Protein AF-A0A397W2J5-F1 (afdb_monomer_lite)

Organism: NCBI:txid44941

Structure (mmCIF, N/CA/C/O backbone):
data_AF-A0A397W2J5-F1
#
_entry.id   AF-A0A397W2J5-F1
#
loop_
_atom_site.group_PDB
_atom_site.id
_atom_site.type_symbol
_atom_site.label_atom_id
_atom_site.label_alt_id
_atom_site.label_comp_id
_atom_site.label_asym_id
_atom_site.label_entity_id
_atom_site.label_seq_id
_atom_site.pdbx_PDB_ins_code
_atom_site.Cartn_x
_atom_site.Cartn_y
_atom_site.Cartn_z
_atom_site.occupancy
_atom_site.B_iso_or_equiv
_atom_site.auth_seq_id
_atom_site.auth_comp_id
_atom_site.auth_asym_id
_atom_site.auth_atom_id
_atom_site.pdbx_PDB_model_num
ATOM 1 N N . MET A 1 1 ? -6.339 -47.306 9.720 1.00 45.12 1 MET A N 1
ATOM 2 C CA . MET A 1 1 ? -5.620 -46.418 8.777 1.00 45.12 1 MET A CA 1
ATOM 3 C C . MET A 1 1 ? -5.393 -47.075 7.408 1.00 45.12 1 MET A C 1
ATOM 5 O O . MET A 1 1 ? -5.840 -46.506 6.425 1.00 45.12 1 MET A O 1
ATOM 9 N N . TYR A 1 2 ? -4.843 -48.297 7.320 1.00 29.52 2 TYR A N 1
ATOM 10 C CA . TYR A 1 2 ? -4.637 -49.008 6.035 1.00 29.52 2 TYR A CA 1
ATOM 11 C C . TYR A 1 2 ? -5.946 -49.335 5.272 1.00 29.52 2 TYR A C 1
ATOM 13 O O . TYR A 1 2 ? -6.025 -49.181 4.059 1.00 29.52 2 TYR A O 1
ATOM 21 N N . TYR A 1 3 ? -7.026 -49.677 5.987 1.00 31.19 3 TYR A N 1
ATOM 22 C CA . TYR A 1 3 ? -8.329 -50.010 5.384 1.00 31.19 3 TYR A CA 1
ATOM 23 C C . TYR A 1 3 ? -9.046 -48.804 4.733 1.00 31.19 3 TYR A C 1
ATOM 25 O O . TYR A 1 3 ? -9.696 -48.936 3.698 1.00 31.19 3 TYR A O 1
ATOM 33 N N . VAL A 1 4 ? -8.872 -47.598 5.292 1.00 45.91 4 VAL A N 1
ATOM 34 C CA . VAL A 1 4 ? -9.433 -46.347 4.737 1.00 45.91 4 VAL A CA 1
ATOM 35 C C . VAL A 1 4 ? -8.690 -45.943 3.457 1.00 45.91 4 VAL A C 1
ATOM 37 O O . VAL A 1 4 ? -9.306 -45.469 2.505 1.00 45.91 4 VAL A O 1
ATOM 40 N N . TYR A 1 5 ? -7.384 -46.218 3.392 1.00 42.16 5 TYR A N 1
ATOM 41 C CA . TYR A 1 5 ? -6.566 -45.955 2.210 1.00 42.16 5 TYR A CA 1
ATOM 42 C C . TYR A 1 5 ? -6.952 -46.866 1.032 1.00 42.16 5 TYR A C 1
ATOM 44 O O . TYR A 1 5 ? -7.198 -46.380 -0.071 1.00 42.16 5 TYR A O 1
ATOM 52 N N . CYS A 1 6 ? -7.130 -48.172 1.270 1.00 40.38 6 CYS A N 1
ATOM 53 C CA . CYS A 1 6 ? -7.558 -49.112 0.227 1.00 40.38 6 CYS A CA 1
ATOM 54 C C . CYS A 1 6 ? -8.970 -48.809 -0.307 1.00 40.38 6 CYS A C 1
ATOM 56 O O . CYS A 1 6 ? -9.214 -48.945 -1.505 1.00 40.38 6 CYS A O 1
ATOM 58 N N . THR A 1 7 ? -9.881 -48.334 0.549 1.00 42.50 7 THR A N 1
ATOM 59 C CA . THR A 1 7 ? -11.262 -48.001 0.151 1.00 42.50 7 THR A CA 1
ATOM 60 C C . THR A 1 7 ? -11.311 -46.766 -0.762 1.00 42.50 7 THR A C 1
ATOM 62 O O . THR A 1 7 ? -12.069 -46.736 -1.733 1.00 42.50 7 THR A O 1
ATOM 65 N N . ASN A 1 8 ? -10.446 -45.773 -0.527 1.00 43.84 8 ASN A N 1
ATOM 66 C CA . ASN A 1 8 ? -10.363 -44.575 -1.369 1.00 43.84 8 ASN A CA 1
ATOM 67 C C . ASN A 1 8 ? -9.700 -44.850 -2.728 1.00 43.84 8 ASN A C 1
ATOM 69 O O . ASN A 1 8 ? -10.168 -44.334 -3.742 1.00 43.84 8 ASN A O 1
ATOM 73 N N . VAL A 1 9 ? -8.684 -45.719 -2.780 1.00 46.12 9 VAL A N 1
ATOM 74 C CA . VAL A 1 9 ? -8.048 -46.136 -4.045 1.00 46.12 9 VAL A CA 1
ATOM 75 C C . VAL A 1 9 ? -9.011 -46.966 -4.905 1.00 46.12 9 VAL A C 1
ATOM 77 O O . VAL A 1 9 ? -9.093 -46.760 -6.116 1.00 46.12 9 VAL A O 1
ATOM 80 N N . PHE A 1 10 ? -9.816 -47.841 -4.293 1.00 42.78 10 PHE A N 1
ATOM 81 C CA . PHE A 1 10 ? -10.801 -48.655 -5.015 1.00 42.78 10 PHE A CA 1
ATOM 82 C C . PHE A 1 10 ? -11.965 -47.814 -5.581 1.00 42.78 10 PHE A C 1
ATOM 84 O O . PHE A 1 10 ? -12.396 -48.021 -6.717 1.00 42.78 10 PHE A O 1
ATOM 91 N N . ASN A 1 11 ? -12.423 -46.798 -4.839 1.00 42.47 11 ASN A N 1
ATOM 92 C CA . ASN A 1 11 ? -13.431 -45.843 -5.318 1.00 42.47 11 ASN A CA 1
ATOM 93 C C . ASN A 1 11 ? -12.904 -44.932 -6.441 1.00 42.47 11 ASN A C 1
ATOM 95 O O . ASN A 1 11 ? -13.669 -44.534 -7.324 1.00 42.47 11 ASN A O 1
ATOM 99 N N . LEU A 1 12 ? -11.601 -44.633 -6.445 1.00 42.25 12 LEU A N 1
ATOM 100 C CA . LEU A 1 12 ? -10.955 -43.866 -7.507 1.00 42.25 12 LEU A CA 1
ATOM 101 C C . LEU A 1 12 ? -10.838 -44.689 -8.802 1.00 42.25 12 LEU A C 1
ATOM 103 O O . LEU A 1 12 ? -11.192 -44.197 -9.872 1.00 42.25 12 LEU A O 1
ATOM 107 N N . LEU A 1 13 ? -10.442 -45.962 -8.710 1.00 45.44 13 LEU A N 1
ATOM 108 C CA . LEU A 1 13 ? -10.326 -46.859 -9.869 1.00 45.44 13 LEU A CA 1
ATOM 109 C C . LEU A 1 13 ? -11.684 -47.137 -10.542 1.00 45.44 13 LEU A C 1
ATOM 111 O O . LEU A 1 13 ? -11.770 -47.156 -11.771 1.00 45.44 13 LEU A O 1
ATOM 115 N N . ASN A 1 14 ? -12.769 -47.237 -9.766 1.00 39.31 14 ASN A N 1
ATOM 116 C CA . ASN A 1 14 ? -14.125 -47.383 -10.313 1.00 39.31 14 ASN A CA 1
ATOM 117 C C . ASN A 1 14 ? -14.636 -46.120 -11.032 1.00 39.31 14 ASN A C 1
ATOM 119 O O . ASN A 1 14 ? -15.385 -46.233 -12.005 1.00 39.31 14 ASN A O 1
ATOM 123 N N . LYS A 1 15 ? -14.199 -44.919 -10.625 1.00 42.12 15 LYS A N 1
ATOM 124 C CA . LYS A 1 15 ? -14.512 -43.671 -11.347 1.00 42.12 15 LYS A CA 1
ATOM 125 C C . LYS A 1 15 ? -13.806 -43.592 -12.706 1.00 42.12 15 LYS A C 1
ATOM 127 O O . LYS A 1 15 ? -14.411 -43.128 -13.670 1.00 42.12 15 LYS A O 1
ATOM 132 N N . TYR A 1 16 ? -12.578 -44.101 -12.822 1.00 43.47 16 TYR A N 1
ATOM 133 C CA . TYR A 1 16 ? -11.835 -44.108 -14.091 1.00 43.47 16 TYR A CA 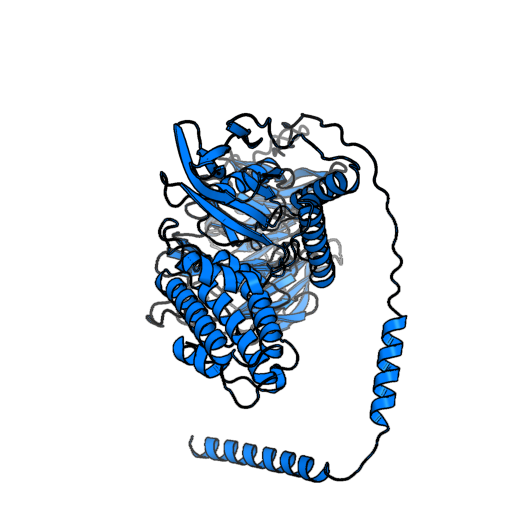1
ATOM 134 C C . TYR A 1 16 ? -12.340 -45.158 -15.094 1.00 43.47 16 TYR A C 1
ATOM 136 O O . TYR A 1 16 ? -12.364 -44.894 -16.299 1.00 43.47 16 TYR A O 1
ATOM 144 N N . ALA A 1 17 ? -12.840 -46.303 -14.619 1.00 41.03 17 ALA A N 1
ATOM 145 C CA . ALA A 1 17 ? -13.467 -47.313 -15.477 1.00 41.03 17 ALA A CA 1
ATOM 146 C C . ALA A 1 17 ? -14.748 -46.799 -16.172 1.00 41.03 17 ALA A C 1
ATOM 148 O O . ALA A 1 17 ? -15.067 -47.222 -17.284 1.00 41.03 17 ALA A O 1
ATOM 149 N N . PHE A 1 18 ? -15.456 -45.843 -15.560 1.00 35.50 18 PHE A N 1
ATOM 150 C CA . PHE A 1 18 ? -16.637 -45.202 -16.146 1.00 35.50 18 PHE A CA 1
ATOM 151 C C . PHE A 1 18 ? -16.272 -44.196 -17.253 1.00 35.50 18 PHE A C 1
ATOM 153 O O . PHE A 1 18 ? -16.938 -44.144 -18.285 1.00 35.50 18 PHE A O 1
ATOM 160 N N . VAL A 1 19 ? -15.168 -43.458 -17.091 1.00 36.06 19 VAL A N 1
ATOM 161 C CA . VAL A 1 19 ? -14.677 -42.483 -18.085 1.00 36.06 19 VAL A CA 1
ATOM 162 C C . VAL A 1 19 ? -14.111 -43.183 -19.326 1.00 36.06 19 VAL A C 1
ATOM 164 O O . VAL A 1 19 ? -14.399 -42.773 -20.451 1.00 36.06 19 VAL A O 1
ATOM 167 N N . LEU A 1 20 ? -13.398 -44.301 -19.159 1.00 37.44 20 LEU A N 1
ATOM 168 C CA . LEU A 1 20 ? -12.892 -45.095 -20.289 1.00 37.44 20 LEU A CA 1
ATOM 169 C C . LEU A 1 20 ? -14.018 -45.738 -21.121 1.00 37.44 20 LEU A C 1
ATOM 171 O O . LEU A 1 20 ? -13.877 -45.884 -22.335 1.00 37.44 20 LEU A O 1
ATOM 175 N N . LYS A 1 21 ? -15.168 -46.035 -20.502 1.00 33.56 21 LYS A N 1
ATOM 176 C CA . LYS A 1 21 ? -16.367 -46.562 -21.176 1.00 33.56 21 LYS A CA 1
ATOM 177 C C . LYS A 1 21 ? -17.136 -45.495 -21.972 1.00 33.56 21 LYS A C 1
ATOM 179 O O . LYS A 1 21 ? -17.844 -45.825 -22.918 1.00 33.56 21 LYS A O 1
ATOM 184 N N . ILE A 1 22 ? -16.972 -44.217 -21.622 1.00 40.84 22 ILE A N 1
ATOM 185 C CA . ILE A 1 22 ? -17.508 -43.082 -22.390 1.00 40.84 22 ILE A CA 1
ATOM 186 C C . ILE A 1 22 ? -16.624 -42.812 -23.616 1.00 40.84 22 ILE A C 1
ATOM 188 O O . ILE A 1 22 ? -17.141 -42.609 -24.712 1.00 40.84 22 ILE A O 1
ATOM 192 N N . PHE A 1 23 ? -15.298 -42.906 -23.473 1.00 35.62 23 PHE A N 1
ATOM 193 C CA . PHE A 1 23 ? -14.371 -42.697 -24.590 1.00 35.62 23 PHE A CA 1
ATOM 194 C C . PHE A 1 23 ? -14.369 -43.833 -25.625 1.00 35.62 23 PHE A C 1
ATOM 196 O O . PHE A 1 23 ? -14.133 -43.566 -26.804 1.00 35.62 23 PHE A O 1
ATOM 203 N N . SER A 1 24 ? -14.701 -45.074 -25.248 1.00 35.75 24 SER A N 1
ATOM 204 C CA . SER A 1 24 ? -14.851 -46.167 -26.224 1.00 35.75 24 SER A CA 1
ATOM 205 C C . SER A 1 24 ? -16.084 -46.020 -27.126 1.00 35.75 24 SER A C 1
ATOM 207 O O . SER A 1 24 ? -16.094 -46.580 -28.218 1.00 35.75 24 SER A O 1
ATOM 209 N N . ASN A 1 25 ? -17.093 -45.245 -26.712 1.00 35.12 25 ASN A N 1
ATOM 210 C CA . ASN A 1 25 ? -18.354 -45.076 -27.446 1.00 35.12 25 ASN A CA 1
ATOM 211 C C . ASN A 1 25 ? -18.382 -43.853 -28.381 1.00 35.12 25 ASN A C 1
ATOM 213 O O . ASN A 1 25 ? -19.350 -43.671 -29.109 1.00 35.12 25 ASN A O 1
ATOM 217 N N . ILE A 1 26 ? -17.328 -43.031 -28.403 1.00 42.22 26 ILE A N 1
ATOM 218 C CA . ILE A 1 26 ? -17.234 -41.845 -29.280 1.00 42.22 26 ILE A CA 1
ATOM 219 C C . ILE A 1 26 ? -16.558 -42.184 -30.627 1.00 42.22 26 ILE A C 1
ATOM 221 O O . ILE A 1 26 ? -16.463 -41.355 -31.529 1.00 42.22 26 ILE A O 1
ATOM 225 N N . LYS A 1 27 ? -16.143 -43.440 -30.830 1.00 36.22 27 LYS A N 1
ATOM 226 C CA . LYS A 1 27 ? -15.515 -43.912 -32.073 1.00 36.22 27 LYS A CA 1
ATOM 227 C C . LYS A 1 27 ? -16.509 -44.530 -33.071 1.00 36.22 27 LYS A C 1
ATOM 229 O O . LYS A 1 27 ? -16.198 -45.532 -33.698 1.00 36.22 27 LYS A O 1
ATOM 234 N N . SER A 1 28 ? -17.675 -43.919 -33.256 1.00 46.59 28 SER A N 1
ATOM 235 C CA . SER A 1 28 ? -18.480 -44.092 -34.474 1.00 46.59 28 SER A CA 1
ATOM 236 C C . SER A 1 28 ? -19.516 -42.977 -34.571 1.00 46.59 28 SER A C 1
ATOM 238 O O . SER A 1 28 ? -20.559 -43.041 -33.933 1.00 46.59 28 SER A O 1
ATOM 240 N N . ASP A 1 29 ? -19.193 -41.906 -35.290 1.00 37.28 29 ASP A N 1
ATOM 241 C CA . ASP A 1 29 ? -19.989 -41.487 -36.448 1.00 37.28 29 ASP A CA 1
ATOM 242 C C . ASP A 1 29 ? -19.508 -40.139 -36.984 1.00 37.28 29 ASP A C 1
ATOM 244 O O . ASP A 1 29 ? -19.240 -39.176 -36.265 1.00 37.28 29 ASP A O 1
ATOM 248 N N . GLN A 1 30 ? -19.360 -40.108 -38.304 1.00 46.66 30 GLN A N 1
ATOM 249 C CA . GLN A 1 30 ? -19.016 -38.933 -39.086 1.00 46.66 30 GLN A CA 1
ATOM 250 C C . GLN A 1 30 ? -20.177 -37.935 -39.037 1.00 46.66 30 GLN A C 1
ATOM 252 O O . GLN A 1 30 ? -21.285 -38.278 -39.434 1.00 46.66 30 GLN A O 1
ATOM 257 N N . ASN A 1 31 ? -19.934 -36.679 -38.645 1.00 39.50 31 ASN A N 1
ATOM 258 C CA . ASN A 1 31 ? -20.823 -35.592 -39.054 1.00 39.50 31 ASN A CA 1
ATOM 259 C C . ASN A 1 31 ? -20.111 -34.234 -39.145 1.00 39.50 31 ASN A C 1
ATOM 261 O O . ASN A 1 31 ? -19.638 -33.663 -38.166 1.00 39.50 31 ASN A O 1
ATOM 265 N N . HIS A 1 32 ? -20.076 -33.707 -40.369 1.00 43.34 32 HIS A N 1
ATOM 266 C CA . HIS A 1 32 ? -19.433 -32.464 -40.808 1.00 43.34 32 HIS A CA 1
ATOM 267 C C . HIS A 1 32 ? -20.217 -31.178 -40.453 1.00 43.34 32 HIS A C 1
ATOM 269 O O . HIS A 1 32 ? -19.866 -30.095 -40.916 1.00 43.34 32 HIS A O 1
ATOM 275 N N . ASN A 1 33 ? -21.269 -31.259 -39.632 1.00 41.19 33 ASN A N 1
ATOM 276 C CA . ASN A 1 33 ? -22.190 -30.135 -39.415 1.00 41.19 33 ASN A CA 1
ATOM 277 C C . ASN A 1 33 ? -21.792 -29.183 -38.272 1.00 41.19 33 ASN A C 1
ATOM 279 O O . ASN A 1 33 ? -22.168 -28.016 -38.308 1.00 41.19 33 ASN A O 1
ATOM 283 N N . HIS A 1 34 ? -20.943 -29.595 -37.326 1.00 46.22 34 HIS A N 1
ATOM 284 C CA . HIS A 1 34 ? -20.564 -28.731 -36.194 1.00 46.22 34 HIS A CA 1
ATOM 285 C C . HIS A 1 34 ? -19.542 -27.630 -36.534 1.00 46.22 34 HIS A C 1
ATOM 287 O O . HIS A 1 34 ? -19.438 -26.639 -35.814 1.00 46.22 34 HIS A O 1
ATOM 293 N N . LEU A 1 35 ? -18.824 -27.746 -37.658 1.00 40.12 35 LEU A N 1
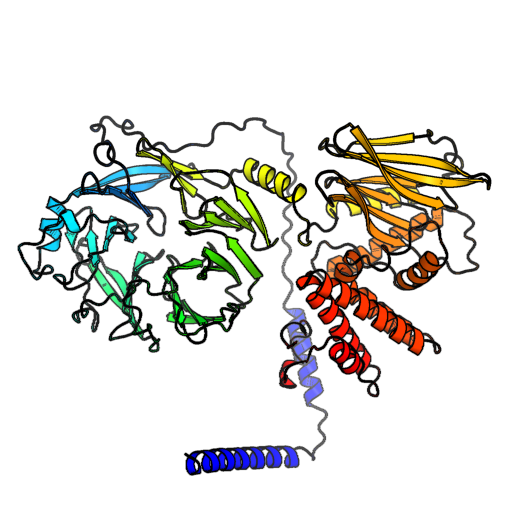ATOM 294 C CA . LEU A 1 35 ? -17.861 -26.724 -38.090 1.00 40.12 35 LEU A CA 1
ATOM 295 C C . LEU A 1 35 ? -18.556 -25.482 -38.682 1.00 40.12 35 LEU A C 1
ATOM 297 O O . LEU A 1 35 ? -18.028 -24.373 -38.610 1.00 40.12 35 LEU A O 1
ATOM 301 N N . LYS A 1 36 ? -19.767 -25.649 -39.231 1.00 37.88 36 LYS A N 1
ATOM 302 C CA . LYS A 1 36 ? -20.547 -24.559 -39.836 1.00 37.88 36 LYS A CA 1
ATOM 303 C C . LYS A 1 36 ? -21.153 -23.631 -38.779 1.00 37.88 36 LYS A C 1
ATOM 305 O O . LYS A 1 36 ? -21.097 -22.412 -38.940 1.00 37.88 36 LYS A O 1
ATOM 310 N N . ASP A 1 37 ? -21.626 -24.196 -37.671 1.00 39.19 37 ASP A N 1
ATOM 311 C CA . ASP A 1 37 ? -22.214 -23.429 -36.563 1.00 39.19 37 ASP A CA 1
ATOM 312 C C . ASP A 1 37 ? -21.154 -22.646 -35.768 1.00 39.19 37 ASP A C 1
ATOM 314 O O . ASP A 1 37 ? -21.410 -21.540 -35.278 1.00 39.19 37 ASP A O 1
ATOM 318 N N . PHE A 1 38 ? -19.919 -23.154 -35.725 1.00 39.12 38 PHE A N 1
ATOM 319 C CA . PHE A 1 38 ? -18.794 -22.464 -35.093 1.00 39.12 38 PHE A CA 1
ATOM 320 C C . PHE A 1 38 ? -18.356 -21.214 -35.884 1.00 39.12 38 PHE A C 1
ATOM 322 O O . PHE A 1 38 ? -18.116 -20.153 -35.305 1.00 39.12 38 PHE A O 1
ATOM 329 N N . ILE A 1 39 ? -18.335 -21.292 -37.220 1.00 43.59 39 ILE A N 1
ATOM 330 C CA . ILE A 1 39 ? -17.946 -20.173 -38.099 1.00 43.59 39 ILE A CA 1
ATOM 331 C C . ILE A 1 39 ? -19.030 -19.076 -38.138 1.00 43.59 39 ILE A C 1
ATOM 333 O O . ILE A 1 39 ? -18.715 -17.880 -38.159 1.00 43.59 39 ILE A O 1
ATOM 337 N N . LEU A 1 40 ? -20.312 -19.449 -38.068 1.00 36.97 40 LEU A N 1
ATOM 338 C CA . LEU A 1 40 ? -21.426 -18.492 -38.005 1.00 36.97 40 LEU A CA 1
ATOM 339 C C . LEU A 1 40 ? -21.454 -17.703 -36.686 1.00 36.97 40 LEU A C 1
ATOM 341 O O . LEU A 1 40 ? -21.687 -16.492 -36.699 1.00 36.97 40 LEU A O 1
ATOM 345 N N . THR A 1 41 ? -21.109 -18.346 -35.569 1.00 37.25 41 THR A N 1
ATOM 346 C CA . THR A 1 41 ? -21.038 -17.688 -34.253 1.00 37.25 41 THR A CA 1
ATOM 347 C C . THR A 1 41 ? -19.869 -16.696 -34.171 1.00 37.25 41 THR A C 1
ATOM 349 O O . THR A 1 41 ? -20.013 -15.600 -33.624 1.00 37.25 41 THR A O 1
ATOM 352 N N . PHE A 1 42 ? -18.733 -17.014 -34.802 1.00 32.31 42 PHE A N 1
ATOM 353 C CA . PHE A 1 42 ? -17.555 -16.137 -34.825 1.00 32.31 42 PHE A CA 1
ATOM 354 C C . PHE A 1 42 ? -17.757 -14.886 -35.701 1.00 32.31 42 PHE A C 1
ATOM 356 O O . PHE A 1 42 ? -17.273 -13.796 -35.386 1.00 32.31 42 PHE A O 1
ATOM 363 N N . THR A 1 43 ? -18.541 -15.005 -36.776 1.00 34.69 43 THR A N 1
ATOM 364 C CA . THR A 1 43 ? -18.819 -13.883 -37.690 1.00 34.69 43 THR A CA 1
ATOM 365 C C . THR A 1 43 ? -19.832 -12.890 -37.097 1.00 34.69 43 THR A C 1
ATOM 367 O O . THR A 1 43 ? -19.778 -11.694 -37.392 1.00 34.69 43 THR A O 1
ATOM 370 N N . TYR A 1 44 ? -20.710 -13.348 -36.197 1.00 32.28 44 TYR A N 1
ATOM 371 C CA . TYR A 1 44 ? -21.681 -12.500 -35.497 1.00 32.28 44 TYR A CA 1
ATOM 372 C C . TYR A 1 44 ? -21.031 -11.612 -34.417 1.00 32.28 44 TYR A C 1
ATOM 374 O O . TYR A 1 44 ? -21.430 -10.460 -34.241 1.00 32.28 44 TYR A O 1
ATOM 382 N N . PHE A 1 45 ? -19.963 -12.082 -33.761 1.00 30.67 45 PHE A N 1
ATOM 383 C CA . PHE A 1 45 ? -19.247 -11.312 -32.732 1.00 30.67 45 PHE A CA 1
ATOM 384 C C . PHE A 1 45 ? -18.386 -10.171 -33.300 1.00 30.67 45 PHE A C 1
ATOM 386 O O . PHE A 1 45 ? -18.251 -9.120 -32.675 1.00 30.67 45 PHE A O 1
ATOM 393 N N . LYS A 1 46 ? -17.871 -10.314 -34.528 1.00 30.33 46 LYS A N 1
ATOM 394 C CA . LYS A 1 46 ? -17.010 -9.301 -35.168 1.00 30.33 46 LYS A CA 1
ATOM 395 C C . LYS A 1 46 ? -17.772 -8.051 -35.640 1.00 30.33 46 LYS A C 1
ATOM 397 O O . LYS A 1 46 ? -17.162 -7.015 -35.882 1.00 30.33 46 LYS A O 1
ATOM 402 N N . LYS A 1 47 ? -19.106 -8.116 -35.755 1.00 30.78 47 LYS A N 1
ATOM 403 C CA . LYS A 1 47 ? -19.939 -7.021 -36.291 1.00 30.78 47 LYS A CA 1
ATOM 404 C C . LYS A 1 47 ? -20.499 -6.070 -35.219 1.00 30.78 47 LYS A C 1
ATOM 406 O O . LYS A 1 47 ? -21.089 -5.057 -35.585 1.00 30.78 47 LYS A O 1
ATOM 411 N N . LYS A 1 48 ? -20.311 -6.361 -33.920 1.00 28.62 48 LYS A N 1
ATOM 412 C CA . LYS A 1 48 ? -20.904 -5.587 -32.807 1.00 28.62 48 LYS A CA 1
ATOM 413 C C . LYS A 1 48 ? -19.932 -4.660 -32.053 1.00 28.62 48 LYS A C 1
ATOM 415 O O . LYS A 1 48 ? -20.385 -3.873 -31.235 1.00 28.62 48 LYS A O 1
ATOM 420 N N . ASN A 1 49 ? -18.640 -4.657 -32.391 1.00 28.30 49 ASN A N 1
ATOM 421 C CA . ASN A 1 49 ? -17.660 -3.708 -31.843 1.00 28.30 49 ASN A CA 1
ATOM 422 C C . ASN A 1 49 ? -17.295 -2.628 -32.875 1.00 28.30 49 ASN A C 1
ATOM 424 O O . ASN A 1 49 ? -16.203 -2.619 -33.434 1.00 28.30 49 ASN A O 1
ATOM 428 N N . ARG A 1 50 ? -18.235 -1.714 -33.136 1.00 26.69 50 ARG A N 1
ATOM 429 C CA . ARG A 1 50 ? -17.932 -0.380 -33.675 1.00 26.69 50 ARG A CA 1
ATOM 430 C C . ARG A 1 50 ? -18.119 0.613 -32.534 1.00 26.69 50 ARG A C 1
ATOM 432 O O . ARG A 1 50 ? -19.237 1.045 -32.277 1.00 26.69 50 ARG A O 1
ATOM 439 N N . LEU A 1 51 ? -17.031 0.901 -31.824 1.00 26.17 51 LEU A N 1
ATOM 440 C CA . LEU A 1 51 ? -16.960 2.006 -30.874 1.00 26.17 51 LEU A CA 1
ATOM 441 C C . LEU A 1 51 ? -16.729 3.300 -31.656 1.00 26.17 51 LEU A C 1
ATOM 443 O O . LEU A 1 51 ? -15.815 3.403 -32.472 1.00 26.17 51 LEU A O 1
ATOM 447 N N . THR A 1 52 ? -17.631 4.244 -31.435 1.00 27.14 52 THR A N 1
ATOM 448 C CA . THR A 1 52 ? -17.641 5.604 -31.961 1.00 27.14 52 THR A CA 1
ATOM 449 C C . THR A 1 52 ? -16.469 6.377 -31.357 1.00 27.14 52 THR A C 1
ATOM 451 O O . THR A 1 52 ? -16.419 6.573 -30.145 1.00 27.14 52 THR A O 1
ATOM 454 N N . LEU A 1 53 ? -15.519 6.790 -32.196 1.00 24.77 53 LEU A N 1
ATOM 455 C CA . LEU A 1 53 ? -14.431 7.694 -31.828 1.00 24.77 53 LEU A CA 1
ATOM 456 C C . LEU A 1 53 ? -15.019 9.110 -31.688 1.00 24.77 53 LEU A C 1
ATOM 458 O O . LEU A 1 53 ? -15.541 9.647 -32.663 1.00 24.77 53 LEU A O 1
ATOM 462 N N . PHE A 1 54 ? -14.966 9.698 -30.492 1.00 25.67 54 PHE A N 1
ATOM 463 C CA . PHE A 1 54 ? -15.146 11.139 -30.315 1.00 25.67 54 PHE A CA 1
ATOM 464 C C . PHE A 1 54 ? -13.771 11.799 -30.430 1.00 25.67 54 PHE A C 1
ATOM 466 O O . PHE A 1 54 ? -12.902 11.582 -29.589 1.00 25.67 54 PHE A O 1
ATOM 473 N N . GLU A 1 55 ? -13.575 12.585 -31.487 1.00 25.11 55 GLU A N 1
ATOM 474 C CA . GLU A 1 55 ? -12.471 13.535 -31.594 1.00 25.11 55 GLU A CA 1
ATOM 475 C C . GLU A 1 55 ? -12.673 14.645 -30.553 1.00 25.11 55 GLU A C 1
ATOM 477 O O . GLU A 1 55 ? -13.674 15.361 -30.583 1.00 25.11 55 GLU A O 1
ATOM 482 N N . MET A 1 56 ? -11.717 14.806 -29.638 1.00 22.92 56 MET A N 1
ATOM 483 C CA . MET A 1 56 ? -11.553 16.041 -28.875 1.00 22.92 56 MET A CA 1
ATOM 484 C C . MET A 1 56 ? -10.219 16.670 -29.261 1.00 22.92 56 MET A C 1
ATOM 486 O O . MET A 1 56 ? -9.148 16.222 -28.861 1.00 22.92 56 MET A O 1
ATOM 490 N N . SER A 1 57 ? -10.306 17.714 -30.079 1.00 25.08 57 SER A N 1
ATOM 491 C CA . SER A 1 57 ? -9.214 18.625 -30.393 1.00 25.08 57 SER A CA 1
ATOM 492 C C . SER A 1 57 ? -8.890 19.481 -29.166 1.00 25.08 57 SER A C 1
ATOM 494 O O . SER A 1 57 ? -9.711 20.305 -28.757 1.00 25.08 57 SER A O 1
ATOM 496 N N . SER A 1 58 ? -7.693 19.322 -28.607 1.00 25.58 58 SER A N 1
ATOM 497 C CA . SER A 1 58 ? -7.117 20.259 -27.643 1.00 25.58 58 SER A CA 1
ATOM 498 C C . SER A 1 58 ? -5.925 20.951 -28.295 1.00 25.58 58 SER A C 1
ATOM 500 O O . SER A 1 58 ? -4.848 20.380 -28.432 1.00 25.58 58 SER A O 1
ATOM 502 N N . SER A 1 59 ? -6.144 22.184 -28.742 1.00 29.33 59 SER A N 1
ATOM 503 C CA . SER A 1 59 ? -5.085 23.131 -29.067 1.00 29.33 59 SER A CA 1
ATOM 504 C C . SER A 1 59 ? -5.347 24.396 -28.264 1.00 29.33 59 SER A C 1
ATOM 506 O O . SER A 1 59 ? -6.216 25.187 -28.638 1.00 29.33 59 SER A O 1
ATOM 508 N N . LYS A 1 60 ? -4.620 24.584 -27.164 1.00 28.31 60 LYS A N 1
ATOM 509 C CA . LYS A 1 60 ? -4.341 25.902 -26.590 1.00 28.31 60 LYS A CA 1
ATOM 510 C C . LYS A 1 60 ? -3.037 25.831 -25.801 1.00 28.31 60 LYS A C 1
ATOM 512 O O . LYS A 1 60 ? -2.847 24.950 -24.977 1.00 28.31 60 LYS A O 1
ATOM 517 N N . SER A 1 61 ? -2.153 26.741 -26.176 1.00 29.83 61 SER A N 1
ATOM 518 C CA . SER A 1 61 ? -0.798 26.978 -25.699 1.00 29.83 61 SER A CA 1
ATOM 519 C C . SER A 1 61 ? -0.731 27.233 -24.194 1.00 29.83 61 SER A C 1
ATOM 521 O O . SER A 1 61 ? -1.457 28.090 -23.691 1.00 29.83 61 SER A O 1
ATOM 523 N N . GLU A 1 62 ? 0.184 26.542 -23.518 1.00 29.88 62 GLU A N 1
ATOM 524 C CA . GLU A 1 62 ? 0.637 26.855 -22.163 1.00 29.88 62 GLU A CA 1
ATOM 525 C C . GLU A 1 62 ? 1.693 27.968 -22.220 1.00 29.88 62 GLU A C 1
ATOM 527 O O . GLU A 1 62 ? 2.766 27.804 -22.803 1.00 29.88 62 GLU A O 1
ATOM 532 N N . GLU A 1 63 ? 1.374 29.118 -21.626 1.00 29.64 63 GLU A N 1
ATOM 533 C CA . GLU A 1 63 ? 2.367 30.088 -21.169 1.00 29.64 63 GLU A CA 1
ATOM 534 C C . GLU A 1 63 ? 2.825 29.674 -19.763 1.00 29.64 63 GLU A C 1
ATOM 536 O O . GLU A 1 63 ? 2.012 29.504 -18.855 1.00 29.64 63 GLU A O 1
ATOM 541 N N . LEU A 1 64 ? 4.138 29.498 -19.602 1.00 34.00 64 LEU A N 1
ATOM 542 C CA . LEU A 1 64 ? 4.812 29.196 -18.340 1.00 34.00 64 LEU A CA 1
ATOM 543 C C . LEU A 1 64 ? 4.627 30.348 -17.339 1.00 34.00 64 LEU A C 1
ATOM 545 O O . LEU A 1 64 ? 5.217 31.417 -17.502 1.00 34.00 64 LEU A O 1
ATOM 549 N N . LEU A 1 65 ? 3.859 30.110 -16.275 1.00 30.02 65 LEU A N 1
ATOM 550 C CA . LEU A 1 65 ? 3.854 30.945 -15.074 1.00 30.02 65 LEU A CA 1
ATOM 551 C C . LEU A 1 65 ? 4.837 30.359 -14.056 1.00 30.02 65 LEU A C 1
ATOM 553 O O . LEU A 1 65 ? 4.551 29.377 -13.380 1.00 30.02 65 LEU A O 1
ATOM 557 N N . SER A 1 66 ? 6.005 30.988 -13.942 1.00 34.97 66 SER A N 1
ATOM 558 C CA . SER A 1 66 ? 6.918 30.825 -12.812 1.00 34.97 66 SER A CA 1
ATOM 559 C C . SER A 1 66 ? 6.304 31.485 -11.572 1.00 34.97 66 SER A C 1
ATOM 561 O O . SER A 1 66 ? 6.333 32.710 -11.445 1.00 34.97 66 SER A O 1
ATOM 563 N N . GLY A 1 67 ? 5.728 30.689 -10.676 1.00 34.97 67 GLY A N 1
ATOM 564 C CA . GLY A 1 67 ? 5.107 31.170 -9.442 1.00 34.97 67 GLY A CA 1
ATOM 565 C C . GLY A 1 67 ? 4.842 30.017 -8.487 1.00 34.97 67 GLY A C 1
ATOM 566 O O . GLY A 1 67 ? 3.694 29.681 -8.234 1.00 34.97 67 GLY A O 1
ATOM 567 N N . ASP A 1 68 ? 5.910 29.385 -8.013 1.00 41.50 68 ASP A N 1
ATOM 568 C CA . ASP A 1 68 ? 5.854 28.195 -7.168 1.00 41.50 68 ASP A CA 1
ATOM 569 C C . ASP A 1 68 ? 6.360 28.567 -5.766 1.00 41.50 68 ASP A C 1
ATOM 571 O O . ASP A 1 68 ? 7.566 28.513 -5.545 1.00 41.50 68 ASP A O 1
ATOM 575 N N . GLN A 1 69 ? 5.476 29.046 -4.868 1.00 44.50 69 GLN A N 1
ATOM 576 C CA . GLN A 1 69 ? 5.747 29.156 -3.413 1.00 44.50 69 GLN A CA 1
ATOM 577 C C . GLN A 1 69 ? 4.526 29.141 -2.462 1.00 44.50 69 GLN A C 1
ATOM 579 O O . GLN A 1 69 ? 4.748 28.970 -1.270 1.00 44.50 69 GLN A O 1
ATOM 584 N N . ASP A 1 70 ? 3.267 29.205 -2.910 1.00 43.06 70 ASP A N 1
ATOM 585 C CA . ASP A 1 70 ? 2.123 29.238 -1.975 1.00 43.06 70 ASP A CA 1
ATOM 586 C C . ASP A 1 70 ? 1.280 27.954 -2.047 1.00 43.06 70 ASP A C 1
ATOM 588 O O . ASP A 1 70 ? 0.181 27.933 -2.607 1.00 43.06 70 ASP A O 1
ATOM 592 N N . GLN A 1 71 ? 1.783 26.853 -1.477 1.00 52.59 71 GLN A N 1
ATOM 593 C CA . GLN A 1 71 ? 0.891 25.745 -1.123 1.00 52.59 71 GLN A CA 1
ATOM 594 C C . GLN A 1 71 ? 0.135 26.121 0.158 1.00 52.59 71 GLN A C 1
ATOM 596 O O . GLN A 1 71 ? 0.776 26.533 1.127 1.00 52.59 71 GLN A O 1
ATOM 601 N N . PRO A 1 72 ? -1.203 25.989 0.204 1.00 52.59 72 PRO A N 1
ATOM 602 C CA . PRO A 1 72 ? -1.965 26.301 1.403 1.00 52.59 72 PRO A CA 1
ATOM 603 C C . PRO A 1 72 ? -1.657 25.262 2.485 1.00 52.59 72 PRO A C 1
ATOM 605 O O . PRO A 1 72 ? -2.233 24.174 2.510 1.00 52.59 72 PRO A O 1
ATOM 608 N N . GLU A 1 73 ? -0.729 25.596 3.377 1.00 57.84 73 GLU A N 1
ATOM 609 C CA . GLU A 1 73 ? -0.575 24.910 4.651 1.00 57.84 73 GLU A CA 1
ATOM 610 C C . GLU A 1 73 ? -1.784 25.269 5.516 1.00 57.84 73 GLU A C 1
ATOM 612 O O . GLU A 1 73 ? -1.984 26.421 5.907 1.00 57.84 73 GLU A O 1
ATOM 617 N N . ILE A 1 74 ? -2.642 24.286 5.780 1.00 58.03 74 ILE A N 1
ATOM 618 C CA . ILE A 1 74 ? -3.771 24.491 6.682 1.00 58.03 74 ILE A CA 1
ATOM 619 C C . ILE A 1 74 ? -3.230 24.376 8.093 1.00 58.03 74 ILE A C 1
ATOM 621 O O . ILE A 1 74 ? -3.133 23.283 8.649 1.00 58.03 74 ILE A O 1
ATOM 625 N N . LEU A 1 75 ? -2.869 25.521 8.655 1.00 58.75 75 LEU A N 1
ATOM 626 C CA . LEU A 1 75 ? -2.656 25.653 10.083 1.00 58.75 75 LEU A CA 1
ATOM 627 C C . LEU A 1 75 ? -4.023 25.542 10.764 1.00 58.75 75 LEU A C 1
ATOM 629 O O . LEU A 1 75 ? -4.977 26.216 10.360 1.00 58.75 75 LEU A O 1
ATOM 633 N N . ILE A 1 76 ? -4.132 24.719 11.811 1.00 61.25 76 ILE A N 1
ATOM 634 C CA . ILE A 1 76 ? -5.232 24.855 12.777 1.00 61.25 76 ILE A CA 1
ATOM 635 C C . ILE A 1 76 ? -5.019 26.188 13.499 1.00 61.25 76 ILE A C 1
ATOM 637 O O . ILE A 1 76 ? -4.452 26.251 14.587 1.00 61.25 76 ILE A O 1
ATOM 641 N N . ASP A 1 77 ? -5.419 27.282 12.860 1.00 51.22 77 ASP A N 1
ATOM 642 C CA . ASP A 1 77 ? -5.308 28.602 13.450 1.00 51.22 77 ASP A CA 1
ATOM 643 C C . ASP A 1 77 ? -6.458 28.780 14.443 1.00 51.22 77 ASP A C 1
ATOM 645 O O . ASP A 1 77 ? -7.633 28.887 14.075 1.00 51.22 77 ASP A O 1
ATOM 649 N N . SER A 1 78 ? -6.112 28.815 15.730 1.00 51.56 78 SER A N 1
ATOM 650 C CA . SER A 1 78 ? -7.035 29.012 16.850 1.00 51.56 78 SER A CA 1
ATOM 651 C C . SER A 1 78 ? -7.773 30.360 16.816 1.00 51.56 78 SER A C 1
ATOM 653 O O . SER A 1 78 ? -8.574 30.627 17.708 1.00 51.56 78 SER A O 1
ATOM 655 N N . ASN A 1 79 ? -7.497 31.223 15.830 1.00 51.66 79 ASN A N 1
ATOM 656 C CA . ASN A 1 79 ? -7.886 32.632 15.833 1.00 51.66 79 ASN A CA 1
ATOM 657 C C . ASN A 1 79 ? -8.999 33.020 14.849 1.00 51.66 79 ASN A C 1
ATOM 659 O O . ASN A 1 79 ? -9.356 34.198 14.793 1.00 51.66 79 ASN A O 1
ATOM 663 N N . GLN A 1 80 ? -9.574 32.097 14.070 1.00 55.62 80 GLN A N 1
ATOM 664 C CA . GLN A 1 80 ? -10.384 32.541 12.926 1.00 55.62 80 GLN A CA 1
ATOM 665 C C . GLN A 1 80 ? -11.722 33.228 13.258 1.00 55.62 80 GLN A C 1
ATOM 667 O O . GLN A 1 80 ? -12.232 33.915 12.380 1.00 55.62 80 GLN A O 1
ATOM 672 N N . HIS A 1 81 ? -12.282 33.170 14.478 1.00 52.25 81 HIS A N 1
ATOM 673 C CA . HIS A 1 81 ? -13.571 33.840 14.748 1.00 52.25 81 HIS A CA 1
ATOM 674 C C . HIS A 1 81 ? -13.870 34.214 16.213 1.00 52.25 81 HIS A C 1
ATOM 676 O O . HIS A 1 81 ? -14.952 33.921 16.697 1.00 52.25 81 HIS A O 1
ATOM 682 N N . GLY A 1 82 ? -12.981 34.893 16.949 1.00 58.22 82 GLY A N 1
ATOM 683 C CA . GLY A 1 82 ? -13.333 35.533 18.243 1.00 58.22 82 GLY A CA 1
ATOM 684 C C . GLY A 1 82 ? -13.857 34.610 19.367 1.00 58.22 82 GLY A C 1
ATOM 685 O O . GLY A 1 82 ? -14.149 35.077 20.469 1.00 58.22 82 GLY A O 1
ATOM 686 N N . GLU A 1 83 ? -13.966 33.310 19.110 1.00 57.38 83 GLU A N 1
ATOM 687 C CA . GLU A 1 83 ? -14.164 32.252 20.081 1.00 57.38 83 GLU A CA 1
ATOM 688 C C . GLU A 1 83 ? -12.833 32.025 20.797 1.00 57.38 83 GLU A C 1
ATOM 690 O O . GLU A 1 83 ? -11.767 32.102 20.191 1.00 57.38 83 GLU A O 1
ATOM 695 N N . LYS A 1 84 ? -12.893 31.826 22.119 1.00 64.06 84 LYS A N 1
ATOM 696 C CA . LYS A 1 84 ? -11.721 31.635 22.985 1.00 64.06 84 LYS A CA 1
ATOM 697 C C . LYS A 1 84 ? -10.720 30.685 22.325 1.00 64.06 84 LYS A C 1
ATOM 699 O O . LYS A 1 84 ? -11.118 29.571 22.009 1.00 64.06 84 LYS A O 1
ATOM 704 N N . ASN A 1 85 ? -9.458 31.106 22.203 1.00 67.00 85 ASN A N 1
ATOM 705 C CA . ASN A 1 85 ? -8.350 30.304 21.677 1.00 67.00 85 ASN A CA 1
ATOM 706 C C . ASN A 1 85 ? -8.378 28.888 22.270 1.00 67.00 85 ASN A C 1
ATOM 708 O O . ASN A 1 85 ? -7.957 28.673 23.412 1.00 67.00 85 ASN A O 1
ATOM 712 N N . VAL A 1 86 ? -8.910 27.929 21.511 1.00 74.25 86 VAL A N 1
ATOM 713 C CA . VAL A 1 86 ? -8.885 26.520 21.893 1.00 74.25 86 VAL A CA 1
ATOM 714 C C . VAL A 1 86 ? -7.515 26.009 21.493 1.00 74.25 86 VAL A C 1
ATOM 716 O O . VAL A 1 86 ? -7.268 25.729 20.325 1.00 74.25 86 VAL A O 1
ATOM 719 N N . VAL A 1 87 ? -6.608 25.938 22.463 1.00 84.19 87 VAL A N 1
ATOM 720 C CA . VAL A 1 87 ? -5.322 25.270 22.270 1.00 84.19 87 VAL A CA 1
ATOM 721 C C . VAL A 1 87 ? -5.595 23.760 22.290 1.00 84.19 87 VAL A C 1
ATOM 723 O O . VAL A 1 87 ? -6.110 23.277 23.308 1.00 84.19 87 VAL A O 1
ATOM 726 N N . PRO A 1 88 ? -5.300 23.014 21.204 1.00 85.56 88 PRO A N 1
ATOM 727 C CA . PRO A 1 88 ? -5.426 21.558 21.181 1.00 85.56 88 PRO A CA 1
ATOM 728 C C . PRO A 1 88 ? -4.770 20.944 22.417 1.00 85.56 88 PRO A C 1
ATOM 730 O O . PRO A 1 88 ? -3.651 21.314 22.765 1.00 85.56 88 PRO A O 1
ATOM 733 N N . HIS A 1 89 ? -5.486 20.058 23.106 1.00 92.06 89 HIS A N 1
ATOM 734 C CA . HIS A 1 89 ? -5.013 19.340 24.294 1.00 92.06 89 HIS A CA 1
ATOM 735 C C . HIS A 1 89 ? -4.376 20.243 25.372 1.00 92.06 89 HIS A C 1
ATOM 737 O O . HIS A 1 89 ? -3.405 19.883 26.032 1.00 92.06 89 HIS A O 1
ATOM 743 N N . GLY A 1 90 ? -4.838 21.497 25.497 1.00 90.38 90 GLY A N 1
ATOM 744 C CA . GLY A 1 90 ? -4.238 22.470 26.419 1.00 90.38 90 GLY A CA 1
ATOM 745 C C . GLY A 1 90 ? -2.747 22.742 26.162 1.00 90.38 90 GLY A C 1
ATOM 746 O O . GLY A 1 90 ? -2.028 23.117 27.088 1.00 90.38 90 GLY A O 1
ATOM 747 N N . GLY A 1 91 ? -2.277 22.524 24.931 1.00 89.75 91 GLY A N 1
ATOM 748 C CA . GLY A 1 91 ? -0.876 22.624 24.520 1.00 89.75 91 GLY A CA 1
ATOM 749 C C . GLY A 1 91 ? -0.045 21.372 24.809 1.00 89.75 91 GLY A C 1
ATOM 750 O O . GLY A 1 91 ? 1.175 21.416 24.659 1.00 89.75 91 GLY A O 1
ATOM 751 N N . LYS A 1 92 ? -0.665 20.275 25.260 1.00 92.88 92 LYS A N 1
ATOM 752 C CA . LYS A 1 92 ? 0.005 18.986 25.460 1.00 92.88 92 LYS A CA 1
ATOM 753 C C . LYS A 1 92 ? 0.184 18.229 24.156 1.00 92.88 92 LYS A C 1
ATOM 755 O O . LYS A 1 92 ? -0.540 18.455 23.188 1.00 92.88 92 LYS A O 1
ATOM 760 N N . LYS A 1 93 ? 1.174 17.333 24.173 1.00 90.38 93 LYS A N 1
ATOM 761 C CA . LYS A 1 93 ? 1.571 16.534 23.022 1.00 90.38 93 LYS A CA 1
ATOM 762 C C . LYS A 1 93 ? 0.387 15.733 22.483 1.00 90.38 93 LYS A C 1
ATOM 764 O O . LYS A 1 93 ? -0.294 15.067 23.259 1.00 90.38 93 LYS A O 1
ATOM 769 N N . ILE A 1 94 ? 0.163 15.782 21.173 1.00 90.62 94 ILE A N 1
ATOM 770 C CA . ILE A 1 94 ? -0.742 14.848 20.498 1.00 90.62 94 ILE A CA 1
ATOM 771 C C . ILE A 1 94 ? 0.018 13.536 20.294 1.00 90.62 94 ILE A C 1
ATOM 773 O O . ILE A 1 94 ? 1.014 13.493 19.572 1.00 90.62 94 ILE A O 1
ATOM 777 N N . ASP A 1 95 ? -0.442 12.474 20.946 1.00 89.25 95 ASP A N 1
ATOM 778 C CA . ASP A 1 95 ? 0.205 11.161 20.912 1.00 89.25 95 ASP A CA 1
ATOM 779 C C . ASP A 1 95 ? -0.378 10.260 19.821 1.00 89.25 95 ASP A C 1
ATOM 781 O O . ASP A 1 95 ? 0.339 9.449 19.235 1.00 89.25 95 ASP A O 1
ATOM 785 N N . GLU A 1 96 ? -1.670 10.416 19.521 1.00 90.56 96 GLU A N 1
ATOM 786 C CA . GLU A 1 96 ? -2.366 9.656 18.482 1.00 90.56 96 GLU A CA 1
ATOM 787 C C . GLU A 1 96 ? -3.318 10.539 17.679 1.00 90.56 96 GLU A C 1
ATOM 789 O O . GLU A 1 96 ? -3.933 11.476 18.197 1.00 90.56 96 GLU A O 1
ATOM 794 N N . LEU A 1 97 ? -3.488 10.182 16.410 1.00 92.50 97 LEU A N 1
ATOM 795 C CA . LEU A 1 97 ? -4.428 10.801 15.491 1.00 92.50 97 LEU A CA 1
ATOM 796 C C . LEU A 1 97 ? -5.091 9.710 14.652 1.00 92.50 97 LEU A C 1
ATOM 798 O O . LEU A 1 97 ? -4.429 8.784 14.193 1.00 92.50 97 LEU A O 1
ATOM 802 N N . VAL A 1 98 ? -6.402 9.826 14.444 1.00 92.12 98 VAL A N 1
ATOM 803 C CA . VAL A 1 98 ? -7.147 8.972 13.516 1.00 92.12 98 VAL A CA 1
ATOM 804 C C . VAL A 1 98 ? -8.082 9.802 12.651 1.00 92.12 98 VAL A C 1
ATOM 806 O O . VAL A 1 98 ? -8.783 10.703 13.120 1.00 92.12 98 VAL A O 1
ATOM 809 N N . LEU A 1 99 ? -8.135 9.449 11.373 1.00 92.75 99 LEU A N 1
ATOM 810 C CA . LEU A 1 99 ? -9.009 10.062 10.380 1.00 92.75 99 LEU A CA 1
ATOM 811 C C . LEU A 1 99 ? -10.237 9.215 10.080 1.00 92.75 99 LEU A C 1
ATOM 813 O O . LEU A 1 99 ? -10.148 7.986 9.952 1.00 92.75 99 LEU A O 1
ATOM 817 N N . SER A 1 100 ? -11.362 9.890 9.859 1.00 94.75 100 SER A N 1
ATOM 818 C CA . SER A 1 100 ? -12.573 9.234 9.391 1.00 94.75 100 SER A CA 1
ATOM 819 C C . SER A 1 100 ? -12.430 8.721 7.953 1.00 94.75 100 SER A C 1
ATOM 821 O O . SER A 1 100 ? -11.584 9.217 7.202 1.00 94.75 100 SER A O 1
ATOM 823 N N . PRO A 1 101 ? -13.225 7.714 7.541 1.00 92.38 101 PRO A N 1
ATOM 824 C CA . PRO A 1 101 ? -13.112 7.111 6.215 1.00 92.38 101 PRO A CA 1
ATOM 825 C C . PRO A 1 101 ? -13.206 8.105 5.058 1.00 92.38 101 PRO A C 1
ATOM 827 O O . PRO A 1 101 ? -12.402 8.021 4.136 1.00 92.38 101 PRO A O 1
ATOM 830 N N . ASN A 1 102 ? -14.121 9.075 5.135 1.00 91.62 102 ASN A N 1
ATOM 831 C CA . ASN A 1 102 ? -14.310 10.083 4.090 1.00 91.62 102 ASN A CA 1
ATOM 832 C C . ASN A 1 102 ? -13.571 11.403 4.378 1.00 91.62 102 ASN A C 1
ATOM 834 O O . ASN A 1 102 ? -13.796 12.399 3.687 1.00 91.62 102 ASN A O 1
ATOM 838 N N . MET A 1 103 ? -12.678 11.413 5.377 1.00 90.19 103 MET A N 1
ATOM 839 C CA . MET A 1 103 ? -11.957 12.603 5.845 1.00 90.19 103 MET A CA 1
ATOM 840 C C . MET A 1 103 ? -12.895 13.773 6.184 1.00 90.19 103 MET A C 1
ATOM 842 O O . MET A 1 103 ? -12.618 14.917 5.834 1.00 90.19 103 MET A O 1
ATOM 846 N N . GLU A 1 104 ? -14.019 13.492 6.842 1.00 93.44 104 GLU A N 1
ATOM 847 C CA . GLU A 1 104 ? -14.934 14.508 7.382 1.00 93.44 104 GLU A CA 1
ATOM 848 C C . GLU A 1 104 ? -14.641 14.828 8.855 1.00 93.44 104 GLU A C 1
ATOM 850 O O . GLU A 1 104 ? -15.073 15.861 9.366 1.00 93.44 104 GLU A O 1
ATOM 855 N N . CYS A 1 105 ? -13.911 13.957 9.560 1.00 94.25 105 CYS A N 1
ATOM 856 C CA . CYS A 1 105 ? -13.544 14.130 10.963 1.00 94.25 105 CYS A CA 1
ATOM 857 C C . CYS A 1 105 ? -12.115 13.643 11.248 1.00 94.25 105 CYS A C 1
ATOM 859 O O . CYS A 1 105 ? -11.669 12.635 10.699 1.00 94.25 105 CYS A O 1
ATOM 861 N N . ILE A 1 106 ? -11.439 14.319 12.176 1.00 94.19 106 ILE A N 1
ATOM 862 C CA . ILE A 1 106 ? -10.179 13.901 12.808 1.00 94.19 106 ILE A CA 1
ATOM 863 C C . ILE A 1 106 ? -10.461 13.717 14.291 1.00 94.19 106 ILE A C 1
ATOM 865 O O . ILE A 1 106 ? -11.141 14.552 14.883 1.00 94.19 106 ILE A O 1
ATOM 869 N N . ALA A 1 107 ? -9.937 12.664 14.902 1.00 95.69 107 ALA A N 1
ATOM 870 C CA . ALA A 1 107 ? -9.847 12.571 16.351 1.00 95.69 107 ALA A CA 1
ATOM 871 C C . ALA A 1 107 ? -8.374 12.516 16.762 1.00 95.69 107 ALA A C 1
ATOM 873 O O . ALA A 1 107 ? -7.598 11.780 16.159 1.00 95.69 107 ALA A O 1
ATOM 874 N N . THR A 1 108 ? -8.005 13.294 17.771 1.00 94.75 108 THR A N 1
ATOM 875 C CA . THR A 1 108 ? -6.663 13.343 18.354 1.00 94.75 108 THR A CA 1
ATOM 876 C C . THR A 1 108 ? -6.731 12.935 19.818 1.00 94.75 108 THR A C 1
ATOM 878 O O . THR A 1 108 ? -7.715 13.242 20.491 1.00 94.75 108 THR A O 1
ATOM 881 N N . LEU A 1 109 ? -5.713 12.236 20.314 1.00 94.69 109 LEU A N 1
ATOM 882 C CA . LEU A 1 109 ? -5.582 11.839 21.715 1.00 94.69 109 LEU A CA 1
ATOM 883 C C . LEU A 1 109 ? -4.253 12.347 22.270 1.00 94.69 109 LEU A C 1
ATOM 885 O O . LEU A 1 109 ? -3.222 12.264 21.603 1.00 94.69 109 LEU A O 1
ATOM 889 N N . SER A 1 110 ? -4.294 12.843 23.503 1.00 94.06 110 SER A N 1
ATOM 890 C CA . SER A 1 110 ? -3.110 13.158 24.298 1.00 94.06 110 SER A CA 1
ATOM 891 C C . SER A 1 110 ? -3.141 12.345 25.588 1.00 94.06 110 SER A C 1
ATOM 893 O O . SER A 1 110 ? -4.133 12.338 26.323 1.00 94.06 110 SER A O 1
ATOM 895 N N . ILE A 1 111 ? -2.052 11.630 25.844 1.00 93.25 111 ILE A N 1
ATOM 896 C CA . ILE A 1 111 ? -1.828 10.825 27.047 1.00 93.25 111 ILE A CA 1
ATOM 897 C C . ILE A 1 111 ? -1.550 11.749 28.235 1.00 93.25 111 ILE A C 1
ATOM 899 O O . ILE A 1 111 ? -2.021 11.499 29.345 1.00 93.25 111 ILE A O 1
ATOM 903 N N . ASP A 1 112 ? -0.831 12.846 27.993 1.00 93.44 112 ASP A N 1
ATOM 904 C CA . ASP A 1 112 ? -0.425 13.810 29.015 1.00 93.44 112 ASP A CA 1
ATOM 905 C C . ASP A 1 112 ? -1.619 14.513 29.673 1.00 93.44 112 ASP A C 1
ATOM 907 O O . ASP A 1 112 ? -1.667 14.637 30.900 1.00 93.44 112 ASP A O 1
ATOM 911 N N . ASP A 1 113 ? -2.576 14.998 28.872 1.00 94.44 113 ASP A N 1
ATOM 912 C CA . ASP A 1 113 ? -3.787 15.650 29.393 1.00 94.44 113 ASP A CA 1
ATOM 913 C C . ASP A 1 113 ? -4.988 14.708 29.528 1.00 94.44 113 ASP A C 1
ATOM 915 O O . ASP A 1 113 ? -6.020 15.104 30.079 1.00 94.44 113 ASP A O 1
ATOM 919 N N . LYS A 1 114 ? -4.835 13.463 29.061 1.00 93.94 114 LYS A N 1
ATOM 920 C CA . LYS A 1 114 ? -5.858 12.418 29.090 1.00 93.94 114 LYS A CA 1
ATOM 921 C C . LYS A 1 114 ? -7.165 12.908 28.466 1.00 93.94 114 LYS A C 1
ATOM 923 O O . LYS A 1 114 ? -8.247 12.833 29.068 1.00 93.94 114 LYS A O 1
ATOM 928 N N . SER A 1 115 ? -7.063 13.449 27.256 1.00 94.88 115 SER A N 1
ATOM 929 C CA . SER A 1 115 ? -8.212 13.912 26.489 1.00 94.88 115 SER A CA 1
ATOM 930 C C . SER A 1 115 ? -8.191 13.440 25.041 1.00 94.88 115 SER A C 1
ATOM 932 O O . SER A 1 115 ? -7.146 13.184 24.444 1.00 94.88 115 SER A O 1
ATOM 934 N N . ILE A 1 116 ? -9.393 13.325 24.479 1.00 96.00 116 ILE A N 1
ATOM 935 C CA . ILE A 1 116 ? -9.640 13.084 23.061 1.00 96.00 116 ILE A CA 1
ATOM 936 C C . ILE A 1 116 ? -10.355 14.310 22.507 1.00 96.00 116 ILE A C 1
ATOM 938 O O . ILE A 1 116 ? -11.383 14.717 23.052 1.00 96.00 116 ILE A O 1
ATOM 942 N N . ILE A 1 117 ? -9.845 14.888 21.425 1.00 95.38 117 ILE A N 1
ATOM 943 C CA . ILE A 1 117 ? -10.463 16.026 20.740 1.00 95.38 117 ILE A CA 1
ATOM 944 C C . ILE A 1 117 ? -10.885 15.594 19.343 1.00 95.38 117 ILE A C 1
ATOM 946 O O . ILE A 1 117 ? -10.137 14.928 18.636 1.00 95.38 117 ILE A O 1
ATOM 950 N N . VAL A 1 118 ? -12.096 15.974 18.948 1.00 95.56 118 VAL A N 1
ATOM 951 C CA . VAL A 1 118 ? -12.625 15.751 17.605 1.00 95.56 118 VAL A CA 1
ATOM 952 C C . VAL A 1 118 ? -12.695 17.072 16.859 1.00 95.56 118 VAL A C 1
ATOM 954 O O . VAL A 1 118 ? -13.176 18.084 17.375 1.00 95.56 118 VAL A O 1
ATOM 957 N N . TRP A 1 119 ? -12.247 17.024 15.612 1.00 94.31 119 TRP A N 1
ATOM 958 C CA . TRP A 1 119 ? -12.240 18.119 14.661 1.00 94.31 119 TRP A CA 1
ATOM 959 C C . TRP A 1 119 ? -13.074 17.722 13.448 1.00 94.31 119 TRP A C 1
ATOM 961 O O . TRP A 1 119 ? -12.951 16.604 12.950 1.00 94.31 119 TRP A O 1
ATOM 971 N N . THR A 1 120 ? -13.901 18.627 12.937 1.00 93.62 120 THR A N 1
ATOM 972 C CA . THR A 1 120 ? -14.559 18.452 11.637 1.00 93.62 120 THR A CA 1
ATOM 973 C C . THR A 1 120 ? -13.688 19.002 10.525 1.00 93.62 120 THR A C 1
ATOM 975 O O . THR A 1 120 ? -13.176 20.115 10.639 1.00 93.62 120 THR A O 1
ATOM 978 N N . ILE A 1 121 ? -13.589 18.261 9.431 1.00 90.94 121 ILE A N 1
ATOM 979 C CA . ILE A 1 121 ? -12.980 18.713 8.187 1.00 90.94 121 ILE A CA 1
ATOM 980 C C . ILE A 1 121 ? -14.111 19.073 7.227 1.00 90.94 121 ILE A C 1
ATOM 982 O O . ILE A 1 121 ? -15.007 18.273 6.961 1.00 90.94 121 ILE A O 1
ATOM 986 N N . SER A 1 122 ? -14.060 20.277 6.672 1.00 88.44 122 SER A N 1
ATOM 987 C CA . SER A 1 122 ? -14.961 20.708 5.604 1.00 88.44 122 SER A CA 1
ATOM 988 C C . SER A 1 122 ? -14.160 21.071 4.360 1.00 88.44 122 SER A C 1
ATOM 990 O O . SER A 1 122 ? -13.127 21.727 4.456 1.00 88.44 122 SER A O 1
ATOM 992 N N . LYS A 1 123 ? -14.627 20.635 3.188 1.00 84.00 123 LYS A N 1
ATOM 993 C CA . LYS A 1 123 ? -14.061 21.034 1.893 1.00 84.00 123 LYS A CA 1
ATOM 994 C C . LYS A 1 123 ? -14.742 22.320 1.437 1.00 84.00 123 LYS A C 1
ATOM 996 O O . LYS A 1 123 ? -15.968 22.354 1.318 1.00 84.00 123 LYS A O 1
ATOM 1001 N N . THR A 1 124 ? -13.972 23.370 1.179 1.00 76.75 124 THR A N 1
ATOM 1002 C CA . THR A 1 124 ? -14.499 24.587 0.550 1.00 76.75 124 THR A CA 1
ATOM 1003 C C . THR A 1 124 ? -14.793 24.347 -0.930 1.00 76.75 124 THR A C 1
ATOM 1005 O O . THR A 1 124 ? -14.363 23.360 -1.534 1.00 76.75 124 THR A O 1
ATOM 1008 N N . ILE A 1 125 ? -15.482 25.305 -1.555 1.00 72.12 125 ILE A N 1
ATOM 1009 C CA . ILE A 1 125 ? -15.671 25.341 -3.013 1.00 72.12 125 ILE A CA 1
ATOM 1010 C C . ILE A 1 125 ? -14.311 25.369 -3.743 1.00 72.12 125 ILE A C 1
ATOM 1012 O O . ILE A 1 125 ? -14.194 24.805 -4.829 1.00 72.12 125 ILE A O 1
ATOM 1016 N N . THR A 1 126 ? -13.273 25.956 -3.133 1.00 68.50 126 THR A N 1
ATOM 1017 C CA . THR A 1 126 ? -11.900 26.008 -3.670 1.00 68.50 126 THR A CA 1
ATOM 1018 C C . THR A 1 126 ? -11.090 24.727 -3.430 1.00 68.50 126 THR A C 1
ATOM 1020 O O . THR A 1 126 ? -9.943 24.654 -3.856 1.00 68.50 126 THR A O 1
ATOM 1023 N N . LYS A 1 127 ? -11.685 23.684 -2.825 1.00 71.62 127 LYS A N 1
ATOM 1024 C CA . LYS A 1 127 ? -11.024 22.432 -2.396 1.00 71.62 127 LYS A CA 1
ATOM 1025 C C . LYS A 1 127 ? -9.981 22.606 -1.285 1.00 71.62 127 LYS A C 1
ATOM 1027 O O . LYS A 1 127 ? -9.245 21.661 -1.002 1.00 71.62 127 LYS A O 1
ATOM 1032 N N . GLU A 1 128 ? -9.945 23.761 -0.631 1.00 77.31 128 GLU A N 1
ATOM 1033 C CA . GLU A 1 128 ? -9.205 23.923 0.619 1.00 77.31 128 GLU A CA 1
ATOM 1034 C C . GLU A 1 128 ? -9.917 23.132 1.721 1.00 77.31 128 GLU A C 1
ATOM 1036 O O . GLU A 1 128 ? -11.152 23.103 1.794 1.00 77.31 128 GLU A O 1
ATOM 1041 N N . LEU A 1 129 ? -9.142 22.449 2.561 1.00 81.75 129 LEU A N 1
ATOM 1042 C CA . LEU A 1 129 ? -9.682 21.780 3.738 1.00 81.75 129 LEU A CA 1
ATOM 1043 C C . LEU A 1 129 ? -9.678 22.783 4.892 1.00 81.75 129 LEU A C 1
ATOM 1045 O O . LEU A 1 129 ? -8.649 23.358 5.219 1.00 81.75 129 LEU A O 1
ATOM 1049 N N . ILE A 1 130 ? -10.828 22.983 5.524 1.00 85.56 130 ILE A N 1
ATOM 1050 C CA . ILE A 1 130 ? -10.937 23.755 6.760 1.00 85.56 130 ILE A CA 1
ATOM 1051 C C . ILE A 1 130 ? -11.176 22.770 7.893 1.00 85.56 130 ILE A C 1
ATOM 1053 O O . ILE A 1 130 ? -12.185 22.058 7.889 1.00 85.56 130 ILE A O 1
ATOM 1057 N N . VAL A 1 131 ? -10.271 22.768 8.868 1.00 86.69 131 VAL A N 1
ATOM 1058 C CA . VAL A 1 131 ? -10.383 21.986 10.101 1.00 86.69 131 VAL A CA 1
ATOM 1059 C C . VAL A 1 131 ? -10.978 22.877 11.190 1.00 86.69 131 VAL A C 1
ATOM 1061 O O . VAL A 1 131 ? -10.485 23.973 11.440 1.00 86.69 131 VAL A O 1
ATOM 1064 N N . LYS A 1 132 ? -12.060 22.430 11.831 1.00 90.69 132 LYS A N 1
ATOM 1065 C CA . LYS A 1 132 ? -12.739 23.160 12.912 1.00 90.69 132 LYS A CA 1
ATOM 1066 C C . LYS A 1 132 ? -12.873 22.280 14.137 1.00 90.69 132 LYS A C 1
ATOM 1068 O O . LYS A 1 132 ? -13.234 21.112 14.007 1.00 90.69 132 LYS A O 1
ATOM 1073 N N . TYR A 1 133 ? -12.627 22.851 15.311 1.00 91.62 133 TYR A N 1
ATOM 1074 C CA . TYR A 1 133 ? -12.921 22.187 16.576 1.00 91.62 133 TYR A CA 1
ATOM 1075 C C . TYR A 1 133 ? -14.405 21.805 16.640 1.00 91.62 133 TYR A C 1
ATOM 1077 O O . TYR A 1 133 ? -15.266 22.604 16.269 1.00 91.62 133 TYR A O 1
ATOM 1085 N N . ASP A 1 134 ? -14.696 20.598 17.120 1.00 93.69 134 ASP A N 1
ATOM 1086 C CA . ASP A 1 134 ? -16.065 20.116 17.288 1.00 93.69 134 ASP A CA 1
ATOM 1087 C C . ASP A 1 134 ? -16.389 19.773 18.743 1.00 93.69 134 ASP A C 1
ATOM 1089 O O . ASP A 1 134 ? -17.300 20.348 19.341 1.00 93.69 134 ASP A O 1
ATOM 1093 N N . SER A 1 135 ? -15.657 18.826 19.326 1.00 94.75 135 SER A N 1
ATOM 1094 C CA . SER A 1 135 ? -15.954 18.296 20.657 1.00 94.75 135 SER A CA 1
ATOM 1095 C C . SER A 1 135 ? -14.707 17.751 21.347 1.00 94.75 135 SER A C 1
ATOM 1097 O O . SER A 1 135 ? -13.688 17.492 20.714 1.00 94.75 135 SER A O 1
ATOM 1099 N N . SER A 1 136 ? -14.785 17.574 22.667 1.00 94.81 136 SER A N 1
ATOM 1100 C CA . SER A 1 136 ? -13.724 16.968 23.471 1.00 94.81 136 SER A CA 1
ATOM 1101 C C . SER A 1 136 ? -14.281 16.037 24.546 1.00 94.81 136 SER A C 1
ATOM 1103 O O . SER A 1 136 ? -15.392 16.229 25.061 1.00 94.81 136 SER A O 1
ATOM 1105 N N . LEU A 1 137 ? -13.492 15.020 24.876 1.00 95.12 137 LEU A N 1
ATOM 1106 C CA . LEU A 1 137 ? -13.746 14.020 25.905 1.00 95.12 137 LEU A CA 1
ATOM 1107 C C . LEU A 1 137 ? -12.535 13.962 26.835 1.00 95.12 137 LEU A C 1
ATOM 1109 O O . LEU A 1 137 ? -11.462 13.547 26.411 1.00 95.12 137 LEU A O 1
ATOM 1113 N N . GLY A 1 138 ? -12.704 14.363 28.094 1.00 94.38 138 GLY A N 1
ATOM 1114 C CA . GLY A 1 138 ? -11.689 14.145 29.133 1.00 94.38 138 GLY A CA 1
ATOM 1115 C C . GLY A 1 138 ? -11.932 12.858 29.927 1.00 94.38 138 GLY A C 1
ATOM 1116 O O . GLY A 1 138 ? -12.980 12.221 29.786 1.00 94.38 138 GLY A O 1
ATOM 1117 N N . VAL A 1 139 ? -11.016 12.523 30.842 1.00 93.50 139 VAL A N 1
ATOM 1118 C CA . VAL A 1 139 ? -11.140 11.373 31.769 1.00 93.50 139 VAL A CA 1
ATOM 1119 C C . VAL A 1 139 ? -12.511 11.308 32.442 1.00 93.50 139 VAL A C 1
ATOM 1121 O O . VAL A 1 139 ? -13.165 10.273 32.403 1.00 93.50 139 VAL A O 1
ATOM 1124 N N . ASN A 1 140 ? -12.988 12.427 32.996 1.00 93.69 140 ASN A N 1
ATOM 1125 C CA . ASN A 1 140 ? -14.273 12.485 33.704 1.00 93.69 140 ASN A CA 1
ATOM 1126 C C . ASN A 1 140 ? -15.472 12.181 32.788 1.00 93.69 140 ASN A C 1
ATOM 1128 O O . ASN A 1 140 ? -16.484 11.636 33.236 1.00 93.69 140 ASN A O 1
ATOM 1132 N N . ASP A 1 141 ? -15.384 12.558 31.507 1.00 94.69 141 ASP A N 1
ATOM 1133 C CA . ASP A 1 141 ? -16.420 12.241 30.527 1.00 94.69 141 ASP A CA 1
ATOM 1134 C C . ASP A 1 141 ? -16.400 10.746 30.202 1.00 94.69 141 ASP A C 1
ATOM 1136 O O . ASP A 1 141 ? -17.461 10.121 30.175 1.00 94.69 141 ASP A O 1
ATOM 1140 N N . LEU A 1 142 ? -15.213 10.160 30.006 1.00 91.06 142 LEU A N 1
ATOM 1141 C CA . LEU A 1 142 ? -15.058 8.726 29.759 1.00 91.06 142 LEU A CA 1
ATOM 1142 C C . LEU A 1 142 ? -15.506 7.889 30.956 1.00 91.06 142 LEU A C 1
ATOM 1144 O O . LEU A 1 142 ? -16.283 6.958 30.768 1.00 91.06 142 LEU A O 1
ATOM 1148 N N . GLU A 1 143 ? -15.100 8.246 32.174 1.00 91.00 143 GLU A N 1
ATOM 1149 C CA . GLU A 1 143 ? -15.531 7.588 33.410 1.00 91.00 143 GLU A CA 1
ATOM 1150 C C . GLU A 1 143 ? -17.058 7.549 33.497 1.00 91.00 143 GLU A C 1
ATOM 1152 O O . GLU A 1 143 ? -17.659 6.481 33.639 1.00 91.00 143 GLU A O 1
ATOM 1157 N N . ARG A 1 144 ? -17.715 8.701 33.320 1.00 92.19 144 ARG A N 1
ATOM 1158 C CA . ARG A 1 144 ? -19.181 8.783 33.318 1.00 92.19 144 ARG A CA 1
ATOM 1159 C C . ARG A 1 144 ? -19.797 7.935 32.203 1.00 92.19 144 ARG A C 1
ATOM 1161 O O . ARG A 1 144 ? -20.796 7.255 32.433 1.00 92.19 144 ARG A O 1
ATOM 1168 N N . THR A 1 145 ? -19.216 7.984 31.007 1.00 92.19 145 THR A N 1
ATOM 1169 C CA . THR A 1 145 ? -19.722 7.302 29.807 1.00 92.19 145 THR A CA 1
ATOM 1170 C C . THR A 1 145 ? -19.602 5.782 29.908 1.00 92.19 145 THR A C 1
ATOM 1172 O O . THR A 1 145 ? -20.501 5.061 29.478 1.00 92.19 145 THR A O 1
ATOM 1175 N N . LEU A 1 146 ? -18.505 5.284 30.473 1.00 89.19 146 LEU A N 1
ATOM 1176 C CA . LEU A 1 146 ? -18.180 3.861 30.551 1.00 89.19 146 LEU A CA 1
ATOM 1177 C C . LEU A 1 146 ? -18.719 3.193 31.824 1.00 89.19 146 LEU A C 1
ATOM 1179 O O . LEU A 1 146 ? -18.986 1.991 31.809 1.00 89.19 146 LEU A O 1
ATOM 1183 N N . ASN A 1 147 ? -18.945 3.956 32.899 1.00 87.12 147 ASN A N 1
ATOM 1184 C CA . ASN A 1 147 ? -19.695 3.482 34.067 1.00 87.12 147 ASN A CA 1
ATOM 1185 C C . ASN A 1 147 ? -21.211 3.435 33.818 1.00 87.12 147 ASN A C 1
ATOM 1187 O O . ASN A 1 147 ? -21.942 2.769 34.559 1.00 87.12 147 ASN A O 1
ATOM 1191 N N . ALA A 1 148 ? -21.699 4.099 32.767 1.00 82.62 148 ALA A N 1
ATOM 1192 C CA . ALA A 1 148 ? -23.091 3.987 32.359 1.00 82.62 148 ALA A CA 1
ATOM 1193 C C . ALA A 1 148 ? -23.439 2.544 31.938 1.00 82.62 148 ALA A C 1
ATOM 1195 O O . ALA A 1 148 ? -22.621 1.791 31.405 1.00 82.62 148 ALA A O 1
ATOM 1196 N N . ASP A 1 149 ? -24.690 2.150 32.178 1.00 81.38 149 ASP A N 1
ATOM 1197 C CA . ASP A 1 149 ? -25.267 0.868 31.751 1.00 81.38 149 ASP A CA 1
ATOM 1198 C C . ASP A 1 149 ? -24.539 -0.402 32.234 1.00 81.38 149 ASP A C 1
ATOM 1200 O O . ASP A 1 149 ? -24.717 -1.463 31.637 1.00 81.38 149 ASP A O 1
ATOM 1204 N N . LYS A 1 150 ? -23.754 -0.322 33.322 1.00 83.31 150 LYS A N 1
ATOM 1205 C CA . LYS A 1 150 ? -22.988 -1.452 33.895 1.00 83.31 150 LYS A CA 1
ATOM 1206 C C . LYS A 1 150 ? -21.995 -2.098 32.915 1.00 83.31 150 LYS A C 1
ATOM 1208 O O . LYS A 1 150 ? -21.643 -3.262 33.083 1.00 83.31 150 LYS A O 1
ATOM 1213 N N . PHE A 1 151 ? -21.541 -1.354 31.904 1.00 83.44 151 PHE A N 1
ATOM 1214 C CA . PHE A 1 151 ? -20.529 -1.839 30.961 1.00 83.44 151 PHE A CA 1
ATOM 1215 C C . PHE A 1 151 ? -19.212 -2.178 31.672 1.00 83.44 151 PHE A C 1
ATOM 1217 O O . PHE A 1 151 ? -18.559 -3.181 31.375 1.00 83.44 151 PHE A O 1
ATOM 1224 N N . CYS A 1 152 ? -18.864 -1.354 32.657 1.00 82.94 152 CYS A N 1
ATOM 1225 C CA . CYS A 1 152 ? -17.831 -1.630 33.630 1.00 82.94 152 CYS A CA 1
ATOM 1226 C C . CYS A 1 152 ? -18.358 -2.572 34.731 1.00 82.94 152 CYS A C 1
ATOM 1228 O O . CYS A 1 152 ? -19.287 -2.227 35.466 1.00 82.94 152 CYS A O 1
ATOM 1230 N N . LYS A 1 153 ? -17.760 -3.761 34.879 1.00 83.00 153 LYS A N 1
ATOM 1231 C CA . LYS A 1 153 ? -18.151 -4.744 35.910 1.00 83.00 153 LYS A CA 1
ATOM 1232 C C . LYS A 1 153 ? -17.640 -4.380 37.307 1.00 83.00 153 LYS A C 1
ATOM 1234 O O . LYS A 1 153 ? -18.112 -4.957 38.285 1.00 83.00 153 LYS A O 1
ATOM 1239 N N . LYS A 1 154 ? -16.671 -3.462 37.410 1.00 85.00 154 LYS A N 1
ATOM 1240 C CA . LYS A 1 154 ? -16.027 -3.058 38.666 1.00 85.00 154 LYS A CA 1
ATOM 1241 C C . LYS A 1 154 ? -16.093 -1.532 38.823 1.00 85.00 154 LYS A C 1
ATOM 1243 O O . LYS A 1 154 ? -15.434 -0.844 38.062 1.00 85.00 154 LYS A O 1
ATOM 1248 N N . PRO A 1 155 ? -16.825 -0.985 39.803 1.00 74.88 155 PRO A N 1
ATOM 1249 C CA . PRO A 1 155 ? -17.043 0.462 39.904 1.00 74.88 155 PRO A CA 1
ATOM 1250 C C . PRO A 1 155 ? -15.771 1.289 40.176 1.00 74.88 155 PRO A C 1
ATOM 1252 O O . PRO A 1 155 ? -15.761 2.472 39.865 1.00 74.88 155 PRO A O 1
ATOM 1255 N N . ASP A 1 156 ? -14.696 0.674 40.685 1.00 81.06 156 ASP A N 1
ATOM 1256 C CA . ASP A 1 156 ? -13.478 1.371 41.136 1.00 81.06 156 ASP A CA 1
ATOM 1257 C C . ASP A 1 156 ? -12.287 1.219 40.160 1.00 81.06 156 ASP A C 1
ATOM 1259 O O . ASP A 1 156 ? -11.166 0.914 40.577 1.00 81.06 156 ASP A O 1
ATOM 1263 N N . ILE A 1 157 ? -12.513 1.323 38.846 1.00 83.94 157 ILE A N 1
ATOM 1264 C CA . ILE A 1 157 ? -11.412 1.320 37.861 1.00 83.94 157 ILE A CA 1
ATOM 1265 C C . ILE A 1 157 ? -10.765 2.703 37.805 1.00 83.94 157 ILE A C 1
ATOM 1267 O O . ILE A 1 157 ? -11.460 3.712 37.735 1.00 83.94 157 ILE A O 1
ATOM 1271 N N . ASN A 1 158 ? -9.431 2.742 37.768 1.00 85.56 158 ASN A N 1
ATOM 1272 C CA . ASN A 1 158 ? -8.710 3.956 37.419 1.00 85.56 158 ASN A CA 1
ATOM 1273 C C . ASN A 1 158 ? -8.849 4.222 35.911 1.00 85.56 158 ASN A C 1
ATOM 1275 O O . ASN A 1 158 ? -8.198 3.572 35.098 1.00 85.56 158 ASN A O 1
ATOM 1279 N N . PHE A 1 159 ? -9.718 5.158 35.529 1.00 84.94 159 PHE A N 1
ATOM 1280 C CA . PHE A 1 159 ? -9.954 5.503 34.121 1.00 84.94 159 PHE A CA 1
ATOM 1281 C C . PHE A 1 159 ? -8.753 6.166 33.447 1.00 84.94 159 PHE A C 1
ATOM 1283 O O . PHE A 1 159 ? -8.695 6.215 32.221 1.00 84.94 159 PHE A O 1
ATOM 1290 N N . GLU A 1 160 ? -7.781 6.642 34.222 1.00 83.06 160 GLU A N 1
ATOM 1291 C CA . GLU A 1 160 ? -6.528 7.154 33.675 1.00 83.06 160 GLU A CA 1
ATOM 1292 C C . GLU A 1 160 ? -5.732 6.066 32.945 1.00 83.06 160 GLU A C 1
ATOM 1294 O O . GLU A 1 160 ? -5.072 6.365 31.954 1.00 83.06 160 GLU A O 1
ATOM 1299 N N . ASP A 1 161 ? -5.876 4.803 33.360 1.00 82.12 161 ASP A N 1
ATOM 1300 C CA . ASP A 1 161 ? -5.222 3.654 32.725 1.00 82.12 161 ASP A CA 1
ATOM 1301 C C . ASP A 1 161 ? -5.833 3.322 31.345 1.00 82.12 161 ASP A C 1
ATOM 1303 O O . ASP A 1 161 ? -5.354 2.422 30.660 1.00 82.12 161 ASP A O 1
ATOM 1307 N N . LEU A 1 162 ? -6.902 4.017 30.925 1.00 79.62 162 LEU A N 1
ATOM 1308 C CA . LEU A 1 162 ? -7.464 3.904 29.572 1.00 79.62 162 LEU A CA 1
ATOM 1309 C C . LEU A 1 162 ? -6.773 4.816 28.554 1.00 79.62 162 LEU A C 1
ATOM 1311 O O . LEU A 1 162 ? -7.005 4.654 27.362 1.00 79.62 162 LEU A O 1
ATOM 1315 N N . PHE A 1 163 ? -5.959 5.776 28.995 1.00 79.25 163 PHE A N 1
ATOM 1316 C CA . PHE A 1 163 ? -5.188 6.654 28.112 1.00 79.25 163 PHE A CA 1
ATOM 1317 C C . PHE A 1 163 ? -3.786 6.084 27.923 1.00 79.25 163 PHE A C 1
ATOM 1319 O O . PHE A 1 163 ? -2.792 6.645 28.380 1.00 79.25 163 PHE A O 1
ATOM 1326 N N . LEU A 1 164 ? -3.721 4.920 27.283 1.00 82.81 164 LEU A N 1
ATOM 1327 C CA . LEU A 1 164 ? -2.467 4.287 26.887 1.00 82.81 164 LEU A CA 1
ATOM 1328 C C . LEU A 1 164 ? -2.193 4.551 25.403 1.00 82.81 164 LEU A C 1
ATOM 1330 O O . LEU A 1 164 ? -3.136 4.811 24.654 1.00 82.81 164 LEU A O 1
ATOM 1334 N N . PRO A 1 165 ? -0.936 4.429 24.946 1.00 74.94 165 PRO A N 1
ATOM 1335 C CA . PRO A 1 165 ? -0.649 4.414 23.521 1.00 74.94 165 PRO A CA 1
ATOM 1336 C C . PRO A 1 165 ? -1.499 3.358 22.795 1.00 74.94 165 PRO A C 1
ATOM 1338 O O . PRO A 1 165 ? -1.622 2.229 23.266 1.00 74.94 165 PRO A O 1
ATOM 1341 N N . ARG A 1 166 ? -2.012 3.722 21.620 1.00 78.19 166 ARG A N 1
ATOM 1342 C CA . ARG A 1 166 ? -2.947 2.990 20.747 1.00 78.19 166 ARG A CA 1
ATOM 1343 C C . ARG A 1 166 ? -4.374 2.860 21.281 1.00 78.19 166 ARG A C 1
ATOM 1345 O O . ARG A 1 166 ? -5.109 1.973 20.848 1.00 78.19 166 ARG A O 1
ATOM 1352 N N . SER A 1 167 ? -4.798 3.733 22.192 1.00 87.38 167 SER A N 1
ATOM 1353 C CA . SER A 1 167 ? -6.169 3.676 22.717 1.00 87.38 167 SER A CA 1
ATOM 1354 C C . SER A 1 167 ? -7.208 4.243 21.748 1.00 87.38 167 SER A C 1
ATOM 1356 O O . SER A 1 167 ? -8.386 3.904 21.867 1.00 87.38 167 SER A O 1
ATOM 1358 N N . LEU A 1 168 ? -6.824 5.073 20.775 1.00 93.62 168 LEU A N 1
ATOM 1359 C CA . LEU A 1 168 ? -7.730 5.654 19.786 1.00 93.62 168 LEU A CA 1
ATOM 1360 C C . LEU A 1 168 ? -7.633 4.893 18.455 1.00 93.62 168 LEU A C 1
ATOM 1362 O O . LEU A 1 168 ? -6.678 5.025 17.702 1.00 93.62 168 LEU A O 1
ATOM 1366 N N . ILE A 1 169 ? -8.659 4.100 18.139 1.00 93.19 169 ILE A N 1
ATOM 1367 C CA . ILE A 1 169 ? -8.610 3.133 17.026 1.00 93.19 169 ILE A CA 1
ATOM 1368 C C . ILE A 1 169 ? -9.195 3.691 15.730 1.00 93.19 169 ILE A C 1
ATOM 1370 O O . ILE A 1 169 ? -8.783 3.321 14.634 1.00 93.19 169 ILE A O 1
ATOM 1374 N N . GLY A 1 170 ? -10.200 4.557 15.829 1.00 94.50 170 GLY A N 1
ATOM 1375 C CA . GLY A 1 170 ? -10.840 5.113 14.647 1.00 94.50 170 GLY A CA 1
ATOM 1376 C C . GLY A 1 170 ? -11.903 6.141 14.978 1.00 94.50 170 GLY A C 1
ATOM 1377 O O . GLY A 1 170 ? -12.454 6.163 16.077 1.00 94.50 170 GLY A O 1
ATOM 1378 N N . THR A 1 171 ? -12.222 6.973 13.995 1.00 96.44 171 THR A N 1
ATOM 1379 C CA . THR A 1 171 ? -13.317 7.940 14.057 1.00 96.44 171 THR A CA 1
ATOM 1380 C C . THR A 1 171 ? -14.203 7.791 12.825 1.00 96.44 171 THR A C 1
ATOM 1382 O O . THR A 1 171 ? -13.755 7.327 11.779 1.00 96.44 171 THR A O 1
ATOM 1385 N N . SER A 1 172 ? -15.483 8.109 12.949 1.00 96.00 172 SER A N 1
ATOM 1386 C CA . SER A 1 172 ? -16.444 8.090 11.844 1.00 96.00 172 SER A CA 1
ATOM 1387 C C . SER A 1 172 ? -16.715 9.504 11.365 1.00 96.00 172 SER A C 1
ATOM 1389 O O . SER A 1 172 ? -16.583 10.461 12.125 1.00 96.00 172 SER A O 1
ATOM 1391 N N . ASP A 1 173 ? -17.223 9.630 10.142 1.00 93.88 173 ASP A N 1
ATOM 1392 C CA . ASP A 1 173 ? -17.643 10.922 9.577 1.00 93.88 173 ASP A CA 1
ATOM 1393 C C . ASP A 1 173 ? -18.757 11.595 10.396 1.00 93.88 173 ASP A C 1
ATOM 1395 O O . ASP A 1 173 ? -19.021 12.787 10.304 1.00 93.88 173 ASP A O 1
ATOM 1399 N N . CYS A 1 174 ? -19.409 10.819 11.261 1.00 92.06 174 CYS A N 1
ATOM 1400 C CA . CYS A 1 174 ? -20.451 11.293 12.147 1.00 92.06 174 CYS A CA 1
ATOM 1401 C C . CYS A 1 174 ? -20.025 11.398 13.612 1.00 92.06 174 CYS A C 1
ATOM 1403 O O . CYS A 1 174 ? -20.872 11.211 14.489 1.00 92.06 174 CYS A O 1
ATOM 1405 N N . LYS A 1 175 ? -18.740 11.678 13.865 1.00 94.44 175 LYS A N 1
ATOM 1406 C CA . LYS A 1 175 ? -18.212 12.048 15.191 1.00 94.44 175 LYS A CA 1
ATOM 1407 C C . LYS A 1 175 ? -18.402 10.963 16.257 1.00 94.44 175 LYS A C 1
ATOM 1409 O O . LYS A 1 175 ? -18.560 11.235 17.443 1.00 94.44 175 LYS A O 1
ATOM 1414 N N . HIS A 1 176 ? -18.422 9.704 15.830 1.00 96.00 176 HIS A N 1
ATOM 1415 C CA . HIS A 1 176 ? -18.248 8.577 16.744 1.00 96.00 176 HIS A CA 1
ATOM 1416 C C . HIS A 1 176 ? -16.806 8.116 16.707 1.00 96.00 176 HIS A C 1
ATOM 1418 O O . HIS A 1 176 ? -16.271 7.942 15.614 1.00 96.00 176 HIS A O 1
ATOM 1424 N N . ILE A 1 177 ? -16.235 7.843 17.872 1.00 97.06 177 ILE A N 1
ATOM 1425 C CA . ILE A 1 177 ? -14.895 7.277 18.016 1.00 97.06 177 ILE A CA 1
ATOM 1426 C C . ILE A 1 177 ? -14.967 5.834 18.510 1.00 97.06 177 ILE A C 1
ATOM 1428 O O . ILE A 1 177 ? -15.923 5.452 19.189 1.00 97.06 177 ILE A O 1
ATOM 1432 N N . ILE A 1 178 ? -13.948 5.049 18.175 1.00 96.31 178 ILE A N 1
ATOM 1433 C CA . ILE A 1 178 ? -13.673 3.731 18.745 1.00 96.31 178 ILE A CA 1
ATOM 1434 C C . ILE A 1 178 ? -12.471 3.891 19.668 1.00 96.31 178 ILE A C 1
ATOM 1436 O O . ILE A 1 178 ? -11.394 4.265 19.201 1.00 96.31 178 ILE A O 1
ATOM 1440 N N . ILE A 1 179 ? -12.655 3.578 20.947 1.00 94.69 179 ILE A N 1
ATOM 1441 C CA . ILE A 1 179 ? -11.566 3.521 21.923 1.00 94.69 179 ILE A CA 1
ATOM 1442 C C . ILE A 1 179 ? -11.294 2.076 22.327 1.00 94.69 179 ILE A C 1
ATOM 1444 O O . ILE A 1 179 ? -12.234 1.308 22.544 1.00 94.69 179 ILE A O 1
ATOM 1448 N N . GLU A 1 180 ? -10.025 1.699 22.404 1.00 91.62 180 GLU A N 1
ATOM 1449 C CA . GLU A 1 180 ? -9.580 0.427 22.963 1.00 91.62 180 GLU A CA 1
ATOM 1450 C C . GLU A 1 180 ? -9.576 0.474 24.492 1.00 91.62 180 GLU A C 1
ATOM 1452 O O . GLU A 1 180 ? -9.362 1.515 25.105 1.00 91.62 180 GLU A O 1
ATOM 1457 N N . ILE A 1 181 ? -9.876 -0.664 25.115 1.00 88.62 181 ILE A N 1
ATOM 1458 C CA . ILE A 1 181 ? -9.994 -0.799 26.562 1.00 88.62 181 ILE A CA 1
ATOM 1459 C C . ILE A 1 181 ? -9.228 -2.052 26.993 1.00 88.62 181 ILE A C 1
ATOM 1461 O O . ILE A 1 181 ? -9.721 -3.177 26.872 1.00 88.62 181 ILE A O 1
ATOM 1465 N N . TYR A 1 182 ? -8.033 -1.849 27.546 1.00 81.38 182 TYR A N 1
ATOM 1466 C CA . TYR A 1 182 ? -7.124 -2.904 28.009 1.00 81.38 182 TYR A CA 1
ATOM 1467 C C . TYR A 1 182 ? -7.485 -3.411 29.409 1.00 81.38 182 TYR A C 1
ATOM 1469 O O . TYR A 1 182 ? -6.690 -3.361 30.347 1.00 81.38 182 TYR A O 1
ATOM 1477 N N . SER A 1 183 ? -8.723 -3.868 29.600 1.00 80.19 183 SER A N 1
ATOM 1478 C CA . SER A 1 183 ? -9.153 -4.325 30.917 1.00 80.19 183 SER A CA 1
ATOM 1479 C C . SER A 1 183 ? -10.194 -5.435 30.868 1.00 80.19 183 SER A C 1
ATOM 1481 O O . SER A 1 183 ? -11.253 -5.327 30.250 1.00 80.19 183 SER A O 1
ATOM 1483 N N . SER A 1 184 ? -9.910 -6.502 31.616 1.00 80.38 184 SER A N 1
ATOM 1484 C CA . SER A 1 184 ? -10.808 -7.650 31.800 1.00 80.38 184 SER A CA 1
ATOM 1485 C C . SER A 1 184 ? -12.104 -7.304 32.548 1.00 80.38 184 SER A C 1
ATOM 1487 O O . SER A 1 184 ? -13.034 -8.115 32.600 1.00 80.38 184 SER A O 1
ATOM 1489 N N . TYR A 1 185 ? -12.191 -6.100 33.121 1.00 82.81 185 TYR A N 1
ATOM 1490 C CA . TYR A 1 185 ? -13.369 -5.633 33.844 1.00 82.81 185 TYR A CA 1
ATOM 1491 C C . TYR A 1 185 ? -14.512 -5.180 32.929 1.00 82.81 185 TYR A C 1
ATOM 1493 O O . TYR A 1 185 ? -15.617 -4.961 33.423 1.00 82.81 185 TYR A O 1
ATOM 1501 N N . PHE A 1 186 ? -14.294 -5.057 31.621 1.00 81.31 186 PHE A N 1
ATOM 1502 C CA . PHE A 1 186 ? -15.330 -4.628 30.683 1.00 81.31 186 PHE A CA 1
ATOM 1503 C C . PHE A 1 186 ? -15.998 -5.815 29.975 1.00 81.31 186 PHE A C 1
ATOM 1505 O O . PHE A 1 186 ? -15.533 -6.959 30.016 1.00 81.31 186 PHE A O 1
ATOM 1512 N N . GLU A 1 187 ? -17.168 -5.574 29.381 1.00 81.19 187 GLU A N 1
ATOM 1513 C CA . GLU A 1 187 ? -17.853 -6.574 28.547 1.00 81.19 187 GLU A CA 1
ATOM 1514 C C . GLU A 1 187 ? -17.126 -6.806 27.216 1.00 81.19 187 GLU A C 1
ATOM 1516 O O . GLU A 1 187 ? -17.120 -7.926 26.705 1.00 81.19 187 GLU A O 1
ATOM 1521 N N . MET A 1 188 ? -16.504 -5.753 26.683 1.00 84.88 188 MET A N 1
ATOM 1522 C CA . MET A 1 188 ? -15.741 -5.737 25.436 1.00 84.88 188 MET A CA 1
ATOM 1523 C C . MET A 1 188 ? -14.420 -5.002 25.667 1.00 84.88 188 MET A C 1
ATOM 1525 O O . MET A 1 188 ? -14.353 -4.109 26.510 1.00 84.88 188 MET A O 1
ATOM 1529 N N . ASN A 1 189 ? -13.395 -5.331 24.883 1.00 87.31 189 ASN A N 1
ATOM 1530 C CA . ASN A 1 189 ? -12.099 -4.640 24.888 1.00 87.31 189 ASN A CA 1
ATOM 1531 C C . ASN A 1 189 ? -12.117 -3.325 24.083 1.00 87.31 189 ASN A C 1
ATOM 1533 O O . ASN A 1 189 ? -11.070 -2.819 23.697 1.00 87.31 189 ASN A O 1
ATOM 1537 N N . PHE A 1 190 ? -13.300 -2.781 23.789 1.00 92.44 190 PHE A N 1
ATOM 1538 C CA . PHE A 1 190 ? -13.462 -1.477 23.160 1.00 92.44 190 PHE A CA 1
ATOM 1539 C C . PHE A 1 190 ? -14.807 -0.851 23.508 1.00 92.44 190 PHE A C 1
ATOM 1541 O O . PHE A 1 190 ? -15.752 -1.535 23.913 1.00 92.44 190 PHE A O 1
ATOM 1548 N N . ALA A 1 191 ? -14.910 0.454 23.286 1.00 93.56 191 ALA A N 1
ATOM 1549 C CA . ALA A 1 191 ? -16.168 1.179 23.315 1.00 93.56 191 ALA A CA 1
ATOM 1550 C C . ALA A 1 191 ? -16.307 2.077 22.089 1.00 93.56 191 ALA A C 1
ATOM 1552 O O . ALA A 1 191 ? -15.329 2.542 21.510 1.00 93.56 191 ALA A O 1
ATOM 1553 N N . ILE A 1 192 ? -17.559 2.332 21.717 1.00 95.62 192 ILE A N 1
ATOM 1554 C CA . ILE A 1 192 ? -17.908 3.318 20.700 1.00 95.62 192 ILE A CA 1
ATOM 1555 C C . ILE A 1 192 ? -18.607 4.455 21.407 1.00 95.62 192 ILE A C 1
ATOM 1557 O O . ILE A 1 192 ? -19.577 4.221 22.131 1.00 95.62 192 ILE A O 1
ATOM 1561 N N . ILE A 1 193 ? -18.124 5.671 21.205 1.00 96.19 193 ILE A N 1
ATOM 1562 C CA . ILE A 1 193 ? -18.622 6.853 21.903 1.00 96.19 193 ILE A CA 1
ATOM 1563 C C . ILE A 1 193 ? -19.028 7.885 20.866 1.00 96.19 193 ILE A C 1
ATOM 1565 O O . ILE A 1 193 ? -18.267 8.189 19.954 1.00 96.19 193 ILE A O 1
ATOM 1569 N N . ASP A 1 194 ? -20.243 8.403 21.003 1.00 95.69 194 ASP A N 1
ATOM 1570 C CA . ASP A 1 194 ? -20.686 9.603 20.296 1.00 95.69 194 ASP A CA 1
ATOM 1571 C C . ASP A 1 194 ? -20.083 10.813 21.020 1.00 95.69 194 ASP A C 1
ATOM 1573 O O . ASP A 1 194 ? -20.409 11.058 22.186 1.00 95.69 194 ASP A O 1
ATOM 1577 N N . THR A 1 195 ? -19.167 11.536 20.373 1.00 94.81 195 THR A N 1
ATOM 1578 C CA . THR A 1 195 ? -18.400 12.600 21.042 1.00 94.81 195 THR A CA 1
ATOM 1579 C C . THR A 1 195 ? -19.222 13.862 21.277 1.00 94.81 195 THR A C 1
ATOM 1581 O O . THR A 1 195 ? -18.934 14.619 22.203 1.00 94.81 195 THR A O 1
ATOM 1584 N N . THR A 1 196 ? -20.296 14.064 20.508 1.00 93.19 196 THR A N 1
ATOM 1585 C CA . THR A 1 196 ? -21.219 15.190 20.680 1.00 93.19 196 THR A CA 1
ATOM 1586 C C . THR A 1 196 ? -22.118 14.987 21.900 1.00 93.19 196 THR A C 1
ATOM 1588 O O . THR A 1 196 ? -22.298 15.896 22.708 1.00 93.19 196 THR A O 1
ATOM 1591 N N . THR A 1 197 ? -22.691 13.793 22.052 1.00 94.06 197 THR A N 1
ATOM 1592 C CA . THR A 1 197 ? -23.592 13.476 23.175 1.00 94.06 197 THR A CA 1
ATOM 1593 C C . THR A 1 197 ? -22.856 12.970 24.411 1.00 94.06 197 THR A C 1
ATOM 1595 O O . THR A 1 197 ? -23.444 12.960 25.492 1.00 94.06 197 THR A O 1
ATOM 1598 N N . LYS A 1 198 ? -21.587 12.567 24.263 1.00 95.31 198 LYS A N 1
ATOM 1599 C CA . LYS A 1 198 ? -20.771 11.914 25.296 1.00 95.31 198 LYS A CA 1
ATOM 1600 C C . LYS A 1 198 ? -21.458 10.663 25.849 1.00 95.31 198 LYS A C 1
ATOM 1602 O O . LYS A 1 198 ? -21.516 10.441 27.055 1.00 95.31 198 LYS A O 1
ATOM 1607 N N . LEU A 1 199 ? -22.053 9.876 24.953 1.00 94.50 199 LEU A N 1
ATOM 1608 C CA . LEU A 1 199 ? -22.759 8.644 25.294 1.00 94.50 199 LEU A CA 1
ATOM 1609 C C . LEU A 1 199 ? -22.151 7.451 24.565 1.00 94.50 199 LEU A C 1
ATOM 1611 O O . LEU A 1 199 ? -21.822 7.510 23.377 1.00 94.50 199 LEU A O 1
ATOM 1615 N N . ARG A 1 200 ? -22.067 6.331 25.286 1.00 94.50 200 ARG A N 1
ATOM 1616 C CA . ARG A 1 200 ? -21.645 5.048 24.735 1.00 94.50 200 ARG A CA 1
ATOM 1617 C C . ARG A 1 200 ? -22.723 4.508 23.802 1.00 94.50 200 ARG A C 1
ATOM 1619 O O . ARG A 1 200 ? -23.903 4.452 24.146 1.00 94.50 200 ARG A O 1
ATOM 1626 N N . GLN A 1 201 ? -22.301 4.021 22.647 1.00 94.44 201 GLN A N 1
ATOM 1627 C CA . GLN A 1 201 ? -23.155 3.316 21.709 1.00 94.44 201 GLN A CA 1
ATOM 1628 C C . GLN A 1 201 ? -23.153 1.819 22.013 1.00 94.44 201 GLN A C 1
ATOM 1630 O O . GLN A 1 201 ? -22.137 1.137 21.877 1.00 94.44 201 GLN A O 1
ATOM 1635 N N . ARG A 1 202 ? -24.312 1.286 22.414 1.00 92.56 202 ARG A N 1
ATOM 1636 C CA . ARG A 1 202 ? -24.466 -0.148 22.680 1.00 92.56 202 ARG A CA 1
ATOM 1637 C C . ARG A 1 202 ? -24.644 -0.926 21.376 1.00 92.56 202 ARG A C 1
ATOM 1639 O O . ARG A 1 202 ? -25.637 -0.743 20.670 1.00 92.56 202 ARG A O 1
ATOM 1646 N N . LEU A 1 203 ? -23.724 -1.848 21.112 1.00 93.06 203 LEU A N 1
ATOM 1647 C CA . LEU A 1 203 ? -23.829 -2.819 20.027 1.00 93.06 203 LEU A CA 1
ATOM 1648 C C . LEU A 1 203 ? -24.521 -4.087 20.519 1.00 93.06 203 LEU A C 1
ATOM 1650 O O . LEU A 1 203 ? -24.119 -4.665 21.523 1.00 93.06 203 LEU A O 1
ATOM 1654 N N . ILE A 1 204 ? -25.558 -4.524 19.806 1.00 92.25 204 ILE A N 1
ATOM 1655 C CA . ILE A 1 204 ? -26.303 -5.744 20.135 1.00 92.25 204 ILE A CA 1
ATOM 1656 C C . ILE A 1 204 ? -26.303 -6.644 18.902 1.00 92.25 204 ILE A C 1
ATOM 1658 O O . ILE A 1 204 ? -26.865 -6.286 17.864 1.00 92.25 204 ILE A O 1
ATOM 1662 N N . ALA A 1 205 ? -25.665 -7.806 19.021 1.00 93.94 205 ALA A N 1
ATOM 1663 C CA . ALA A 1 205 ? -25.666 -8.859 18.014 1.00 93.94 205 ALA A CA 1
ATOM 1664 C C . ALA A 1 205 ? -25.446 -10.227 18.676 1.00 93.94 205 ALA A C 1
ATOM 1666 O O . ALA A 1 205 ? -24.683 -10.355 19.637 1.00 93.94 205 ALA A O 1
ATOM 1667 N N . GLN A 1 206 ? -26.100 -11.266 18.153 1.00 92.31 206 GLN A N 1
ATOM 1668 C CA . GLN A 1 206 ? -25.953 -12.623 18.678 1.00 92.31 206 GLN A CA 1
ATOM 1669 C C . GLN A 1 206 ? -24.506 -13.108 18.519 1.00 92.31 206 GLN A C 1
ATOM 1671 O O . GLN A 1 206 ? -24.006 -13.211 17.399 1.00 92.31 206 GLN A O 1
ATOM 1676 N N . GLY A 1 207 ? -23.874 -13.462 19.641 1.00 89.31 207 GLY A N 1
ATOM 1677 C CA . GLY A 1 207 ? -22.490 -13.942 19.683 1.00 89.31 207 GLY A CA 1
ATOM 1678 C C . GLY A 1 207 ? -21.435 -12.844 19.843 1.00 89.31 207 GLY A C 1
ATOM 1679 O O . GLY A 1 207 ? -20.255 -13.172 19.916 1.00 89.31 207 GLY A O 1
ATOM 1680 N N . LEU A 1 208 ? -21.837 -11.568 19.915 1.00 88.44 208 LEU A N 1
ATOM 1681 C CA . LEU A 1 208 ? -20.929 -10.456 20.214 1.00 88.44 208 LEU A CA 1
ATOM 1682 C C . LEU A 1 208 ? -20.764 -10.242 21.731 1.00 88.44 208 LEU A C 1
ATOM 1684 O O . LEU A 1 208 ? -19.660 -9.988 22.189 1.00 88.44 208 LEU A O 1
ATOM 1688 N N . GLU A 1 209 ? -21.841 -10.409 22.511 1.00 78.69 209 GLU A N 1
ATOM 1689 C CA . GLU A 1 209 ? -21.883 -10.160 23.970 1.00 78.69 209 GLU A CA 1
ATOM 1690 C C . GLU A 1 209 ? -21.216 -11.262 24.831 1.00 78.69 209 GLU A C 1
ATOM 1692 O O . GLU A 1 209 ? -21.211 -11.173 26.058 1.00 78.69 209 GLU A O 1
ATOM 1697 N N . GLN A 1 210 ? -20.666 -12.332 24.238 1.00 66.56 210 GLN A N 1
ATOM 1698 C CA . GLN A 1 210 ? -20.033 -13.396 25.028 1.00 66.56 210 GLN A CA 1
ATOM 1699 C C . GLN A 1 210 ? -18.674 -12.939 25.564 1.00 66.56 210 GLN A C 1
ATOM 1701 O O . GLN A 1 210 ? -17.779 -12.610 24.784 1.00 66.56 210 GLN A O 1
ATOM 1706 N N . ILE A 1 211 ? -18.564 -12.960 26.902 1.00 55.69 211 ILE A N 1
ATOM 1707 C CA . ILE A 1 211 ? -17.386 -12.622 27.708 1.00 55.69 211 ILE A CA 1
ATOM 1708 C C . ILE A 1 211 ? -16.146 -13.185 27.022 1.00 55.69 211 ILE A C 1
ATOM 1710 O O . ILE A 1 211 ? -15.933 -14.400 26.999 1.00 55.69 211 ILE A O 1
ATOM 1714 N N . ALA A 1 212 ? -15.343 -12.286 26.455 1.00 52.75 212 ALA A N 1
ATOM 1715 C CA . ALA A 1 212 ? -13.987 -12.615 26.085 1.00 52.75 212 ALA A CA 1
ATOM 1716 C C . ALA A 1 212 ? -13.317 -13.140 27.358 1.00 52.75 212 ALA A C 1
ATOM 1718 O O . ALA A 1 212 ? -13.195 -12.421 28.351 1.00 52.75 212 ALA A O 1
ATOM 1719 N N . LEU A 1 213 ? -12.918 -14.414 27.357 1.00 55.66 213 LEU A N 1
ATOM 1720 C CA . LEU A 1 213 ? -11.822 -14.809 28.230 1.00 55.66 213 LEU A CA 1
ATOM 1721 C C . LEU A 1 213 ? -10.685 -13.799 27.981 1.00 55.66 213 LEU A C 1
ATOM 1723 O O . LEU A 1 213 ? -10.510 -13.397 26.828 1.00 55.66 213 LEU A O 1
ATOM 1727 N N . PRO A 1 214 ? -9.975 -13.351 29.028 1.00 48.97 214 PRO A N 1
ATOM 1728 C CA . PRO A 1 214 ? -9.112 -12.164 29.017 1.00 48.97 214 PRO A CA 1
ATOM 1729 C C . PRO A 1 214 ? -7.806 -12.354 28.228 1.00 48.97 214 PRO A C 1
ATOM 1731 O O . PRO A 1 214 ? -6.747 -11.941 28.672 1.00 48.97 214 PRO A O 1
ATOM 1734 N N . VAL A 1 215 ? -7.851 -13.025 27.081 1.00 53.41 215 VAL A N 1
ATOM 1735 C CA . VAL A 1 215 ? -6.669 -13.438 26.338 1.00 53.41 215 VAL A CA 1
ATOM 1736 C C . VAL A 1 215 ? -6.797 -12.939 24.905 1.00 53.41 215 VAL A C 1
ATOM 1738 O O . VAL A 1 215 ? -7.291 -13.641 24.025 1.00 53.41 215 VAL A O 1
ATOM 1741 N N . ASN A 1 216 ? -6.407 -11.678 24.726 1.00 57.84 216 ASN A N 1
ATOM 1742 C CA . ASN A 1 216 ? -5.510 -11.204 23.666 1.00 57.84 216 ASN A CA 1
ATOM 1743 C C . ASN A 1 216 ? -5.886 -11.534 22.212 1.00 57.84 216 ASN A C 1
ATOM 1745 O O . ASN A 1 216 ? -5.037 -11.563 21.332 1.00 57.84 216 ASN A O 1
ATOM 1749 N N . GLY A 1 217 ? -7.160 -11.777 21.914 1.00 58.28 217 GLY A N 1
ATOM 1750 C CA . GLY A 1 217 ? -7.607 -11.855 20.530 1.00 58.28 217 GLY A CA 1
ATOM 1751 C C . GLY A 1 217 ? -7.835 -10.449 20.000 1.00 58.28 217 GLY A C 1
ATOM 1752 O O . GLY A 1 217 ? -8.861 -9.865 20.349 1.00 58.28 217 GLY A O 1
ATOM 1753 N N . ALA A 1 218 ? -6.941 -9.911 19.161 1.00 60.97 218 ALA A N 1
ATOM 1754 C CA . ALA A 1 218 ? -7.278 -8.678 18.457 1.00 60.97 218 ALA A CA 1
ATOM 1755 C C . ALA A 1 218 ? -8.549 -8.882 17.633 1.00 60.97 218 ALA A C 1
ATOM 1757 O O . ALA A 1 218 ? -8.708 -9.814 16.839 1.00 60.97 218 ALA A O 1
ATOM 1758 N N . GLU A 1 219 ? -9.479 -7.977 17.875 1.00 81.62 219 GLU A N 1
ATOM 1759 C CA . GLU A 1 219 ? -10.673 -7.809 17.080 1.00 81.62 219 GLU A CA 1
ATOM 1760 C C . GLU A 1 219 ? -10.385 -6.654 16.134 1.00 81.62 219 GLU A C 1
ATOM 1762 O O . GLU A 1 219 ? -10.222 -5.513 16.568 1.00 81.62 219 GLU A O 1
ATOM 1767 N N . SER A 1 220 ? -10.298 -6.943 14.837 1.00 90.75 220 SER A N 1
ATOM 1768 C CA . SER A 1 220 ? -10.200 -5.877 13.845 1.00 90.75 220 SER A CA 1
ATOM 1769 C C . SER A 1 220 ? -11.529 -5.128 13.800 1.00 90.75 220 SER A C 1
ATOM 1771 O O . SER A 1 220 ? -12.598 -5.743 13.747 1.00 90.75 220 SER A O 1
ATOM 1773 N N . ARG A 1 221 ? -11.481 -3.800 13.844 1.00 94.44 221 ARG A N 1
ATOM 1774 C CA . ARG A 1 221 ? -12.666 -2.938 13.877 1.00 94.44 221 ARG A CA 1
ATOM 1775 C C . ARG A 1 221 ? -12.380 -1.653 13.123 1.00 94.44 221 ARG A C 1
ATOM 1777 O O . ARG A 1 221 ? -11.334 -1.050 13.320 1.00 94.44 221 ARG A O 1
ATOM 1784 N N . SER A 1 222 ? -13.294 -1.258 12.244 1.00 95.75 222 SER A N 1
ATOM 1785 C CA . SER A 1 222 ? -13.097 -0.084 11.395 1.00 95.75 222 SER A CA 1
ATOM 1786 C C . SER A 1 222 ? -14.427 0.509 10.945 1.00 95.75 222 SER A C 1
ATOM 1788 O O . SER A 1 222 ? -15.397 -0.217 10.691 1.00 95.75 222 SER A O 1
ATOM 1790 N N . PHE A 1 223 ? -14.468 1.837 10.843 1.00 97.12 223 PHE A N 1
ATOM 1791 C CA . PHE A 1 223 ? -15.530 2.528 10.122 1.00 97.12 223 PHE A CA 1
ATOM 1792 C C . PHE A 1 223 ? -15.268 2.430 8.620 1.00 97.12 223 PHE A C 1
ATOM 1794 O O . PHE A 1 223 ? -14.130 2.532 8.165 1.00 97.12 223 PHE A O 1
ATOM 1801 N N . LEU A 1 224 ? -16.333 2.230 7.853 1.00 96.50 224 LEU A N 1
ATOM 1802 C CA . LEU A 1 224 ? -16.281 2.079 6.406 1.00 96.50 224 LEU A CA 1
ATOM 1803 C C . LEU A 1 224 ? -16.712 3.379 5.710 1.00 96.50 224 LEU A C 1
ATOM 1805 O O . LEU A 1 224 ? -17.514 4.139 6.249 1.00 96.50 224 LEU A O 1
ATOM 1809 N N . GLU A 1 225 ? -16.245 3.604 4.483 1.00 95.00 225 GLU A N 1
ATOM 1810 C CA . GLU A 1 225 ? -16.581 4.769 3.640 1.00 95.00 225 GLU A CA 1
ATOM 1811 C C . GLU A 1 225 ? -18.087 4.906 3.378 1.00 95.00 225 GLU A C 1
ATOM 1813 O O . GLU A 1 225 ? -18.607 6.004 3.204 1.00 95.00 225 GLU A O 1
ATOM 1818 N N . ASN A 1 226 ? -18.832 3.798 3.403 1.00 95.19 226 ASN A N 1
ATOM 1819 C CA . ASN A 1 226 ? -20.288 3.822 3.263 1.00 95.19 226 ASN A CA 1
ATOM 1820 C C . ASN A 1 226 ? -21.030 4.204 4.566 1.00 95.19 226 ASN A C 1
ATOM 1822 O O . ASN A 1 226 ? -22.260 4.125 4.609 1.00 95.19 226 ASN A O 1
ATOM 1826 N N . GLY A 1 227 ? -20.300 4.564 5.627 1.00 94.75 227 GLY A N 1
ATOM 1827 C CA . GLY A 1 227 ? -20.828 4.917 6.944 1.00 94.75 227 GLY A CA 1
ATOM 1828 C C . GLY A 1 227 ? -21.201 3.725 7.832 1.00 94.75 227 GLY A C 1
ATOM 1829 O O . GLY A 1 227 ? -21.705 3.931 8.939 1.00 94.75 227 GLY A O 1
ATOM 1830 N N . ASP A 1 228 ? -20.981 2.488 7.376 1.00 96.94 228 ASP A N 1
ATOM 1831 C CA . ASP A 1 228 ? -21.149 1.293 8.204 1.00 96.94 228 ASP A CA 1
ATOM 1832 C C . ASP A 1 228 ? -19.939 1.111 9.147 1.00 96.94 228 ASP A C 1
ATOM 1834 O O . ASP A 1 228 ? -18.857 1.657 8.947 1.00 96.94 228 ASP A O 1
ATOM 1838 N N . LEU A 1 229 ? -20.123 0.316 10.196 1.00 97.19 229 LEU A N 1
ATOM 1839 C CA . LEU A 1 229 ? -19.079 -0.120 11.118 1.00 97.19 229 LEU A CA 1
ATOM 1840 C C . LEU A 1 229 ? -18.909 -1.629 10.973 1.00 97.19 229 LEU A C 1
ATOM 1842 O O . LEU A 1 229 ? -19.885 -2.372 11.102 1.00 97.19 229 LEU A O 1
ATOM 1846 N N . ALA A 1 230 ? -17.680 -2.088 10.769 1.00 97.44 230 ALA A N 1
ATOM 1847 C CA . ALA A 1 230 ? -17.362 -3.507 10.708 1.00 97.44 230 ALA A CA 1
ATOM 1848 C C . ALA A 1 230 ? -16.514 -3.934 11.911 1.00 97.44 230 ALA A C 1
ATOM 1850 O O . ALA A 1 230 ? -15.558 -3.253 12.277 1.00 97.44 230 ALA A O 1
ATOM 1851 N N . ILE A 1 231 ? -16.877 -5.064 12.523 1.00 95.62 231 ILE A N 1
ATOM 1852 C CA . ILE A 1 231 ? -16.185 -5.652 13.679 1.00 95.62 231 ILE A CA 1
ATOM 1853 C C . ILE A 1 231 ? -15.958 -7.137 13.420 1.00 95.62 231 ILE A C 1
ATOM 1855 O O . ILE A 1 231 ? -16.915 -7.891 13.235 1.00 95.62 231 ILE A O 1
ATOM 1859 N N . LEU A 1 232 ? -14.702 -7.565 13.442 1.00 94.31 232 LEU A N 1
ATOM 1860 C CA . LEU A 1 232 ? -14.295 -8.959 13.367 1.00 94.31 232 LEU A CA 1
ATOM 1861 C C . LEU A 1 232 ? -14.173 -9.549 14.774 1.00 94.31 232 LEU A C 1
ATOM 1863 O O . LEU A 1 232 ? -13.283 -9.185 15.536 1.00 94.31 232 LEU A O 1
ATOM 1867 N N . LYS A 1 233 ? -15.009 -10.540 15.077 1.00 91.19 233 LYS A N 1
ATOM 1868 C CA . LYS A 1 233 ? -14.934 -11.348 16.295 1.00 91.19 233 LYS A CA 1
ATOM 1869 C C . LYS A 1 233 ? -14.357 -12.719 15.966 1.00 91.19 233 LYS A C 1
ATOM 1871 O O . LYS A 1 233 ? -15.055 -13.556 15.398 1.00 91.19 233 LYS A O 1
ATOM 1876 N N . VAL A 1 234 ? -13.106 -12.975 16.344 1.00 86.62 234 VAL A N 1
ATOM 1877 C CA . VAL A 1 234 ? -12.438 -14.244 16.006 1.00 86.62 234 VAL A CA 1
ATOM 1878 C C . VAL A 1 234 ? -12.905 -15.390 16.903 1.00 86.62 234 VAL A C 1
ATOM 1880 O O . VAL A 1 234 ? -13.465 -16.358 16.412 1.00 86.62 234 VAL A O 1
ATOM 1883 N N . LYS A 1 235 ? -12.773 -15.293 18.229 1.00 84.69 235 LYS A N 1
ATOM 1884 C CA . LYS A 1 235 ? -13.231 -16.347 19.155 1.00 84.69 235 LYS A CA 1
ATOM 1885 C C . LYS A 1 235 ? -14.435 -15.875 19.984 1.00 84.69 235 LYS A C 1
ATOM 1887 O O . LYS A 1 235 ? -14.459 -14.716 20.398 1.00 84.69 235 LYS A O 1
ATOM 1892 N N . PRO A 1 236 ? -15.435 -16.741 20.248 1.00 84.88 236 PRO A N 1
ATOM 1893 C CA . PRO A 1 236 ? -15.564 -18.134 19.793 1.00 84.88 236 PRO A CA 1
ATOM 1894 C C . PRO A 1 236 ? -16.285 -18.299 18.439 1.00 84.88 236 PRO A C 1
ATOM 1896 O O . PRO A 1 236 ? -16.410 -19.421 17.954 1.00 84.88 236 PRO A O 1
ATOM 1899 N N . VAL A 1 237 ? -16.805 -17.214 17.856 1.00 89.44 237 VAL A N 1
ATOM 1900 C CA . VAL A 1 237 ? -17.789 -17.272 16.759 1.00 89.44 237 VAL A CA 1
ATOM 1901 C C . VAL A 1 237 ? -17.222 -17.117 15.349 1.00 89.44 237 VAL A C 1
ATOM 1903 O O . VAL A 1 237 ? -17.953 -17.420 14.415 1.00 89.44 237 VAL A O 1
ATOM 1906 N N . TYR A 1 238 ? -15.981 -16.648 15.184 1.00 91.31 238 TYR A N 1
ATOM 1907 C CA . TYR A 1 238 ? -15.330 -16.411 13.887 1.00 91.31 238 TYR A CA 1
ATOM 1908 C C . TYR A 1 238 ? -16.246 -15.670 12.910 1.00 91.31 238 TYR A C 1
ATOM 1910 O O . TYR A 1 238 ? -16.650 -16.192 11.879 1.00 91.31 238 TYR A O 1
ATOM 1918 N N . ARG A 1 239 ? -16.661 -14.456 13.271 1.00 94.31 239 ARG A N 1
ATOM 1919 C CA . ARG A 1 239 ? -17.722 -13.735 12.569 1.00 94.31 239 ARG A CA 1
ATOM 1920 C C . ARG A 1 239 ? -17.399 -12.263 12.424 1.00 94.31 239 ARG A C 1
ATOM 1922 O O . ARG A 1 239 ? -16.958 -11.623 13.373 1.00 94.31 239 ARG A O 1
ATOM 1929 N N . VAL A 1 240 ? -17.704 -11.713 11.257 1.00 96.31 240 VAL A N 1
ATOM 1930 C CA . VAL A 1 240 ? -17.663 -10.270 11.014 1.00 96.31 240 VAL A CA 1
ATOM 1931 C C . VAL A 1 240 ? -19.073 -9.730 11.135 1.00 96.31 240 VAL A C 1
ATOM 1933 O O . VAL A 1 240 ? -19.989 -10.235 10.486 1.00 96.31 240 VAL A O 1
ATOM 1936 N N . TYR A 1 241 ? -19.260 -8.713 11.961 1.00 96.62 241 TYR A N 1
ATOM 1937 C CA . TYR A 1 241 ? -20.516 -7.998 12.126 1.00 96.62 241 TYR A CA 1
ATOM 1938 C C . TYR A 1 241 ? -20.442 -6.671 11.386 1.00 96.62 241 TYR A C 1
ATOM 1940 O O . TYR A 1 241 ? -19.457 -5.951 11.513 1.00 96.62 241 TYR A O 1
ATOM 1948 N N . ILE A 1 242 ? -21.495 -6.345 10.640 1.00 97.56 242 ILE A N 1
ATOM 1949 C CA . ILE A 1 242 ? -21.632 -5.076 9.928 1.00 97.56 242 ILE A CA 1
ATOM 1950 C C . ILE A 1 242 ? -22.816 -4.340 10.540 1.00 97.56 242 ILE A C 1
ATOM 1952 O O . ILE A 1 242 ? -23.974 -4.755 10.401 1.00 97.56 242 ILE A O 1
ATOM 1956 N N . PHE A 1 243 ? -22.519 -3.251 11.231 1.00 97.19 243 PHE A N 1
ATOM 1957 C CA . PHE A 1 243 ? -23.495 -2.364 11.831 1.00 97.19 243 PHE A CA 1
ATOM 1958 C C . PHE A 1 243 ? -23.751 -1.185 10.906 1.00 97.19 243 PHE A C 1
ATOM 1960 O O . PHE A 1 243 ? -22.819 -0.561 10.414 1.00 97.19 243 PHE A O 1
ATOM 1967 N N . SER A 1 244 ? -25.021 -0.851 10.719 1.00 96.06 244 SER A N 1
ATOM 1968 C CA . SER A 1 244 ? -25.409 0.398 10.076 1.00 96.06 244 SER A CA 1
ATOM 1969 C C . SER A 1 244 ? -26.006 1.340 11.088 1.00 96.06 244 SER A C 1
ATOM 1971 O O . SER A 1 244 ? -26.725 0.943 12.018 1.00 96.06 244 SER A O 1
ATOM 1973 N N . LYS A 1 245 ? -25.735 2.612 10.852 1.00 92.44 245 LYS A N 1
ATOM 1974 C CA . LYS A 1 245 ? -26.338 3.697 11.589 1.00 92.44 245 LYS A CA 1
ATOM 1975 C C . LYS A 1 245 ? -27.809 3.825 11.200 1.00 92.44 245 LYS A C 1
ATOM 1977 O O . LYS A 1 245 ? -28.157 3.958 10.031 1.00 92.44 245 LYS A O 1
ATOM 1982 N N . SER A 1 246 ? -28.679 3.795 12.197 1.00 89.06 246 SER A N 1
ATOM 1983 C CA . SER A 1 246 ? -30.097 4.115 12.060 1.00 89.06 246 SER A CA 1
ATOM 1984 C C . SER A 1 246 ? -30.389 5.391 12.845 1.00 89.06 246 SER A C 1
ATOM 1986 O O . SER A 1 246 ? -29.790 5.630 13.897 1.00 89.06 246 SER A O 1
ATOM 1988 N N . ASN A 1 247 ? -31.289 6.231 12.332 1.00 84.31 247 ASN A N 1
ATOM 1989 C CA . ASN A 1 2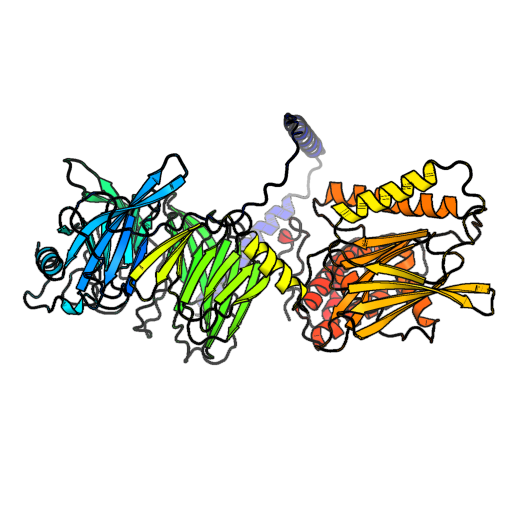47 ? -31.727 7.445 13.022 1.00 84.31 247 ASN A CA 1
ATOM 1990 C C . ASN A 1 247 ? -33.250 7.470 13.238 1.00 84.31 247 ASN A C 1
ATOM 1992 O O . ASN A 1 247 ? -33.913 8.396 12.775 1.00 84.31 247 ASN A O 1
ATOM 1996 N N . PRO A 1 248 ? -33.844 6.456 13.895 1.00 72.50 248 PRO A N 1
ATOM 1997 C CA . PRO A 1 248 ? -35.296 6.365 13.993 1.00 72.50 248 PRO A CA 1
ATOM 1998 C C . PRO A 1 248 ? -35.933 7.520 14.789 1.00 72.50 248 PRO A C 1
ATOM 2000 O O . PRO A 1 248 ? -37.105 7.785 14.577 1.00 72.50 248 PRO A O 1
ATOM 2003 N N . ASN A 1 249 ? -35.183 8.225 15.656 1.00 78.88 249 ASN A N 1
ATOM 2004 C CA . ASN A 1 249 ? -35.717 9.252 16.573 1.00 78.88 249 ASN A CA 1
ATOM 2005 C C . ASN A 1 249 ? -34.785 10.473 16.765 1.00 78.88 249 ASN A C 1
ATOM 2007 O O . ASN A 1 249 ? -34.718 11.030 17.860 1.00 78.88 249 ASN A O 1
ATOM 2011 N N . GLY A 1 250 ? -33.958 10.829 15.780 1.00 78.19 250 GLY A N 1
ATOM 2012 C CA . GLY A 1 250 ? -32.932 11.877 15.946 1.00 78.19 250 GLY A CA 1
ATOM 2013 C C . GLY A 1 250 ? -31.731 11.465 16.815 1.00 78.19 250 GLY A C 1
ATOM 2014 O O . GLY A 1 250 ? -30.723 12.163 16.836 1.00 78.19 250 GLY A O 1
ATOM 2015 N N . LYS A 1 251 ? -31.811 10.316 17.499 1.00 79.94 251 LYS A N 1
ATOM 2016 C CA . LYS A 1 251 ? -30.691 9.668 18.183 1.00 79.94 251 LYS A CA 1
ATOM 2017 C C . LYS A 1 251 ? -30.092 8.604 17.283 1.00 79.94 251 LYS A C 1
ATOM 2019 O O . LYS A 1 251 ? -30.778 7.668 16.859 1.00 79.94 251 LYS A O 1
ATOM 2024 N N . HIS A 1 252 ? -28.803 8.743 17.030 1.00 82.88 252 HIS A N 1
ATOM 2025 C CA . HIS A 1 252 ? -28.035 7.763 16.293 1.00 82.88 252 HIS A CA 1
ATOM 2026 C C . HIS A 1 252 ? -27.922 6.467 17.090 1.00 82.88 252 HIS A C 1
ATOM 2028 O O . HIS A 1 252 ? -27.575 6.480 18.267 1.00 82.88 252 HIS A O 1
ATOM 2034 N N . LYS A 1 253 ? -28.267 5.349 16.447 1.00 90.88 253 LYS A N 1
ATOM 2035 C CA . LYS A 1 253 ? -28.131 4.010 17.015 1.00 90.88 253 LYS A CA 1
ATOM 2036 C C . LYS A 1 253 ? -27.544 3.069 15.976 1.00 90.88 253 LYS A C 1
ATOM 2038 O O . LYS A 1 253 ? -28.056 2.973 14.857 1.00 90.88 253 LYS A O 1
ATOM 2043 N N . TRP A 1 254 ? -26.522 2.327 16.376 1.00 94.50 254 TRP A N 1
ATOM 2044 C CA . TRP A 1 254 ? -25.949 1.255 15.573 1.00 94.50 254 TRP A CA 1
ATOM 2045 C C . TRP A 1 254 ? -26.820 0.003 15.654 1.00 94.50 254 TRP A C 1
ATOM 2047 O O . TRP A 1 254 ? -27.189 -0.464 16.733 1.00 94.50 254 TRP A O 1
ATOM 2057 N N . THR A 1 255 ? -27.173 -0.539 14.494 1.00 95.44 255 THR A N 1
ATOM 2058 C CA . THR A 1 255 ? -27.975 -1.760 14.371 1.00 95.44 255 THR A CA 1
ATOM 2059 C C . THR A 1 255 ? -27.218 -2.770 13.531 1.00 95.44 255 THR A C 1
ATOM 2061 O O . THR A 1 255 ? -26.714 -2.421 12.465 1.00 95.44 255 THR A O 1
ATOM 2064 N N . CYS A 1 256 ? -27.096 -4.008 14.017 1.00 96.19 256 CYS A N 1
ATOM 2065 C CA . CYS A 1 256 ? -26.431 -5.073 13.272 1.00 96.19 256 CYS A CA 1
ATOM 2066 C C . CYS A 1 256 ? -27.252 -5.367 12.013 1.00 96.19 256 CYS A C 1
ATOM 2068 O O . CYS A 1 256 ? -28.310 -5.989 12.084 1.00 96.19 256 CYS A O 1
ATOM 2070 N N . LYS A 1 257 ? -26.777 -4.892 10.863 1.00 95.88 257 LYS A N 1
ATOM 2071 C CA . LYS A 1 257 ? -27.452 -5.052 9.573 1.00 95.88 257 LYS A CA 1
ATOM 2072 C C . LYS A 1 257 ? -27.220 -6.451 9.032 1.00 95.88 257 LYS A C 1
ATOM 2074 O O . LYS A 1 257 ? -28.138 -7.050 8.476 1.00 95.88 257 LYS A O 1
ATOM 2079 N N . LYS A 1 258 ? -25.985 -6.954 9.151 1.00 95.69 258 LYS A N 1
ATOM 2080 C CA . LYS A 1 258 ? -25.560 -8.264 8.638 1.00 95.69 258 LYS A CA 1
ATOM 2081 C C . LYS A 1 258 ? -24.414 -8.832 9.466 1.00 95.69 258 LYS A C 1
ATOM 2083 O O . LYS A 1 258 ? -23.716 -8.103 10.165 1.00 95.69 258 LYS A O 1
ATOM 2088 N N . SER A 1 259 ? -24.188 -10.128 9.304 1.00 95.50 259 SER A N 1
ATOM 2089 C CA . SER A 1 259 ? -22.963 -10.789 9.724 1.00 95.50 259 SER A CA 1
ATOM 2090 C C . SER A 1 259 ? -22.485 -11.781 8.664 1.00 95.50 259 SER A C 1
ATOM 2092 O O . SER A 1 259 ? -23.276 -12.249 7.841 1.00 95.50 259 SER A O 1
ATOM 2094 N N . ILE A 1 260 ? -21.185 -12.061 8.665 1.00 95.38 260 ILE A N 1
ATOM 2095 C CA . ILE A 1 260 ? -20.527 -13.052 7.810 1.00 95.38 260 ILE A CA 1
ATOM 2096 C C . ILE A 1 260 ? -19.814 -14.027 8.739 1.00 95.38 260 ILE A C 1
ATOM 2098 O O . ILE A 1 260 ? -18.946 -13.617 9.506 1.00 95.38 260 ILE A O 1
ATOM 2102 N N . GLU A 1 261 ? -20.215 -15.293 8.708 1.00 94.94 261 GLU A N 1
ATOM 2103 C CA . GLU A 1 261 ? -19.501 -16.358 9.408 1.00 94.94 261 GLU A CA 1
ATOM 2104 C C . GLU A 1 261 ? -18.285 -16.763 8.580 1.00 94.94 261 GLU A C 1
ATOM 2106 O O . GLU A 1 261 ? -18.391 -16.967 7.371 1.00 94.94 261 GLU A O 1
ATOM 2111 N N . LEU A 1 262 ? -17.131 -16.805 9.230 1.00 92.62 262 LEU A N 1
ATOM 2112 C CA . LEU A 1 262 ? -15.851 -17.143 8.639 1.00 92.62 262 LEU A CA 1
ATOM 2113 C C . LEU A 1 262 ? -15.489 -18.572 9.020 1.00 92.62 262 LEU A C 1
ATOM 2115 O O . LEU A 1 262 ? -15.887 -19.083 10.071 1.00 92.62 262 LEU A O 1
ATOM 2119 N N . GLU A 1 263 ? -14.685 -19.206 8.175 1.00 88.38 263 GLU A N 1
ATOM 2120 C CA . GLU A 1 263 ? -14.037 -20.448 8.564 1.00 88.38 263 GLU A CA 1
ATOM 2121 C C . GLU A 1 263 ? -13.160 -20.213 9.794 1.00 88.38 263 GLU A C 1
ATOM 2123 O O . GLU A 1 263 ? -12.578 -19.141 9.980 1.00 88.38 263 GLU A O 1
ATOM 2128 N N . LYS A 1 264 ? -13.081 -21.224 10.659 1.00 88.38 264 LYS A N 1
ATOM 2129 C CA . LYS A 1 264 ? -12.184 -21.159 11.806 1.00 88.38 264 LYS A CA 1
ATOM 2130 C C . LYS A 1 264 ? -10.758 -21.115 11.288 1.00 88.38 264 LYS A C 1
ATOM 2132 O O . LYS A 1 264 ? -10.329 -22.022 10.583 1.00 88.38 264 LYS A O 1
ATOM 2137 N N . PHE A 1 265 ? -10.034 -20.084 11.685 1.00 84.25 265 PHE A N 1
ATOM 2138 C CA . PHE A 1 265 ? -8.606 -19.984 11.455 1.00 84.25 265 PHE A CA 1
ATOM 2139 C C . PHE A 1 265 ? -7.874 -20.144 12.781 1.00 84.25 265 PHE A C 1
ATOM 2141 O O . PHE A 1 265 ? -8.303 -19.626 13.822 1.00 84.25 265 PHE A O 1
ATOM 2148 N N . ASP A 1 266 ? -6.792 -20.918 12.750 1.00 69.44 266 ASP A N 1
ATOM 2149 C CA . ASP A 1 266 ? -5.954 -21.126 13.920 1.00 69.44 266 ASP A CA 1
ATOM 2150 C C . ASP A 1 266 ? -5.221 -19.824 14.235 1.00 69.44 266 ASP A C 1
ATOM 2152 O O . ASP A 1 266 ? -4.245 -19.445 13.590 1.00 69.44 266 ASP A O 1
ATOM 2156 N N . LEU A 1 267 ? -5.722 -19.130 15.255 1.00 68.50 267 LEU A N 1
ATOM 2157 C CA . LEU A 1 267 ? -4.890 -18.239 16.045 1.00 68.50 267 LEU A CA 1
ATOM 2158 C C . LEU A 1 267 ? -3.959 -19.136 16.852 1.00 68.50 267 LEU A C 1
ATOM 2160 O O . LEU A 1 267 ? -4.460 -19.970 17.616 1.00 68.50 267 LEU A O 1
ATOM 2164 N N . ASP A 1 268 ? -2.653 -18.970 16.654 1.00 67.00 268 ASP A N 1
ATOM 2165 C CA . ASP A 1 268 ? -1.622 -19.712 17.372 1.00 67.00 268 ASP A CA 1
ATOM 2166 C C . ASP A 1 268 ? -1.943 -19.694 18.882 1.00 67.00 268 ASP A C 1
ATOM 2168 O O . ASP A 1 268 ? -1.982 -18.624 19.494 1.00 67.00 268 ASP A O 1
ATOM 2172 N N . PRO A 1 269 ? -2.257 -20.855 19.487 1.00 61.69 269 PRO A N 1
ATOM 2173 C CA . PRO A 1 269 ? -2.659 -20.921 20.885 1.00 61.69 269 PRO A CA 1
ATOM 2174 C C . PRO A 1 269 ? -1.505 -20.604 21.845 1.00 61.69 269 PRO A C 1
ATOM 2176 O O . PRO A 1 269 ? -1.762 -20.390 23.029 1.00 61.69 269 PRO A O 1
ATOM 2179 N N . TYR A 1 270 ? -0.258 -20.600 21.366 1.00 65.00 270 TYR A N 1
ATOM 2180 C CA . TYR A 1 270 ? 0.937 -20.364 22.173 1.00 65.00 270 TYR A CA 1
ATOM 2181 C C . TYR A 1 270 ? 1.350 -18.897 22.203 1.00 65.00 270 TYR A C 1
ATOM 2183 O O . TYR A 1 270 ? 1.989 -18.453 23.161 1.00 65.00 270 TYR A O 1
ATOM 2191 N N . THR A 1 271 ? 0.964 -18.121 21.194 1.00 60.75 271 THR A N 1
ATOM 2192 C CA . THR A 1 271 ? 1.161 -16.682 21.224 1.00 60.75 271 THR A CA 1
ATOM 2193 C C . THR A 1 271 ? -0.042 -16.051 21.907 1.00 60.75 271 THR A C 1
ATOM 2195 O O . THR A 1 271 ? -1.038 -15.715 21.276 1.00 60.75 271 THR A O 1
ATOM 2198 N N . ASN A 1 272 ? 0.080 -15.797 23.210 1.00 58.25 272 ASN A N 1
ATOM 2199 C CA . ASN A 1 272 ? -0.745 -14.793 23.890 1.00 58.25 272 ASN A CA 1
ATOM 2200 C C . ASN A 1 272 ? -0.503 -13.372 23.316 1.00 58.25 272 ASN A C 1
ATOM 2202 O O . ASN A 1 272 ? -0.815 -12.398 23.990 1.00 58.25 272 ASN A O 1
ATOM 2206 N N . SER A 1 273 ? 0.122 -13.210 22.143 1.00 59.12 273 SER A N 1
ATOM 2207 C CA . SER A 1 273 ? 0.334 -11.900 21.538 1.00 59.12 273 SER A CA 1
ATOM 2208 C C . SER A 1 273 ? -0.987 -11.383 20.992 1.00 59.12 273 SER A C 1
ATOM 2210 O O . SER A 1 273 ? -1.722 -12.101 20.315 1.00 59.12 273 SER A O 1
ATOM 2212 N N . GLU A 1 274 ? -1.258 -10.125 21.311 1.00 54.97 274 GLU A N 1
ATOM 2213 C CA . GLU A 1 274 ? -2.478 -9.400 20.965 1.00 54.97 274 GLU A CA 1
ATOM 2214 C C . GLU A 1 274 ? -2.637 -9.182 19.457 1.00 54.97 274 GLU A C 1
ATOM 2216 O O . GLU A 1 274 ? -3.724 -8.854 18.998 1.00 54.97 274 GLU A O 1
ATOM 2221 N N . ASP A 1 275 ? -1.600 -9.434 18.661 1.00 60.28 275 ASP A N 1
ATOM 2222 C CA . ASP A 1 275 ? -1.564 -9.092 17.245 1.00 60.28 275 ASP A CA 1
ATOM 2223 C C . ASP A 1 275 ? -2.254 -10.150 16.372 1.00 60.28 275 ASP A C 1
ATOM 2225 O O . ASP A 1 275 ? -1.641 -11.033 15.773 1.00 60.28 275 ASP A O 1
ATOM 2229 N N . SER A 1 276 ? -3.580 -10.059 16.273 1.00 64.62 276 SER A N 1
ATOM 2230 C CA . SER A 1 276 ? -4.309 -10.743 15.204 1.00 64.62 276 SER A CA 1
ATOM 2231 C C . SER A 1 276 ? -3.968 -10.078 13.872 1.00 64.62 276 SER A C 1
ATOM 2233 O O . SER A 1 276 ? -4.186 -8.883 13.677 1.00 64.62 276 SER A O 1
ATOM 2235 N N . TYR A 1 277 ? -3.503 -10.886 12.931 1.00 79.12 277 TYR A N 1
ATOM 2236 C CA . TYR A 1 277 ? -3.092 -10.506 11.579 1.00 79.12 277 TYR A CA 1
ATOM 2237 C C . TYR A 1 277 ? -4.262 -10.150 10.639 1.00 79.12 277 TYR A C 1
ATOM 2239 O O . TYR A 1 277 ? -4.182 -10.358 9.428 1.00 79.12 277 TYR A O 1
ATOM 2247 N N . ASN A 1 278 ? -5.384 -9.679 11.190 1.00 90.25 278 ASN A N 1
ATOM 2248 C CA . ASN A 1 278 ? -6.600 -9.400 10.439 1.00 90.25 278 ASN A CA 1
ATOM 2249 C C . ASN A 1 278 ? -6.815 -7.897 10.297 1.00 90.25 278 ASN A C 1
ATOM 2251 O O . ASN A 1 278 ? -6.734 -7.147 11.270 1.00 90.25 278 ASN A O 1
ATOM 2255 N N . PHE A 1 279 ? -7.178 -7.469 9.095 1.00 92.62 279 PHE A N 1
ATOM 2256 C CA . PHE A 1 279 ? -7.327 -6.058 8.764 1.00 92.62 279 PHE A CA 1
ATOM 2257 C C . PHE A 1 279 ? -8.669 -5.799 8.083 1.00 92.62 279 PHE A C 1
ATOM 2259 O O . PHE A 1 279 ? -9.063 -6.529 7.173 1.00 92.62 279 PHE A O 1
ATOM 2266 N N . ILE A 1 280 ? -9.377 -4.756 8.518 1.00 95.44 280 ILE A N 1
ATOM 2267 C CA . ILE A 1 280 ? -10.578 -4.249 7.853 1.00 95.44 280 ILE A CA 1
ATOM 2268 C C . ILE A 1 280 ? -10.236 -2.894 7.240 1.00 95.44 280 ILE A C 1
ATOM 2270 O O . ILE A 1 280 ? -10.050 -1.911 7.959 1.00 95.44 280 ILE A O 1
ATOM 2274 N N . SER A 1 281 ? -10.202 -2.831 5.911 1.00 94.88 281 SER A N 1
ATOM 2275 C CA . SER A 1 281 ? -9.989 -1.576 5.202 1.00 94.88 281 SER A CA 1
ATOM 2276 C C . SER A 1 281 ? -11.235 -0.693 5.262 1.00 94.88 281 SER A C 1
ATOM 2278 O O . SER A 1 281 ? -12.372 -1.178 5.246 1.00 94.88 281 SER A O 1
ATOM 2280 N N . LYS A 1 282 ? -11.021 0.627 5.237 1.00 93.56 282 LYS A N 1
ATOM 2281 C CA . LYS A 1 282 ? -12.085 1.646 5.153 1.00 93.56 282 LYS A CA 1
ATOM 2282 C C . LYS A 1 282 ? -13.006 1.433 3.936 1.00 93.56 282 LYS A C 1
ATOM 2284 O O . LYS A 1 282 ? -14.188 1.751 3.981 1.00 93.56 282 LYS A O 1
ATOM 2289 N N . LYS A 1 283 ? -12.511 0.770 2.888 1.00 93.69 283 LYS A N 1
ATOM 2290 C CA . LYS A 1 283 ? -13.243 0.426 1.653 1.00 93.69 283 LYS A CA 1
ATOM 2291 C C . LYS A 1 283 ? -14.193 -0.765 1.807 1.00 93.69 283 LYS A C 1
ATOM 2293 O O . LYS A 1 283 ? -14.801 -1.209 0.833 1.00 93.69 283 LYS A O 1
ATOM 2298 N N . GLY A 1 284 ? -14.274 -1.354 2.999 1.00 95.94 284 GLY A N 1
ATOM 2299 C CA . GLY A 1 284 ? -15.090 -2.537 3.247 1.00 95.94 284 GLY A CA 1
ATOM 2300 C C . GLY A 1 284 ? -14.471 -3.822 2.705 1.00 95.94 284 GLY A C 1
ATOM 2301 O O . GLY A 1 284 ? -15.211 -4.724 2.313 1.00 95.94 284 GLY A O 1
ATOM 2302 N N . LYS A 1 285 ? -13.138 -3.933 2.681 1.00 96.81 285 LYS A N 1
ATOM 2303 C CA . LYS A 1 285 ? -12.456 -5.218 2.481 1.00 96.81 285 LYS A CA 1
ATOM 2304 C C . LYS A 1 285 ? -11.977 -5.757 3.821 1.00 96.81 285 LYS A C 1
ATOM 2306 O O . LYS A 1 285 ? -11.464 -5.010 4.646 1.00 96.81 285 LYS A O 1
ATOM 2311 N N . LEU A 1 286 ? -12.143 -7.053 4.030 1.00 96.75 286 LEU A N 1
ATOM 2312 C CA . LEU A 1 286 ? -11.581 -7.776 5.161 1.00 96.75 286 LEU A CA 1
ATOM 2313 C C . LEU A 1 286 ? -10.470 -8.684 4.659 1.00 96.75 286 LEU A C 1
ATOM 2315 O O . LEU A 1 286 ? -10.697 -9.487 3.758 1.00 96.75 286 LEU A O 1
ATOM 2319 N N . PHE A 1 287 ? -9.321 -8.610 5.310 1.00 95.44 287 PHE A N 1
ATOM 2320 C CA . PHE A 1 287 ? -8.182 -9.483 5.098 1.00 95.44 287 PHE A CA 1
ATOM 2321 C C . PHE A 1 287 ? -8.036 -10.385 6.320 1.00 95.44 287 PHE A C 1
ATOM 2323 O O . PHE A 1 287 ? -7.822 -9.900 7.431 1.00 95.44 287 PHE A O 1
ATOM 2330 N N . VAL A 1 288 ? -8.198 -11.689 6.109 1.00 93.50 288 VAL A N 1
ATOM 2331 C CA . VAL A 1 288 ? -8.024 -12.727 7.129 1.00 93.50 288 VAL A CA 1
ATOM 2332 C C . VAL A 1 288 ? -6.733 -13.466 6.827 1.00 93.50 288 VAL A C 1
ATOM 2334 O O . VAL A 1 288 ? -6.628 -14.111 5.784 1.00 93.50 288 VAL A O 1
ATOM 2337 N N . CYS A 1 289 ? -5.752 -13.369 7.717 1.00 90.25 289 CYS A N 1
ATOM 2338 C CA . CYS A 1 289 ? -4.468 -14.031 7.533 1.00 90.25 289 CYS A CA 1
ATOM 2339 C C . CYS A 1 289 ? -4.450 -15.393 8.242 1.00 90.25 289 CYS A C 1
ATOM 2341 O O . CYS A 1 289 ? -4.732 -15.514 9.434 1.00 90.25 289 CYS A O 1
ATOM 2343 N N . PHE A 1 290 ? -4.103 -16.426 7.483 1.00 85.56 290 PHE A N 1
ATOM 2344 C CA . PHE A 1 290 ? -3.936 -17.804 7.908 1.00 85.56 290 PHE A CA 1
ATOM 2345 C C . PHE A 1 290 ? -2.448 -18.101 7.995 1.00 85.56 290 PHE A C 1
ATOM 2347 O O . PHE A 1 290 ? -1.758 -18.165 6.978 1.00 85.56 290 PHE A O 1
ATOM 2354 N N . ARG A 1 291 ? -1.968 -18.346 9.213 1.00 77.19 291 ARG A N 1
ATOM 2355 C CA . ARG A 1 291 ? -0.560 -18.656 9.478 1.00 77.19 291 ARG A CA 1
ATOM 2356 C C . ARG A 1 291 ? -0.084 -19.910 8.743 1.00 77.19 291 ARG A C 1
ATOM 2358 O O . ARG A 1 291 ? 1.011 -19.954 8.207 1.00 77.19 291 ARG A O 1
ATOM 2365 N N . TYR A 1 292 ? -0.938 -20.923 8.651 1.00 76.81 292 TYR A N 1
ATOM 2366 C CA . TYR A 1 292 ? -0.666 -22.141 7.898 1.00 76.81 292 TYR A CA 1
ATOM 2367 C C . TYR A 1 292 ? -1.785 -22.320 6.868 1.00 76.81 292 TYR A C 1
ATOM 2369 O O . TYR A 1 292 ? -2.927 -22.524 7.282 1.00 76.81 292 TYR A O 1
ATOM 2377 N N . PRO A 1 293 ? -1.517 -22.211 5.551 1.00 81.38 293 PRO A N 1
ATOM 2378 C CA . PRO A 1 293 ? -0.216 -22.212 4.862 1.00 81.38 293 PRO A CA 1
ATOM 2379 C C . PRO A 1 293 ? 0.300 -20.814 4.425 1.00 81.38 293 PRO A C 1
ATOM 2381 O O . PRO A 1 293 ? 0.681 -20.656 3.271 1.00 81.38 293 PRO A O 1
ATOM 2384 N N . TRP A 1 294 ? 0.318 -19.808 5.310 1.00 84.81 294 TRP A N 1
ATOM 2385 C CA . TRP A 1 294 ? 0.680 -18.408 5.001 1.00 84.81 294 TRP A CA 1
ATOM 2386 C C . TRP A 1 294 ? -0.153 -17.802 3.870 1.00 84.81 294 TRP A C 1
ATOM 2388 O O . TRP A 1 294 ? 0.318 -17.501 2.774 1.00 84.81 294 TRP A O 1
ATOM 2398 N N . VAL A 1 295 ? -1.444 -17.660 4.136 1.00 89.75 295 VAL A N 1
ATOM 2399 C CA . VAL A 1 295 ? -2.430 -17.201 3.162 1.00 89.75 295 VAL A CA 1
ATOM 2400 C C . VAL A 1 295 ? -3.164 -15.987 3.699 1.00 89.75 295 VAL A C 1
ATOM 2402 O O . VAL A 1 295 ? -3.648 -16.021 4.823 1.00 89.75 295 VAL A O 1
ATOM 2405 N N . ILE A 1 296 ? -3.370 -14.967 2.872 1.00 93.44 296 ILE A N 1
ATOM 2406 C CA . ILE A 1 296 ? -4.331 -13.898 3.161 1.00 93.44 296 ILE A CA 1
ATOM 2407 C C . ILE A 1 296 ? -5.584 -14.127 2.322 1.00 93.44 296 ILE A C 1
ATOM 2409 O O . ILE A 1 296 ? -5.523 -14.162 1.096 1.00 93.44 296 ILE A O 1
ATOM 2413 N N . MET A 1 297 ? -6.734 -14.268 2.974 1.00 94.62 297 MET A N 1
ATOM 2414 C CA . MET A 1 297 ? -8.037 -14.298 2.317 1.00 94.62 297 MET A CA 1
ATOM 2415 C C . MET A 1 297 ? -8.672 -12.915 2.356 1.00 94.62 297 MET A C 1
ATOM 2417 O O . MET A 1 297 ? -8.853 -12.345 3.431 1.00 94.62 297 MET A O 1
ATOM 2421 N N . GLN A 1 298 ? -9.066 -12.406 1.196 1.00 96.12 298 GLN A N 1
ATOM 2422 C CA . GLN A 1 298 ? -9.807 -11.161 1.063 1.00 96.12 298 GLN A CA 1
ATOM 2423 C C . GLN A 1 298 ? -11.300 -11.426 0.879 1.00 96.12 298 GLN A C 1
ATOM 2425 O O . GLN A 1 298 ? -11.721 -12.199 0.015 1.00 96.12 298 GLN A O 1
ATOM 2430 N N . TRP A 1 299 ? -12.101 -10.708 1.653 1.00 96.88 299 TRP A N 1
ATOM 2431 C CA . TRP A 1 299 ? -13.553 -10.692 1.578 1.00 96.88 299 TRP A CA 1
ATOM 2432 C C . TRP A 1 299 ? -14.044 -9.277 1.307 1.00 96.88 299 TRP A C 1
ATOM 2434 O O . TRP A 1 299 ? -13.600 -8.321 1.941 1.00 96.88 299 TRP A O 1
ATOM 2444 N N . ASP A 1 300 ? -15.014 -9.143 0.415 1.00 96.69 300 ASP A N 1
ATOM 2445 C CA . ASP A 1 300 ? -15.767 -7.911 0.245 1.00 96.69 300 ASP A CA 1
ATOM 2446 C C . ASP A 1 300 ? -16.922 -7.886 1.249 1.00 96.69 300 ASP A C 1
ATOM 2448 O O . ASP A 1 300 ? -17.863 -8.677 1.156 1.00 96.69 300 ASP A O 1
ATOM 2452 N N . LEU A 1 301 ? -16.871 -6.976 2.220 1.00 96.31 301 LEU A N 1
ATOM 2453 C CA . LEU A 1 301 ? -17.885 -6.846 3.267 1.00 96.31 301 LEU A CA 1
ATOM 2454 C C . LEU A 1 301 ? -19.196 -6.240 2.743 1.00 96.31 301 LEU A C 1
ATOM 2456 O O . LEU A 1 301 ? -20.266 -6.511 3.294 1.00 96.31 301 LEU A O 1
ATOM 2460 N N . ILE A 1 302 ? -19.145 -5.466 1.658 1.00 92.88 302 ILE A N 1
ATOM 2461 C CA . ILE A 1 302 ? -20.314 -4.822 1.049 1.00 92.88 302 ILE A CA 1
ATOM 2462 C C . ILE A 1 302 ? -21.140 -5.870 0.294 1.00 92.88 302 ILE A C 1
ATOM 2464 O O . ILE A 1 302 ? -22.349 -6.027 0.526 1.00 92.88 302 ILE A O 1
ATOM 2468 N N . THR A 1 303 ? -20.491 -6.627 -0.591 1.00 94.56 303 THR A N 1
ATOM 2469 C CA . THR A 1 303 ? -21.125 -7.681 -1.395 1.00 94.56 303 THR A CA 1
ATOM 2470 C C . THR A 1 303 ? -21.285 -8.988 -0.619 1.00 94.56 303 THR A C 1
ATOM 2472 O O . THR A 1 303 ? -22.218 -9.750 -0.903 1.00 94.56 303 THR A O 1
ATOM 2475 N N . ARG A 1 304 ? -20.467 -9.190 0.424 1.00 93.44 304 ARG A N 1
ATOM 2476 C CA . ARG A 1 304 ? -20.357 -10.398 1.266 1.00 93.44 304 ARG A CA 1
ATOM 2477 C C . ARG A 1 304 ? -19.851 -11.608 0.501 1.00 93.44 304 ARG A C 1
ATOM 2479 O O . ARG A 1 304 ? -20.325 -12.725 0.709 1.00 93.44 304 ARG A O 1
ATOM 2486 N N . LYS A 1 305 ? -18.949 -11.371 -0.438 1.00 94.25 305 LYS A N 1
ATOM 2487 C CA . LYS A 1 305 ? -18.351 -12.422 -1.248 1.00 94.25 305 LYS A CA 1
ATOM 2488 C C . LYS A 1 305 ? -16.876 -12.527 -0.920 1.00 94.25 305 LYS A C 1
ATOM 2490 O O . LYS A 1 305 ? -16.226 -11.540 -0.589 1.00 94.25 305 LYS A O 1
ATOM 2495 N N . PHE A 1 306 ? -16.385 -13.751 -0.995 1.00 94.06 306 PHE A N 1
ATOM 2496 C CA . PHE A 1 306 ? -14.962 -13.995 -1.091 1.00 94.06 306 PHE A CA 1
ATOM 2497 C C . PHE A 1 306 ? -14.455 -13.396 -2.410 1.00 94.06 306 PHE A C 1
ATOM 2499 O O . PHE A 1 306 ? -15.073 -13.626 -3.454 1.00 94.06 306 PHE A O 1
ATOM 2506 N N . ASP A 1 307 ? -13.368 -12.630 -2.344 1.00 93.19 307 ASP A N 1
ATOM 2507 C CA . ASP A 1 307 ? -12.771 -11.969 -3.506 1.00 93.19 307 ASP A CA 1
ATOM 2508 C C . ASP A 1 307 ? -11.546 -12.731 -4.009 1.00 93.19 307 ASP A C 1
ATOM 2510 O O . ASP A 1 307 ? -11.502 -13.141 -5.168 1.00 93.19 307 ASP A O 1
ATOM 2514 N N . MET A 1 308 ? -10.534 -12.874 -3.147 1.00 95.38 308 MET A N 1
ATOM 2515 C CA . MET A 1 308 ? -9.193 -13.288 -3.553 1.00 95.38 308 MET A CA 1
ATOM 2516 C C . MET A 1 308 ? -8.439 -13.985 -2.422 1.00 95.38 308 MET A C 1
ATOM 2518 O O . MET A 1 308 ? -8.691 -13.747 -1.240 1.00 95.38 308 MET A O 1
ATOM 2522 N N . GLN A 1 309 ? -7.484 -14.830 -2.802 1.00 93.75 309 GLN A N 1
ATOM 2523 C CA . GLN A 1 309 ? -6.515 -15.455 -1.913 1.00 93.75 309 GLN A CA 1
ATOM 2524 C C . GLN A 1 309 ? -5.106 -15.049 -2.345 1.00 93.75 309 GLN A C 1
ATOM 2526 O O . GLN A 1 309 ? -4.752 -15.212 -3.510 1.00 93.75 309 GLN A O 1
ATOM 2531 N N . TYR A 1 310 ? -4.296 -14.578 -1.405 1.00 93.56 310 TYR A N 1
ATOM 2532 C CA . TYR A 1 310 ? -2.887 -14.266 -1.622 1.00 93.56 310 TYR A CA 1
ATOM 2533 C C . TYR A 1 310 ? -2.040 -15.308 -0.909 1.00 93.56 310 TYR A C 1
ATOM 2535 O O . TYR A 1 310 ? -2.218 -15.540 0.287 1.00 93.56 310 TYR A O 1
ATOM 2543 N N . ILE A 1 311 ? -1.135 -15.947 -1.645 1.00 89.62 311 ILE A N 1
ATOM 2544 C CA . ILE A 1 311 ? -0.148 -16.856 -1.066 1.00 89.62 311 ILE A CA 1
ATOM 2545 C C . ILE A 1 311 ? 1.069 -16.014 -0.703 1.00 89.62 311 ILE A C 1
ATOM 2547 O O . ILE A 1 311 ? 1.707 -15.406 -1.570 1.00 89.62 311 ILE A O 1
ATOM 2551 N N . LEU A 1 312 ? 1.380 -15.970 0.585 1.00 85.38 312 LEU A N 1
ATOM 2552 C CA . LEU A 1 312 ? 2.570 -15.307 1.080 1.00 85.38 312 LEU A CA 1
ATOM 2553 C C . LEU A 1 312 ? 3.745 -16.253 0.843 1.00 85.38 312 LEU A C 1
ATOM 2555 O O . LEU A 1 312 ? 3.924 -17.245 1.547 1.00 85.38 312 LEU A O 1
ATOM 2559 N N . ASN A 1 313 ? 4.537 -15.971 -0.195 1.00 78.75 313 ASN A N 1
ATOM 2560 C CA . ASN A 1 313 ? 5.760 -16.719 -0.487 1.00 78.75 313 ASN A CA 1
ATOM 2561 C C . ASN A 1 313 ? 6.902 -16.233 0.408 1.00 78.75 313 ASN A C 1
ATOM 2563 O O . ASN A 1 313 ? 7.971 -15.831 -0.057 1.00 78.75 313 ASN A O 1
ATOM 2567 N N . TRP A 1 314 ? 6.643 -16.224 1.709 1.00 77.69 314 TRP A N 1
ATOM 2568 C CA . TRP A 1 314 ? 7.664 -15.971 2.701 1.00 77.69 314 TRP A CA 1
ATOM 2569 C C . TRP A 1 314 ? 8.642 -17.114 2.579 1.00 77.69 314 TRP A C 1
ATOM 2571 O O . TRP A 1 314 ? 8.259 -18.276 2.757 1.00 77.69 314 TRP A O 1
ATOM 2581 N N . LYS A 1 315 ? 9.876 -16.793 2.161 1.00 64.75 315 LYS A N 1
ATOM 2582 C CA . LYS A 1 315 ? 10.945 -17.779 2.029 1.00 64.75 315 LYS A CA 1
ATOM 2583 C C . LYS A 1 315 ? 10.952 -18.552 3.334 1.00 64.75 315 LYS A C 1
ATOM 2585 O O . LYS A 1 315 ? 11.349 -18.019 4.365 1.00 64.75 315 LYS A O 1
ATOM 2590 N N . GLN A 1 316 ? 10.477 -19.795 3.279 1.00 55.78 316 GLN A N 1
ATOM 2591 C CA . GLN A 1 316 ? 10.553 -20.736 4.379 1.00 55.78 316 GLN A CA 1
ATOM 2592 C C . GLN A 1 316 ? 12.034 -21.049 4.560 1.00 55.78 316 GLN A C 1
ATOM 2594 O O . GLN A 1 316 ? 12.516 -22.109 4.159 1.00 55.78 316 GLN A O 1
ATOM 2599 N N . ASN A 1 317 ? 12.796 -20.114 5.123 1.00 53.00 317 ASN A N 1
ATOM 2600 C CA . ASN A 1 317 ? 14.046 -20.449 5.753 1.00 53.00 317 ASN A CA 1
ATOM 2601 C C . ASN A 1 317 ? 13.638 -21.428 6.846 1.00 53.00 317 ASN A C 1
ATOM 2603 O O . ASN A 1 317 ? 13.056 -21.056 7.859 1.00 53.00 317 ASN A O 1
ATOM 2607 N N . LYS A 1 318 ? 13.855 -22.713 6.548 1.00 50.53 318 LYS A N 1
ATOM 2608 C CA . LYS A 1 318 ? 13.467 -23.921 7.293 1.00 50.53 318 LYS A CA 1
ATOM 2609 C C . LYS A 1 318 ? 13.982 -23.965 8.739 1.00 50.53 318 LYS A C 1
ATOM 2611 O O . LYS A 1 318 ? 13.927 -25.012 9.381 1.00 50.53 318 LYS A O 1
ATOM 2616 N N . LEU A 1 319 ? 14.524 -22.873 9.256 1.00 45.00 319 LEU A N 1
ATOM 2617 C CA . LEU A 1 319 ? 15.170 -22.811 10.546 1.00 45.00 319 LEU A CA 1
ATOM 2618 C C . LEU A 1 319 ? 14.119 -22.485 11.613 1.00 45.00 319 LEU A C 1
ATOM 2620 O O . LEU A 1 319 ? 13.731 -21.348 11.842 1.00 45.00 319 LEU A O 1
ATOM 2624 N N . SER A 1 320 ? 13.663 -23.582 12.224 1.00 48.69 320 SER A N 1
ATOM 2625 C CA . SER A 1 320 ? 12.908 -23.717 13.473 1.00 48.69 320 SER A CA 1
ATOM 2626 C C . SER A 1 320 ? 11.505 -23.113 13.523 1.00 48.69 320 SER A C 1
ATOM 2628 O O . SER A 1 320 ? 11.302 -21.998 13.986 1.00 48.69 320 SER A O 1
ATOM 2630 N N . VAL A 1 321 ? 10.518 -23.961 13.214 1.00 55.97 321 VAL A N 1
ATOM 2631 C CA . VAL A 1 321 ? 9.087 -23.834 13.573 1.00 55.97 321 VAL A CA 1
ATOM 2632 C C . VAL A 1 321 ? 8.861 -23.393 15.037 1.00 55.97 321 VAL A C 1
ATOM 2634 O O . VAL A 1 321 ? 7.804 -22.868 15.360 1.00 55.97 321 VAL A O 1
ATOM 2637 N N . GLU A 1 322 ? 9.854 -23.547 15.915 1.00 55.44 322 GLU A N 1
ATOM 2638 C CA . GLU A 1 322 ? 9.755 -23.290 17.354 1.00 55.44 322 GLU A CA 1
ATOM 2639 C C . GLU A 1 322 ? 10.095 -21.852 17.797 1.00 55.44 322 GLU A C 1
ATOM 2641 O O . GLU A 1 322 ? 9.819 -21.511 18.943 1.00 55.44 322 GLU A O 1
ATOM 2646 N N . ALA A 1 323 ? 10.638 -20.984 16.931 1.00 55.22 323 ALA A N 1
ATOM 2647 C CA . ALA A 1 323 ? 11.053 -19.627 17.332 1.00 55.22 323 ALA A CA 1
ATOM 2648 C C . ALA A 1 323 ? 10.142 -18.492 16.824 1.00 55.22 323 ALA A C 1
ATOM 2650 O O . ALA A 1 323 ? 10.388 -17.327 17.134 1.00 55.22 323 ALA A O 1
ATOM 2651 N N . PHE A 1 324 ? 9.085 -18.797 16.059 1.00 56.91 324 PHE A N 1
ATOM 2652 C CA . PHE A 1 324 ? 8.388 -17.769 15.289 1.00 56.91 324 PHE A CA 1
ATOM 2653 C C . PHE A 1 324 ? 7.425 -16.895 16.128 1.00 56.91 324 PHE A C 1
ATOM 2655 O O . PHE A 1 324 ? 6.229 -17.178 16.191 1.00 56.91 324 PHE A O 1
ATOM 2662 N N . ARG A 1 325 ? 7.897 -15.797 16.728 1.00 62.78 325 ARG A N 1
ATOM 2663 C CA . ARG A 1 325 ? 7.039 -14.646 17.076 1.00 62.78 325 ARG A CA 1
ATOM 2664 C C . ARG A 1 325 ? 7.045 -13.654 15.916 1.00 62.78 325 ARG A C 1
ATOM 2666 O O . ARG A 1 325 ? 8.005 -12.915 15.761 1.00 62.78 325 ARG A O 1
ATOM 2673 N N . ILE A 1 326 ? 5.999 -13.656 15.091 1.00 60.88 326 ILE A N 1
ATOM 2674 C CA . ILE A 1 326 ? 5.808 -12.569 14.122 1.00 60.88 326 ILE A CA 1
ATOM 2675 C C . ILE A 1 326 ? 5.262 -11.388 14.908 1.00 60.88 326 ILE A C 1
ATOM 2677 O O . ILE A 1 326 ? 4.104 -11.413 15.330 1.00 60.88 326 ILE A O 1
ATOM 2681 N N . GLU A 1 327 ? 6.112 -10.393 15.135 1.00 64.25 327 GLU A N 1
ATOM 2682 C CA . GLU A 1 327 ? 5.787 -9.255 15.998 1.00 64.25 327 GLU A CA 1
ATOM 2683 C C . GLU A 1 327 ? 4.850 -8.243 15.329 1.00 64.25 327 GLU A C 1
ATOM 2685 O O . GLU A 1 327 ? 4.120 -7.546 16.024 1.00 64.25 327 GLU A O 1
ATOM 2690 N N . ALA A 1 328 ? 4.817 -8.158 13.994 1.00 75.50 328 ALA A N 1
ATOM 2691 C CA . ALA A 1 328 ? 3.878 -7.277 13.302 1.00 75.50 328 ALA A CA 1
ATOM 2692 C C . ALA A 1 328 ? 3.700 -7.664 11.828 1.00 75.50 328 ALA A C 1
ATOM 2694 O O . ALA A 1 328 ? 4.635 -7.551 11.038 1.00 75.50 328 ALA A O 1
ATOM 2695 N N . LEU A 1 329 ? 2.477 -8.045 11.447 1.00 87.19 329 LEU A N 1
ATOM 2696 C CA . LEU A 1 329 ? 2.039 -7.987 10.051 1.00 87.19 329 LEU A CA 1
ATOM 2697 C C . LEU A 1 329 ? 1.393 -6.621 9.814 1.00 87.19 329 LEU A C 1
ATOM 2699 O O . LEU A 1 329 ? 0.466 -6.237 10.534 1.00 87.19 329 LEU A O 1
ATOM 2703 N N . ARG A 1 330 ? 1.848 -5.895 8.797 1.00 91.62 330 ARG A N 1
ATOM 2704 C CA . ARG A 1 330 ? 1.157 -4.714 8.272 1.00 91.62 330 ARG A CA 1
ATOM 2705 C C . ARG A 1 330 ? 0.513 -5.076 6.949 1.00 91.62 330 ARG A C 1
ATOM 2707 O O . ARG A 1 330 ? 1.129 -5.735 6.119 1.00 91.62 330 ARG A O 1
ATOM 2714 N N . ILE A 1 331 ? -0.735 -4.669 6.773 1.00 93.88 331 ILE A N 1
ATOM 2715 C CA . ILE A 1 331 ? -1.487 -4.856 5.537 1.00 93.88 331 ILE A CA 1
ATOM 2716 C C . ILE A 1 331 ? -2.057 -3.494 5.180 1.00 93.88 331 ILE A C 1
ATOM 2718 O O . ILE A 1 331 ? -2.688 -2.873 6.031 1.00 93.88 331 ILE A O 1
ATOM 2722 N N . GLU A 1 332 ? -1.864 -3.068 3.938 1.00 94.50 332 GLU A N 1
ATOM 2723 C CA . GLU A 1 332 ? -2.464 -1.848 3.412 1.00 94.50 332 GLU A CA 1
ATOM 2724 C C . GLU A 1 332 ? -3.036 -2.100 2.018 1.00 94.50 332 GLU A C 1
ATOM 2726 O O . GLU A 1 332 ? -2.424 -2.763 1.181 1.00 94.50 332 GLU A O 1
ATOM 2731 N N . LEU A 1 333 ? -4.229 -1.566 1.768 1.00 94.31 333 LEU A N 1
ATOM 2732 C CA . LEU A 1 333 ? -4.897 -1.619 0.470 1.00 94.31 333 LEU A CA 1
ATOM 2733 C C . LEU A 1 333 ? -4.887 -0.220 -0.145 1.00 94.31 333 LEU A C 1
ATOM 2735 O O . LEU A 1 333 ? -5.324 0.733 0.500 1.00 94.31 333 LEU A O 1
ATOM 2739 N N . ASN A 1 334 ? -4.433 -0.106 -1.389 1.00 92.38 334 ASN A N 1
ATOM 2740 C CA . ASN A 1 334 ? -4.350 1.173 -2.090 1.00 92.38 334 ASN A CA 1
ATOM 2741 C C . ASN A 1 334 ? -5.724 1.818 -2.357 1.00 92.38 334 ASN A C 1
ATOM 2743 O O . ASN A 1 334 ? -6.778 1.237 -2.083 1.00 92.38 334 ASN A O 1
ATOM 2747 N N . SER A 1 335 ? -5.729 3.037 -2.900 1.00 87.31 335 SER A N 1
ATOM 2748 C CA . SER A 1 335 ? -6.906 3.916 -3.004 1.00 87.31 335 SER A CA 1
ATOM 2749 C C . SER A 1 335 ? -7.962 3.453 -4.024 1.00 87.31 335 SER A C 1
ATOM 2751 O O . SER A 1 335 ? -9.156 3.693 -3.834 1.00 87.31 335 SER A O 1
ATOM 2753 N N . ASP A 1 336 ? -7.590 2.656 -5.015 1.00 89.44 336 ASP A N 1
ATOM 2754 C CA . ASP A 1 336 ? -8.512 2.089 -6.009 1.00 89.44 336 ASP A CA 1
ATOM 2755 C C . ASP A 1 336 ? -8.794 0.582 -5.794 1.00 89.44 336 ASP A C 1
ATOM 2757 O O . ASP A 1 336 ? -9.564 -0.035 -6.535 1.00 89.44 336 ASP A O 1
ATOM 2761 N N . ASN A 1 337 ? -8.228 0.000 -4.728 1.00 92.31 337 ASN A N 1
ATOM 2762 C CA . ASN A 1 337 ? -8.250 -1.427 -4.404 1.00 92.31 337 ASN A CA 1
ATOM 2763 C C . ASN A 1 337 ? -7.598 -2.325 -5.472 1.00 92.31 337 ASN A C 1
ATOM 2765 O O . ASN A 1 337 ? -7.975 -3.497 -5.558 1.00 92.31 337 ASN A O 1
ATOM 2769 N N . THR A 1 338 ? -6.688 -1.827 -6.310 1.00 93.06 338 THR A N 1
ATOM 2770 C CA . THR A 1 338 ? -5.969 -2.626 -7.316 1.00 93.06 338 THR A CA 1
ATOM 2771 C C . THR A 1 338 ? -4.695 -3.277 -6.788 1.00 93.06 338 THR A C 1
ATOM 2773 O O . THR A 1 338 ? -4.282 -4.299 -7.345 1.00 93.06 338 THR A O 1
ATOM 2776 N N . THR A 1 339 ? -4.118 -2.772 -5.693 1.00 95.06 339 THR A N 1
ATOM 2777 C CA . THR A 1 339 ? -2.901 -3.315 -5.075 1.00 95.06 339 THR A CA 1
ATOM 2778 C C . THR A 1 339 ? -3.014 -3.479 -3.556 1.00 95.06 339 THR A C 1
ATOM 2780 O O . THR A 1 339 ? -3.675 -2.709 -2.858 1.00 95.06 339 THR A O 1
ATOM 2783 N N . LEU A 1 340 ? -2.381 -4.534 -3.045 1.00 96.31 340 LEU A N 1
ATOM 2784 C CA . LEU A 1 340 ? -2.308 -4.894 -1.632 1.00 96.31 340 LEU A CA 1
ATOM 2785 C C . LEU A 1 340 ? -0.839 -4.961 -1.222 1.00 96.31 340 LEU A C 1
ATOM 2787 O O . LEU A 1 340 ? -0.107 -5.809 -1.732 1.00 96.31 340 LEU A O 1
ATOM 2791 N N . ALA A 1 341 ? -0.429 -4.111 -0.291 1.00 96.38 341 ALA A N 1
ATOM 2792 C CA . ALA A 1 341 ? 0.880 -4.180 0.335 1.00 96.38 341 ALA A CA 1
ATOM 2793 C C . ALA A 1 341 ? 0.802 -4.987 1.632 1.00 96.38 341 ALA A C 1
ATOM 2795 O O . ALA A 1 341 ? -0.137 -4.849 2.419 1.00 96.38 341 ALA A O 1
ATOM 2796 N N . VAL A 1 342 ? 1.800 -5.832 1.858 1.00 95.38 342 VAL A N 1
ATOM 2797 C CA . VAL A 1 342 ? 1.937 -6.662 3.053 1.00 95.38 342 VAL A CA 1
ATOM 2798 C C . VAL A 1 342 ? 3.375 -6.555 3.527 1.00 95.38 342 VAL A C 1
ATOM 2800 O O . VAL A 1 342 ? 4.283 -6.828 2.747 1.00 95.38 342 VAL A O 1
ATOM 2803 N N . ALA A 1 343 ? 3.588 -6.183 4.785 1.00 93.75 343 ALA A N 1
ATOM 2804 C CA . ALA A 1 343 ? 4.909 -6.190 5.394 1.00 93.75 343 ALA A CA 1
ATOM 2805 C C . ALA A 1 343 ? 4.967 -7.081 6.629 1.00 93.75 343 ALA A C 1
ATOM 2807 O O . ALA A 1 343 ? 4.068 -7.044 7.469 1.00 93.75 343 ALA A O 1
ATOM 2808 N N . GLU A 1 344 ? 6.038 -7.856 6.745 1.00 89.94 344 GLU A N 1
ATOM 2809 C CA . GLU A 1 344 ? 6.296 -8.769 7.859 1.00 89.94 344 GLU A CA 1
ATOM 2810 C C . GLU A 1 344 ? 7.710 -8.544 8.394 1.00 89.94 344 GLU A C 1
ATOM 2812 O O . GLU A 1 344 ? 8.648 -8.446 7.606 1.00 89.94 344 GLU A O 1
ATOM 2817 N N . ASN A 1 345 ? 7.868 -8.481 9.718 1.00 87.00 345 ASN A N 1
ATOM 2818 C CA . ASN A 1 345 ? 9.186 -8.488 10.353 1.00 87.00 345 ASN A CA 1
ATOM 2819 C C . ASN A 1 345 ? 9.727 -9.919 10.473 1.00 87.00 345 ASN A C 1
ATOM 2821 O O . ASN A 1 345 ? 9.030 -10.797 10.986 1.00 87.00 345 ASN A O 1
ATOM 2825 N N . ASP A 1 346 ? 10.975 -10.139 10.072 1.00 82.44 346 ASP A N 1
ATOM 2826 C CA . ASP A 1 346 ? 11.713 -11.353 10.392 1.00 82.44 346 ASP A CA 1
ATOM 2827 C C . ASP A 1 346 ? 12.459 -11.246 11.738 1.00 82.44 346 ASP A C 1
ATOM 2829 O O . ASP A 1 346 ? 12.547 -10.195 12.370 1.00 82.44 346 ASP A O 1
ATOM 2833 N N . PHE A 1 347 ? 13.011 -12.363 12.218 1.00 73.81 347 PHE A N 1
ATOM 2834 C CA . PHE A 1 347 ? 13.726 -12.408 13.507 1.00 73.81 347 PHE A CA 1
ATOM 2835 C C . PHE A 1 347 ? 15.004 -11.582 13.546 1.00 73.81 347 PHE A C 1
ATOM 2837 O O . PHE A 1 347 ? 15.549 -11.350 14.624 1.00 73.81 347 PHE A O 1
ATOM 2844 N N . TYR A 1 348 ? 15.518 -11.196 12.386 1.00 81.06 348 TYR A N 1
ATOM 2845 C CA . TYR A 1 348 ? 16.782 -10.494 12.261 1.00 81.06 348 TYR A CA 1
ATOM 2846 C C . TYR A 1 348 ? 16.579 -8.983 12.158 1.00 81.06 348 TYR A C 1
ATOM 2848 O O . TYR A 1 348 ? 17.537 -8.275 11.850 1.00 81.06 348 TYR A O 1
ATOM 2856 N N . GLY A 1 349 ? 15.361 -8.494 12.427 1.00 83.44 349 GLY A N 1
ATOM 2857 C CA . GLY A 1 349 ? 15.025 -7.087 12.269 1.00 83.44 349 GLY A CA 1
ATOM 2858 C C . GLY A 1 349 ? 15.061 -6.681 10.802 1.00 83.44 349 GLY A C 1
ATOM 2859 O O . GLY A 1 349 ? 15.573 -5.613 10.474 1.00 83.44 349 GLY A O 1
ATOM 2860 N N . LYS A 1 350 ? 14.598 -7.552 9.899 1.00 88.75 350 LYS A N 1
ATOM 2861 C CA . LYS A 1 350 ? 14.348 -7.182 8.507 1.00 88.75 350 LYS A CA 1
ATOM 2862 C C . LYS A 1 350 ? 12.863 -7.250 8.219 1.00 88.75 350 LYS A C 1
ATOM 2864 O O . LYS A 1 350 ? 12.217 -8.267 8.453 1.00 88.75 350 LYS A O 1
ATOM 2869 N N . TYR A 1 351 ? 12.335 -6.197 7.616 1.00 90.44 351 TYR A N 1
ATOM 2870 C CA . TYR A 1 351 ? 10.976 -6.191 7.103 1.00 90.44 351 TYR A CA 1
ATOM 2871 C C . TYR A 1 351 ? 10.956 -6.657 5.661 1.00 90.44 351 TYR A C 1
ATOM 2873 O O . TYR A 1 351 ? 11.594 -6.056 4.800 1.00 90.44 351 TYR A O 1
ATOM 2881 N N . TRP A 1 352 ? 10.184 -7.699 5.389 1.00 91.81 352 TRP A N 1
ATOM 2882 C CA . TRP A 1 352 ? 9.847 -8.127 4.043 1.00 91.81 352 TRP A CA 1
ATOM 2883 C C . TRP A 1 352 ? 8.588 -7.405 3.593 1.00 91.81 352 TRP A C 1
ATOM 2885 O O . TRP A 1 352 ? 7.544 -7.560 4.220 1.00 91.81 352 TRP A O 1
ATOM 2895 N N . VAL A 1 353 ? 8.681 -6.636 2.511 1.00 94.44 353 VAL A N 1
ATOM 2896 C CA . VAL A 1 353 ? 7.575 -5.884 1.917 1.00 94.44 353 VAL A CA 1
ATOM 2897 C C . VAL A 1 353 ? 7.191 -6.527 0.590 1.00 94.44 353 VAL A C 1
ATOM 2899 O O . VAL A 1 353 ? 7.987 -6.605 -0.349 1.00 94.44 353 VAL A O 1
ATOM 2902 N N . TYR A 1 354 ? 5.942 -6.964 0.510 1.00 94.88 354 TYR A N 1
ATOM 2903 C CA . TYR A 1 354 ? 5.334 -7.582 -0.658 1.00 94.88 354 TYR A CA 1
ATOM 2904 C C . TYR A 1 354 ? 4.212 -6.697 -1.183 1.00 94.88 354 TYR A C 1
ATOM 2906 O O . TYR A 1 354 ? 3.427 -6.170 -0.398 1.00 94.88 354 TYR A O 1
ATOM 2914 N N . ILE A 1 355 ? 4.089 -6.574 -2.504 1.00 95.81 355 ILE A N 1
ATOM 2915 C CA . ILE A 1 355 ? 2.944 -5.908 -3.136 1.00 95.81 355 ILE A CA 1
ATOM 2916 C C . ILE A 1 355 ? 2.296 -6.874 -4.119 1.00 95.81 355 ILE A C 1
ATOM 2918 O O . ILE A 1 355 ? 2.976 -7.461 -4.960 1.00 95.81 355 ILE A O 1
ATOM 2922 N N . TYR A 1 356 ? 0.981 -7.030 -4.015 1.00 95.88 356 TYR A N 1
ATOM 2923 C CA . TYR A 1 356 ? 0.164 -7.916 -4.836 1.00 95.88 356 TYR A CA 1
ATOM 2924 C C . TYR A 1 356 ? -0.853 -7.123 -5.650 1.00 95.88 356 TYR A C 1
ATOM 2926 O O . TYR A 1 356 ? -1.463 -6.190 -5.139 1.00 95.88 356 TYR A O 1
ATOM 2934 N N . LEU A 1 357 ? -1.116 -7.548 -6.885 1.00 94.12 357 LEU A N 1
ATOM 2935 C CA . LEU A 1 357 ? -2.280 -7.105 -7.650 1.00 94.12 357 LEU A CA 1
ATOM 2936 C C . LEU A 1 357 ? -3.529 -7.813 -7.124 1.00 94.12 357 LEU A C 1
ATOM 2938 O O . LEU A 1 357 ? -3.619 -9.041 -7.164 1.00 94.12 357 LEU A O 1
ATOM 2942 N N . THR A 1 358 ? -4.535 -7.065 -6.689 1.00 93.94 358 THR A N 1
ATOM 2943 C CA . THR A 1 358 ? -5.724 -7.640 -6.037 1.00 93.94 358 THR A CA 1
ATOM 2944 C C . THR A 1 358 ? -6.616 -8.435 -6.986 1.00 93.94 358 THR A C 1
ATOM 2946 O O . THR A 1 358 ? -7.281 -9.386 -6.581 1.00 93.94 358 THR A O 1
ATOM 2949 N N . LYS A 1 359 ? -6.626 -8.072 -8.275 1.00 91.69 359 LYS A N 1
ATOM 2950 C CA . LYS A 1 359 ? -7.418 -8.760 -9.307 1.00 91.69 359 LYS A CA 1
ATOM 2951 C C . LYS A 1 359 ? -6.884 -10.143 -9.657 1.00 91.69 359 LYS A C 1
ATOM 2953 O O . LYS A 1 359 ? -7.676 -11.015 -10.002 1.00 91.69 359 LYS A O 1
ATOM 2958 N N . SER A 1 360 ? -5.566 -10.321 -9.649 1.00 90.44 360 SER A N 1
ATOM 2959 C CA . SER A 1 360 ? -4.915 -11.559 -10.094 1.00 90.44 360 SER A CA 1
ATOM 2960 C C . SER A 1 360 ? -4.277 -12.350 -8.955 1.00 90.44 360 SER A C 1
ATOM 2962 O O . SER A 1 360 ? -3.937 -13.511 -9.160 1.00 90.44 360 SER A O 1
ATOM 2964 N N . GLY A 1 361 ? -4.083 -11.737 -7.783 1.00 89.56 361 GLY A N 1
ATOM 2965 C CA . GLY A 1 361 ? -3.307 -12.307 -6.683 1.00 89.56 361 GLY A CA 1
ATOM 2966 C C . GLY A 1 361 ? -1.802 -12.380 -6.969 1.00 89.56 361 GLY A C 1
ATOM 2967 O O . GLY A 1 361 ? -1.065 -12.981 -6.191 1.00 89.56 361 GLY A O 1
ATOM 2968 N N . VAL A 1 362 ? -1.330 -11.801 -8.081 1.00 89.94 362 VAL A N 1
ATOM 2969 C CA . VAL A 1 362 ? 0.079 -11.864 -8.497 1.00 89.94 362 VAL A CA 1
ATOM 2970 C C . VAL A 1 362 ? 0.905 -10.877 -7.683 1.00 89.94 362 VAL A C 1
ATOM 2972 O O . VAL A 1 362 ? 0.574 -9.697 -7.615 1.00 89.94 362 VAL A O 1
ATOM 2975 N N . MET A 1 363 ? 1.999 -11.364 -7.105 1.00 93.88 363 MET A N 1
ATOM 2976 C CA . MET A 1 363 ? 3.013 -10.541 -6.451 1.00 93.88 363 MET A CA 1
ATOM 2977 C C . MET A 1 363 ? 3.813 -9.769 -7.507 1.00 93.88 363 MET A C 1
ATOM 2979 O O . MET A 1 363 ? 4.413 -10.380 -8.390 1.00 93.88 363 MET A O 1
ATOM 2983 N N . VAL A 1 364 ? 3.815 -8.443 -7.413 1.00 92.81 364 VAL A N 1
ATOM 2984 C CA . VAL A 1 364 ? 4.557 -7.537 -8.306 1.00 92.81 364 VAL A CA 1
ATOM 2985 C C . VAL A 1 364 ? 5.819 -6.979 -7.664 1.00 92.81 364 VAL A C 1
ATOM 2987 O O . VAL A 1 364 ? 6.755 -6.655 -8.388 1.00 92.81 364 VAL A O 1
ATOM 2990 N N . VAL A 1 365 ? 5.882 -6.931 -6.329 1.00 94.00 365 VAL A N 1
ATOM 2991 C CA . VAL A 1 365 ? 7.086 -6.529 -5.588 1.00 94.00 365 VAL A CA 1
ATOM 2992 C C . VAL A 1 365 ? 7.371 -7.490 -4.444 1.00 94.00 365 VAL A C 1
ATOM 2994 O O . VAL A 1 365 ? 6.449 -7.951 -3.772 1.00 94.00 365 VAL A O 1
ATOM 2997 N N . ASN A 1 366 ? 8.660 -7.752 -4.227 1.00 93.25 366 ASN A N 1
ATOM 2998 C CA . ASN A 1 366 ? 9.213 -8.403 -3.046 1.00 93.25 366 ASN A CA 1
ATOM 2999 C C . ASN A 1 366 ? 10.561 -7.749 -2.726 1.00 93.25 366 ASN A C 1
ATOM 3001 O O . ASN A 1 366 ? 11.528 -7.944 -3.462 1.00 93.25 366 ASN A O 1
ATOM 3005 N N . THR A 1 367 ? 10.613 -6.980 -1.646 1.00 92.31 367 THR A N 1
ATOM 3006 C CA . THR A 1 367 ? 11.843 -6.352 -1.160 1.00 92.31 367 THR A CA 1
ATOM 3007 C C . THR A 1 367 ? 12.011 -6.607 0.334 1.00 92.31 367 THR A C 1
ATOM 3009 O O . THR A 1 367 ? 11.038 -6.907 1.026 1.00 92.31 367 THR A O 1
ATOM 3012 N N . ASN A 1 368 ? 13.240 -6.517 0.838 1.00 92.12 368 ASN A N 1
ATOM 3013 C CA . ASN A 1 368 ? 13.510 -6.550 2.271 1.00 92.12 368 ASN A CA 1
ATOM 3014 C C . ASN A 1 368 ? 14.310 -5.331 2.702 1.00 92.12 368 ASN A C 1
ATOM 3016 O O . ASN A 1 368 ? 15.028 -4.727 1.904 1.00 92.12 368 ASN A O 1
ATOM 3020 N N . ILE A 1 369 ? 14.121 -4.947 3.959 1.00 91.38 369 ILE A N 1
ATOM 3021 C CA . ILE A 1 369 ? 14.663 -3.712 4.508 1.00 91.38 369 ILE A CA 1
ATOM 3022 C C . ILE A 1 369 ? 15.132 -3.996 5.916 1.00 91.38 369 ILE A C 1
ATOM 3024 O O . ILE A 1 369 ? 14.356 -4.462 6.745 1.00 91.38 369 ILE A O 1
ATOM 3028 N N . ASP A 1 370 ? 16.397 -3.698 6.173 1.00 89.75 370 ASP A N 1
ATOM 3029 C CA . ASP A 1 370 ? 16.992 -3.824 7.497 1.00 89.75 370 ASP A CA 1
ATOM 3030 C C . ASP A 1 370 ? 16.455 -2.697 8.381 1.00 89.75 370 ASP A C 1
ATOM 3032 O O . ASP A 1 370 ? 16.790 -1.526 8.176 1.00 89.75 370 ASP A O 1
ATOM 3036 N N . ALA A 1 371 ? 15.571 -3.045 9.314 1.00 87.19 371 ALA A N 1
ATOM 3037 C CA . ALA A 1 371 ? 14.997 -2.111 10.263 1.00 87.19 371 ALA A CA 1
ATOM 3038 C C . ALA A 1 371 ? 14.383 -2.811 11.476 1.00 87.19 371 ALA A C 1
ATOM 3040 O O . ALA A 1 371 ? 13.659 -3.796 11.345 1.00 87.19 371 ALA A O 1
ATOM 3041 N N . GLU A 1 372 ? 14.569 -2.237 12.661 1.00 84.94 372 GLU A N 1
ATOM 3042 C CA . GLU A 1 372 ? 14.016 -2.828 13.884 1.00 84.94 372 GLU A CA 1
ATOM 3043 C C . GLU A 1 372 ? 12.487 -2.712 13.941 1.00 84.94 372 GLU A C 1
ATOM 3045 O O . GLU A 1 372 ? 11.789 -3.613 14.418 1.00 84.94 372 GLU A O 1
ATOM 3050 N N . ARG A 1 373 ? 11.934 -1.596 13.451 1.00 85.75 373 ARG A N 1
ATOM 3051 C CA . ARG A 1 373 ? 10.507 -1.275 13.577 1.00 85.75 373 ARG A CA 1
ATOM 3052 C C . ARG A 1 373 ? 9.956 -0.604 12.336 1.00 85.75 373 ARG A C 1
ATOM 3054 O O . ARG A 1 373 ? 10.531 0.361 11.860 1.00 85.75 373 ARG A O 1
ATOM 3061 N N . LEU A 1 374 ? 8.798 -1.067 11.874 1.00 87.12 374 LEU A N 1
ATOM 3062 C CA . LEU A 1 374 ? 8.051 -0.431 10.793 1.00 87.12 374 LEU A CA 1
ATOM 3063 C C . LEU A 1 374 ? 6.988 0.515 11.370 1.00 87.12 374 LEU A C 1
ATOM 3065 O O . LEU A 1 374 ? 6.043 0.087 12.045 1.00 87.12 374 LEU A O 1
ATOM 3069 N N . TYR A 1 375 ? 7.156 1.799 11.086 1.00 84.06 375 TYR A N 1
ATOM 3070 C CA . TYR A 1 375 ? 6.253 2.903 11.396 1.00 84.06 375 TYR A CA 1
ATOM 3071 C C . TYR A 1 375 ? 5.627 3.408 10.100 1.00 84.06 375 TYR A C 1
ATOM 3073 O O . TYR A 1 375 ? 6.356 3.619 9.146 1.00 84.06 375 TYR A O 1
ATOM 3081 N N . ASN A 1 376 ? 4.327 3.701 10.061 1.00 84.19 376 ASN A N 1
ATOM 3082 C CA . ASN A 1 376 ? 3.629 4.175 8.853 1.00 84.19 376 ASN A CA 1
ATOM 3083 C C . ASN A 1 376 ? 3.739 3.179 7.675 1.00 84.19 376 ASN A C 1
ATOM 3085 O O . ASN A 1 376 ? 4.814 2.740 7.281 1.00 84.19 376 ASN A O 1
ATOM 3089 N N . PHE A 1 377 ? 2.620 2.767 7.095 1.00 91.75 377 PHE A N 1
ATOM 3090 C CA . PHE A 1 377 ? 2.638 1.803 5.991 1.00 91.75 377 PHE A CA 1
ATOM 3091 C C . PHE A 1 377 ? 1.441 2.068 5.087 1.00 91.75 377 PHE A C 1
ATOM 3093 O O . PHE A 1 377 ? 0.373 1.498 5.295 1.00 91.75 377 PHE A O 1
ATOM 3100 N N . HIS A 1 378 ? 1.612 2.997 4.144 1.00 91.38 378 HIS A N 1
ATOM 3101 C CA . HIS A 1 378 ? 0.515 3.629 3.412 1.00 91.38 378 HIS A CA 1
ATOM 3102 C C . HIS A 1 378 ? 0.832 3.786 1.933 1.00 91.38 378 HIS A C 1
ATOM 3104 O O . HIS A 1 378 ? 1.945 4.147 1.555 1.00 91.38 378 HIS A O 1
ATOM 3110 N N . PHE A 1 379 ? -0.164 3.565 1.079 1.00 91.38 379 PHE A N 1
ATOM 3111 C CA . PHE A 1 379 ? -0.061 3.989 -0.314 1.00 91.38 379 PHE A CA 1
ATOM 3112 C C . PHE A 1 379 ? -0.213 5.510 -0.425 1.00 91.38 379 PHE A C 1
ATOM 3114 O O . PHE A 1 379 ? -1.041 6.114 0.257 1.00 91.38 379 PHE A O 1
ATOM 3121 N N . ILE A 1 380 ? 0.581 6.110 -1.307 1.00 86.56 380 ILE A N 1
ATOM 3122 C CA . ILE A 1 380 ? 0.647 7.540 -1.599 1.00 86.56 380 ILE A CA 1
ATOM 3123 C C . ILE A 1 380 ? 0.553 7.778 -3.107 1.00 86.56 380 ILE A C 1
ATOM 3125 O O . ILE A 1 380 ? 1.047 6.975 -3.894 1.00 86.56 380 ILE A O 1
ATOM 3129 N N . GLY A 1 381 ? -0.024 8.915 -3.499 1.00 74.25 381 GLY A N 1
ATOM 3130 C CA . GLY A 1 381 ? -0.159 9.325 -4.900 1.00 74.25 381 GLY A CA 1
ATOM 3131 C C . GLY A 1 381 ? -1.386 8.719 -5.585 1.00 74.25 381 GLY A C 1
ATOM 3132 O O . GLY A 1 381 ? -1.663 7.537 -5.434 1.00 74.25 381 GLY A O 1
ATOM 3133 N N . SER A 1 382 ? -2.128 9.532 -6.342 1.00 64.69 382 SER A N 1
ATOM 3134 C CA . SER A 1 382 ? -3.353 9.097 -7.033 1.00 64.69 382 SER A CA 1
ATOM 3135 C C . SER A 1 382 ? -3.177 8.788 -8.523 1.00 64.69 382 SER A C 1
ATOM 3137 O O . SER A 1 382 ? -4.011 8.082 -9.082 1.00 64.69 382 SER A O 1
ATOM 3139 N N . GLU A 1 383 ? -2.107 9.269 -9.171 1.00 69.25 383 GLU A N 1
ATOM 3140 C CA . GLU A 1 383 ? -1.780 8.921 -10.570 1.00 69.25 383 GLU A CA 1
ATOM 3141 C C . GLU A 1 383 ? -0.656 7.882 -10.673 1.00 69.25 383 GLU A C 1
ATOM 3143 O O . GLU A 1 383 ? -0.749 6.941 -11.458 1.00 69.25 383 GLU A O 1
ATOM 3148 N N . GLU A 1 384 ? 0.378 8.016 -9.841 1.00 76.75 384 GLU A N 1
ATOM 3149 C CA . GLU A 1 384 ? 1.446 7.030 -9.673 1.00 76.75 384 GLU A CA 1
ATOM 3150 C C . GLU A 1 384 ? 1.439 6.558 -8.223 1.00 76.75 384 GLU A C 1
ATOM 3152 O O . GLU A 1 384 ? 2.116 7.133 -7.369 1.00 76.75 384 GLU A O 1
ATOM 3157 N N . GLU A 1 385 ? 0.629 5.542 -7.934 1.00 84.44 385 GLU A N 1
ATOM 3158 C CA . GLU A 1 385 ? 0.572 4.963 -6.595 1.00 84.44 385 GLU A CA 1
ATOM 3159 C C . GLU A 1 385 ? 1.934 4.384 -6.207 1.00 84.44 385 GLU A C 1
ATOM 3161 O O . GLU A 1 385 ? 2.497 3.541 -6.906 1.00 84.44 385 GLU A O 1
ATOM 3166 N N . ARG A 1 386 ? 2.453 4.830 -5.067 1.00 89.62 386 ARG A N 1
ATOM 3167 C CA . ARG A 1 386 ? 3.703 4.384 -4.446 1.00 89.62 386 ARG A CA 1
ATOM 3168 C C . ARG A 1 386 ? 3.403 3.975 -3.012 1.00 89.62 386 ARG A C 1
ATOM 3170 O O . ARG A 1 386 ? 2.462 4.472 -2.411 1.00 89.62 386 ARG A O 1
ATOM 3177 N N . LEU A 1 387 ? 4.176 3.069 -2.441 1.00 93.06 387 LEU A N 1
ATOM 3178 C CA . LEU A 1 387 ? 4.041 2.668 -1.048 1.00 93.06 387 LEU A CA 1
ATOM 3179 C C . LEU A 1 387 ? 5.054 3.448 -0.206 1.00 93.06 387 LEU A C 1
ATOM 3181 O O . LEU A 1 387 ? 6.257 3.254 -0.354 1.00 93.06 387 LEU A O 1
ATOM 3185 N N . PHE A 1 388 ? 4.570 4.315 0.675 1.00 91.19 388 PHE A N 1
ATOM 3186 C CA . PHE A 1 388 ? 5.383 4.951 1.701 1.00 91.19 388 PHE A CA 1
ATOM 3187 C C . PHE A 1 388 ? 5.387 4.102 2.962 1.00 91.19 388 PHE A C 1
ATOM 3189 O O . PHE A 1 388 ? 4.340 3.667 3.452 1.00 91.19 388 PHE A O 1
ATOM 3196 N N . PHE A 1 389 ? 6.563 3.937 3.541 1.00 90.69 389 PHE A N 1
ATOM 3197 C CA . PHE A 1 389 ? 6.679 3.438 4.897 1.00 90.69 389 PHE A CA 1
ATOM 3198 C C . PHE A 1 389 ? 7.939 3.978 5.546 1.00 90.69 389 PHE A C 1
ATOM 3200 O O . PHE A 1 389 ? 8.914 4.311 4.878 1.00 90.69 389 PHE A O 1
ATOM 3207 N N . SER A 1 390 ? 7.920 4.071 6.865 1.00 87.38 390 SER A N 1
ATOM 3208 C CA . SER A 1 390 ? 9.058 4.548 7.640 1.00 87.38 390 SER A CA 1
ATOM 3209 C C . SER A 1 390 ? 9.529 3.496 8.631 1.00 87.38 390 SER A C 1
ATOM 3211 O O . SER A 1 390 ? 8.809 2.601 9.055 1.00 87.38 390 SER A O 1
ATOM 3213 N N . CYS A 1 391 ? 10.790 3.564 8.983 1.00 88.69 391 CYS A N 1
ATOM 3214 C CA . CYS A 1 391 ? 11.377 2.771 10.038 1.00 88.69 391 CYS A CA 1
ATOM 3215 C C . CYS A 1 391 ? 12.441 3.634 10.711 1.00 88.69 391 CYS A C 1
ATOM 3217 O O . CYS A 1 391 ? 12.128 4.749 11.122 1.00 88.69 391 CYS A O 1
ATOM 3219 N N . ASP A 1 392 ? 13.693 3.189 10.751 1.00 84.31 392 ASP A N 1
ATOM 3220 C CA . ASP A 1 392 ? 14.817 4.059 11.110 1.00 84.31 392 ASP A CA 1
ATOM 3221 C C . ASP A 1 392 ? 15.105 5.106 10.018 1.00 84.31 392 ASP A C 1
ATOM 3223 O O . ASP A 1 392 ? 15.752 6.113 10.273 1.00 84.31 392 ASP A O 1
ATOM 3227 N N . ASN A 1 393 ? 14.630 4.866 8.789 1.00 85.56 393 ASN A N 1
ATOM 3228 C CA . ASN A 1 393 ? 14.598 5.833 7.688 1.00 85.56 393 ASN A CA 1
ATOM 3229 C C . ASN A 1 393 ? 13.217 5.794 7.024 1.00 85.56 393 ASN A C 1
ATOM 3231 O O . ASN A 1 393 ? 12.479 4.823 7.190 1.00 85.56 393 ASN A O 1
ATOM 3235 N N . SER A 1 394 ? 12.876 6.809 6.237 1.00 85.00 394 SER A N 1
ATOM 3236 C CA . SER A 1 394 ? 11.652 6.785 5.429 1.00 85.00 394 SER A CA 1
ATOM 3237 C C . SER A 1 394 ? 11.940 6.232 4.037 1.00 85.00 394 SER A C 1
ATOM 3239 O O . SER A 1 394 ? 13.013 6.469 3.486 1.00 85.00 394 SER A O 1
ATOM 3241 N N . TYR A 1 395 ? 10.993 5.498 3.464 1.00 88.94 395 TYR A N 1
ATOM 3242 C CA . TYR A 1 395 ? 11.125 4.867 2.159 1.00 88.94 395 TYR A CA 1
ATOM 3243 C C . TYR A 1 395 ? 9.888 5.112 1.304 1.00 88.94 395 TYR A C 1
ATOM 3245 O O . TYR A 1 395 ? 8.762 5.128 1.805 1.00 88.94 395 TYR A O 1
ATOM 3253 N N . VAL A 1 396 ? 10.103 5.249 -0.001 1.00 89.94 396 VAL A N 1
ATOM 3254 C CA . VAL A 1 396 ? 9.043 5.252 -1.011 1.00 89.94 396 VAL A CA 1
ATOM 3255 C C . VAL A 1 396 ? 9.349 4.146 -2.007 1.00 89.94 396 VAL A C 1
ATOM 3257 O O . VAL A 1 396 ? 10.376 4.160 -2.675 1.00 89.94 396 VAL A O 1
ATOM 3260 N N . LEU A 1 397 ? 8.454 3.171 -2.086 1.00 90.94 397 LEU A N 1
ATOM 3261 C CA . LEU A 1 397 ? 8.553 2.028 -2.978 1.00 90.94 397 LEU A CA 1
ATOM 3262 C C . LEU A 1 397 ? 7.565 2.198 -4.128 1.00 90.94 397 LEU A C 1
ATOM 3264 O O . LEU A 1 397 ? 6.354 2.215 -3.911 1.00 90.94 397 LEU A O 1
ATOM 3268 N N . ASN A 1 398 ? 8.055 2.290 -5.358 1.00 89.94 398 ASN A N 1
ATOM 3269 C CA . ASN A 1 398 ? 7.189 2.299 -6.529 1.00 89.94 398 ASN A CA 1
ATOM 3270 C C . ASN A 1 398 ? 6.860 0.848 -6.941 1.00 89.94 398 ASN A C 1
ATOM 3272 O O . ASN A 1 398 ? 7.759 0.104 -7.336 1.00 89.94 398 ASN A O 1
ATOM 3276 N N . PRO A 1 399 ? 5.586 0.415 -6.877 1.00 87.00 399 PRO A N 1
ATOM 3277 C CA . PRO A 1 399 ? 5.204 -0.955 -7.194 1.00 87.00 399 PRO A CA 1
ATOM 3278 C C . PRO A 1 399 ? 5.432 -1.351 -8.657 1.00 87.00 399 PRO A C 1
ATOM 3280 O O . PRO A 1 399 ? 5.561 -2.540 -8.948 1.00 87.00 399 PRO A O 1
ATOM 3283 N N . TYR A 1 400 ? 5.468 -0.382 -9.575 1.00 84.81 400 TYR A N 1
ATOM 3284 C CA . TYR A 1 400 ? 5.562 -0.625 -11.014 1.00 84.81 400 TYR A CA 1
ATOM 3285 C C . TYR A 1 400 ? 7.007 -0.668 -11.511 1.00 84.81 400 TYR A C 1
ATOM 3287 O O . TYR A 1 400 ? 7.341 -1.508 -12.344 1.00 84.81 400 TYR A O 1
ATOM 3295 N N . THR A 1 401 ? 7.870 0.208 -10.993 1.00 83.75 401 THR A N 1
ATOM 3296 C CA . THR A 1 401 ? 9.305 0.237 -11.335 1.00 83.75 401 THR A CA 1
ATOM 3297 C C . THR A 1 401 ? 10.156 -0.593 -10.377 1.00 83.75 401 THR A C 1
ATOM 3299 O O . THR A 1 401 ? 11.302 -0.888 -10.694 1.00 83.75 401 THR A O 1
ATOM 3302 N N . GLN A 1 402 ? 9.609 -0.973 -9.216 1.00 87.19 402 GLN A N 1
ATOM 3303 C CA . GLN A 1 402 ? 10.321 -1.628 -8.112 1.00 87.19 402 GLN A CA 1
ATOM 3304 C C . GLN A 1 402 ? 11.469 -0.785 -7.530 1.00 87.19 402 GLN A C 1
ATOM 3306 O O . GLN A 1 402 ? 12.305 -1.316 -6.797 1.00 87.19 402 GLN A O 1
ATOM 3311 N N . SER A 1 403 ? 11.513 0.520 -7.824 1.00 84.56 403 SER A N 1
ATOM 3312 C CA . SER A 1 403 ? 12.469 1.438 -7.205 1.00 84.56 403 SER A CA 1
ATOM 3313 C C . SER A 1 403 ? 12.104 1.667 -5.740 1.00 84.56 403 SER A C 1
ATOM 3315 O O . SER A 1 403 ? 10.932 1.817 -5.386 1.00 84.56 403 SER A O 1
ATOM 3317 N N . LEU A 1 404 ? 13.127 1.643 -4.888 1.00 88.25 404 LEU A N 1
ATOM 3318 C CA . LEU A 1 404 ? 13.025 1.890 -3.458 1.00 88.25 404 LEU A CA 1
ATOM 3319 C C . LEU A 1 404 ? 13.898 3.096 -3.122 1.00 88.25 404 LEU A C 1
ATOM 3321 O O . LEU A 1 404 ? 15.119 2.971 -3.015 1.00 88.25 404 LEU A O 1
ATOM 3325 N N . ASP A 1 405 ? 13.257 4.241 -2.945 1.00 83.00 405 ASP A N 1
ATOM 3326 C CA . ASP A 1 405 ? 13.925 5.498 -2.630 1.00 83.00 405 ASP A CA 1
ATOM 3327 C C . ASP A 1 405 ? 13.989 5.680 -1.113 1.00 83.00 405 ASP A C 1
ATOM 3329 O O . ASP A 1 405 ? 13.013 5.407 -0.406 1.00 83.00 405 ASP A O 1
ATOM 3333 N N . LYS A 1 406 ? 15.147 6.111 -0.602 1.00 85.31 406 LYS A N 1
ATOM 3334 C CA . LYS A 1 406 ? 15.430 6.225 0.834 1.00 85.31 406 LYS A CA 1
ATOM 3335 C C . LYS A 1 406 ? 15.600 7.689 1.227 1.00 85.31 406 LYS A C 1
ATOM 3337 O O . LYS A 1 406 ? 16.453 8.383 0.691 1.00 85.31 406 LYS A O 1
ATOM 3342 N N . PHE A 1 407 ? 14.868 8.121 2.247 1.00 76.56 407 PHE A N 1
ATOM 3343 C CA . PHE A 1 407 ? 14.881 9.488 2.759 1.00 76.56 407 PHE A CA 1
ATOM 3344 C C . PHE A 1 407 ? 15.478 9.543 4.163 1.00 76.56 407 PHE A C 1
ATOM 3346 O O . PHE A 1 407 ? 15.062 8.816 5.071 1.00 76.56 407 PHE A O 1
ATOM 3353 N N . HIS A 1 408 ? 16.431 10.455 4.341 1.00 69.88 408 HIS A N 1
ATOM 3354 C CA . HIS A 1 408 ? 16.967 10.843 5.641 1.00 69.88 408 HIS A CA 1
ATOM 3355 C C . HIS A 1 408 ? 16.107 11.958 6.237 1.00 69.88 408 HIS A C 1
ATOM 3357 O O . HIS A 1 408 ? 16.533 13.108 6.285 1.00 69.88 408 HIS A O 1
ATOM 3363 N N . ASP A 1 409 ? 14.886 11.627 6.649 1.00 61.00 409 ASP A N 1
ATOM 3364 C CA . ASP A 1 409 ? 14.083 12.536 7.465 1.00 61.00 409 ASP A CA 1
ATOM 3365 C C . ASP A 1 409 ? 13.717 11.823 8.764 1.00 61.00 409 ASP A C 1
ATOM 3367 O O . ASP A 1 409 ? 13.001 10.816 8.769 1.00 61.00 409 ASP A O 1
ATOM 3371 N N . ASN A 1 410 ? 14.304 12.305 9.858 1.00 50.66 410 ASN A N 1
ATOM 3372 C CA . ASN A 1 410 ? 14.190 11.699 11.173 1.00 50.66 410 ASN A CA 1
ATOM 3373 C C . ASN A 1 410 ? 13.176 12.512 11.993 1.00 50.66 410 ASN A C 1
ATOM 3375 O O . ASN A 1 410 ? 13.412 13.682 12.274 1.00 50.66 410 ASN A O 1
ATOM 3379 N N . HIS A 1 411 ? 12.112 11.842 12.451 1.00 52.22 411 HIS A N 1
ATOM 3380 C CA . HIS A 1 411 ? 11.284 12.196 13.621 1.00 52.22 411 HIS A CA 1
ATOM 3381 C C . HIS A 1 411 ? 9.978 12.991 13.468 1.00 52.22 411 HIS A C 1
ATOM 3383 O O . HIS A 1 411 ? 9.372 13.287 14.495 1.00 52.22 411 HIS A O 1
ATOM 3389 N N . VAL A 1 412 ? 9.439 13.236 12.274 1.00 58.31 412 VAL A N 1
ATOM 3390 C CA . VAL A 1 412 ? 8.068 13.781 12.184 1.00 58.31 412 VAL A CA 1
ATOM 3391 C C . VAL A 1 412 ? 7.052 12.639 12.090 1.00 58.31 412 VAL A C 1
ATOM 3393 O O . VAL A 1 412 ? 7.191 11.728 11.273 1.00 58.31 412 VAL A O 1
ATOM 3396 N N . ILE A 1 413 ? 6.028 12.667 12.950 1.00 53.59 413 ILE A N 1
ATOM 3397 C CA . ILE A 1 413 ? 4.876 11.766 12.835 1.00 53.59 413 ILE A CA 1
ATOM 3398 C C . ILE A 1 413 ? 4.085 12.216 11.609 1.00 53.59 413 ILE A C 1
ATOM 3400 O O . ILE A 1 413 ? 3.474 13.286 11.610 1.00 53.59 413 ILE A O 1
ATOM 3404 N N . TYR A 1 414 ? 4.123 11.393 10.566 1.00 65.44 414 TYR A N 1
ATOM 3405 C CA . TYR A 1 414 ? 3.295 11.550 9.382 1.00 65.44 414 TYR A CA 1
ATOM 3406 C C . TYR A 1 414 ? 2.134 10.565 9.470 1.00 65.44 414 TYR A C 1
ATOM 3408 O O . TYR A 1 414 ? 2.369 9.359 9.475 1.00 65.44 414 TYR A O 1
ATOM 3416 N N . ASP A 1 415 ? 0.898 11.059 9.497 1.00 69.94 415 ASP A N 1
ATOM 3417 C CA . ASP A 1 415 ? -0.229 10.244 9.037 1.00 69.94 415 ASP A CA 1
ATOM 3418 C C . ASP A 1 415 ? -0.456 10.579 7.562 1.00 69.94 415 ASP A C 1
ATOM 3420 O O . ASP A 1 415 ? -0.435 11.751 7.173 1.00 69.94 415 ASP A O 1
ATOM 3424 N N . ILE A 1 416 ? -0.605 9.565 6.715 1.00 69.25 416 ILE A N 1
ATOM 3425 C CA . ILE A 1 416 ? -0.797 9.766 5.279 1.00 69.25 416 ILE A CA 1
ATOM 3426 C C . ILE A 1 416 ? -2.128 9.162 4.892 1.00 69.25 416 ILE A C 1
ATOM 3428 O O . ILE A 1 416 ? -2.343 7.958 5.007 1.00 69.25 416 ILE A O 1
ATOM 3432 N N . VAL A 1 417 ? -3.025 10.010 4.394 1.00 69.31 417 VAL A N 1
ATOM 3433 C CA . VAL A 1 417 ? -4.346 9.573 3.955 1.00 69.31 417 VAL A CA 1
ATOM 3434 C C . VAL A 1 417 ? -4.606 10.052 2.542 1.00 69.31 417 VAL A C 1
ATOM 3436 O O . VAL A 1 417 ? -4.810 11.241 2.286 1.00 69.31 417 VAL A O 1
ATOM 3439 N N . SER A 1 418 ? -4.642 9.081 1.626 1.00 68.62 418 SER A N 1
ATOM 3440 C CA . SER A 1 418 ? -4.820 9.301 0.191 1.00 68.62 418 SER A CA 1
ATOM 3441 C C . SER A 1 418 ? -3.744 10.249 -0.352 1.00 68.62 418 SER A C 1
ATOM 3443 O O . SER A 1 418 ? -2.572 9.894 -0.415 1.00 68.62 418 SER A O 1
ATOM 3445 N N . ASP A 1 419 ? -4.141 11.467 -0.716 1.00 70.19 419 ASP A N 1
ATOM 3446 C CA . ASP A 1 419 ? -3.268 12.485 -1.285 1.00 70.19 419 ASP A CA 1
ATOM 3447 C C . ASP A 1 419 ? -2.819 13.507 -0.236 1.00 70.19 419 ASP A C 1
ATOM 3449 O O . ASP A 1 419 ? -2.386 14.584 -0.623 1.00 70.19 419 ASP A O 1
ATOM 3453 N N . TYR A 1 420 ? -2.967 13.256 1.065 1.00 75.06 420 TYR A N 1
ATOM 3454 C CA . TYR A 1 420 ? -2.639 14.233 2.104 1.00 75.06 420 TYR A CA 1
ATOM 3455 C C . TYR A 1 420 ? -1.619 13.679 3.094 1.00 75.06 420 TYR A C 1
ATOM 3457 O O . TYR A 1 420 ? -1.808 12.591 3.629 1.00 75.06 420 TYR A O 1
ATOM 3465 N N . ILE A 1 421 ? -0.571 14.456 3.363 1.00 76.88 421 ILE A N 1
ATOM 3466 C CA . ILE A 1 421 ? 0.310 14.274 4.515 1.00 76.88 421 ILE A CA 1
ATOM 3467 C C . ILE A 1 421 ? -0.247 15.121 5.650 1.00 76.88 421 ILE A C 1
ATOM 3469 O O . ILE A 1 421 ? -0.470 16.320 5.485 1.00 76.88 421 ILE A O 1
ATOM 3473 N N . ILE A 1 422 ? -0.418 14.504 6.807 1.00 78.44 422 ILE A N 1
ATOM 3474 C CA . ILE A 1 422 ? -0.713 15.178 8.059 1.00 78.44 422 ILE A CA 1
ATOM 3475 C C . ILE A 1 422 ? 0.554 15.160 8.896 1.00 78.44 422 ILE A C 1
ATOM 3477 O O . ILE A 1 422 ? 1.079 14.090 9.198 1.00 78.44 422 ILE A O 1
ATOM 3481 N N . LYS A 1 423 ? 1.039 16.344 9.261 1.00 80.56 423 LYS A N 1
ATOM 3482 C CA . LYS A 1 423 ? 2.187 16.523 10.148 1.00 80.56 423 LYS A CA 1
ATOM 3483 C C . LYS A 1 423 ? 1.701 17.078 11.473 1.00 80.56 423 LYS A C 1
ATOM 3485 O O . LYS A 1 423 ? 0.861 17.975 11.495 1.00 80.56 423 LYS A O 1
ATOM 3490 N N . ILE A 1 424 ? 2.249 16.553 12.559 1.00 78.31 424 ILE A N 1
ATOM 3491 C CA . ILE A 1 424 ? 2.178 17.174 13.879 1.00 78.31 424 ILE A CA 1
ATOM 3492 C C . ILE A 1 424 ? 3.609 17.566 14.223 1.00 78.31 424 ILE A C 1
ATOM 3494 O O . ILE A 1 424 ? 4.471 16.692 14.319 1.00 78.31 424 ILE A O 1
ATOM 3498 N N . ASP A 1 425 ? 3.873 18.865 14.335 1.00 78.50 425 ASP A N 1
ATOM 3499 C CA . ASP A 1 425 ? 5.189 19.348 14.756 1.00 78.50 425 ASP A CA 1
ATOM 3500 C C . ASP A 1 425 ? 5.370 19.263 16.285 1.00 78.50 425 ASP A C 1
ATOM 3502 O O . ASP A 1 425 ? 4.439 18.959 17.037 1.00 78.50 425 ASP A O 1
ATOM 3506 N N . ASP A 1 426 ? 6.577 19.573 16.764 1.00 77.44 426 ASP A N 1
ATOM 3507 C CA . ASP A 1 426 ? 6.902 19.574 18.198 1.00 77.44 426 ASP A CA 1
ATOM 3508 C C . ASP A 1 426 ? 6.080 20.592 19.017 1.00 77.44 426 ASP A C 1
ATOM 3510 O O . ASP A 1 426 ? 6.015 20.497 20.244 1.00 77.44 426 ASP A O 1
ATOM 3514 N N . ASN A 1 427 ? 5.432 21.558 18.357 1.00 78.06 427 ASN A N 1
ATOM 3515 C CA . ASN A 1 427 ? 4.556 22.554 18.974 1.00 78.06 427 ASN A CA 1
ATOM 3516 C C . ASN A 1 427 ? 3.073 22.134 18.948 1.00 78.06 427 ASN A C 1
ATOM 3518 O O . ASN A 1 427 ? 2.209 22.931 19.320 1.00 78.06 427 ASN A O 1
ATOM 3522 N N . ASN A 1 428 ? 2.761 20.898 18.537 1.00 73.75 428 ASN A N 1
ATOM 3523 C CA . ASN A 1 428 ? 1.402 20.391 18.309 1.00 73.75 428 ASN A CA 1
ATOM 3524 C C . ASN A 1 428 ? 0.628 21.148 17.228 1.00 73.75 428 ASN A C 1
ATOM 3526 O O . ASN A 1 428 ? -0.608 21.170 17.236 1.00 73.75 428 ASN A O 1
ATOM 3530 N N . HIS A 1 429 ? 1.332 21.772 16.289 1.00 77.38 429 HIS A N 1
ATOM 3531 C CA . HIS A 1 429 ? 0.702 22.331 15.111 1.00 77.38 429 HIS A CA 1
ATOM 3532 C C . HIS A 1 429 ? 0.398 21.182 14.157 1.00 77.38 429 HIS A C 1
ATOM 3534 O O . HIS A 1 429 ? 1.297 20.517 13.641 1.00 77.38 429 HIS A O 1
ATOM 3540 N N . LEU A 1 430 ? -0.895 20.947 13.943 1.00 76.44 430 LEU A N 1
ATOM 3541 C CA . LEU A 1 430 ? -1.356 20.054 12.895 1.00 76.44 430 LEU A CA 1
ATOM 3542 C C . LEU A 1 430 ? -1.317 20.810 11.568 1.00 76.44 430 LEU A C 1
ATOM 3544 O O . LEU A 1 430 ? -2.017 21.817 11.425 1.00 76.44 430 LEU A O 1
ATOM 3548 N N . SER A 1 431 ? -0.562 20.302 10.599 1.00 76.81 431 SER A N 1
ATOM 3549 C CA . SER A 1 431 ? -0.632 20.759 9.215 1.00 76.81 431 SER A CA 1
ATOM 3550 C C . SER A 1 431 ? -1.049 19.629 8.285 1.00 76.81 431 SER A C 1
ATOM 3552 O O . SER A 1 431 ? -0.630 18.482 8.430 1.00 76.81 431 SER A O 1
ATOM 3554 N N . ILE A 1 432 ? -1.934 19.948 7.339 1.00 75.25 432 ILE A N 1
ATOM 3555 C CA . ILE A 1 432 ? -2.407 19.016 6.313 1.00 75.25 432 ILE A CA 1
ATOM 3556 C C . ILE A 1 432 ? -1.956 19.551 4.961 1.00 75.25 432 ILE A C 1
ATOM 3558 O O . ILE A 1 432 ? -2.391 20.621 4.539 1.00 75.25 432 ILE A O 1
ATOM 3562 N N . GLN A 1 433 ? -1.105 18.798 4.273 1.00 75.00 433 GLN A N 1
ATOM 3563 C CA . GLN A 1 433 ? -0.539 19.169 2.981 1.00 75.00 433 GLN A CA 1
ATOM 3564 C C . GLN A 1 433 ? -0.958 18.158 1.917 1.00 75.00 433 GLN A C 1
ATOM 3566 O O . GLN A 1 433 ? -0.800 16.953 2.101 1.00 75.00 433 GLN A O 1
ATOM 3571 N N . ARG A 1 434 ? -1.468 18.630 0.775 1.00 70.56 434 ARG A N 1
ATOM 3572 C CA . ARG A 1 434 ? -1.793 17.751 -0.353 1.00 70.56 434 ARG A CA 1
ATOM 3573 C C . ARG A 1 434 ? -0.519 17.372 -1.124 1.00 70.56 434 ARG A C 1
ATOM 3575 O O . ARG A 1 434 ? 0.202 18.238 -1.595 1.00 70.56 434 ARG A O 1
ATOM 3582 N N . LEU A 1 435 ? -0.287 16.079 -1.321 1.00 63.59 435 LEU A N 1
ATOM 3583 C CA . LEU A 1 435 ? 0.817 15.471 -2.070 1.00 63.59 435 LEU A CA 1
ATOM 3584 C C . LEU A 1 435 ? 0.820 15.821 -3.566 1.00 63.59 435 LEU A C 1
ATOM 3586 O O . LEU A 1 435 ? 1.879 15.854 -4.186 1.00 63.59 435 LEU A O 1
ATOM 3590 N N . PHE A 1 436 ? -0.354 16.086 -4.148 1.00 52.22 436 PHE A N 1
ATOM 3591 C CA . PHE A 1 436 ? -0.583 16.165 -5.599 1.00 52.22 436 PHE A CA 1
ATOM 3592 C C . PHE A 1 436 ? 0.051 17.383 -6.314 1.00 52.22 436 PHE A C 1
ATOM 3594 O O . PHE A 1 436 ? -0.243 17.636 -7.474 1.00 52.22 436 PHE A O 1
ATOM 3601 N N . GLN A 1 437 ? 0.905 18.162 -5.648 1.00 48.62 437 GLN A N 1
ATOM 3602 C CA . GLN A 1 437 ? 1.611 19.309 -6.248 1.00 48.62 437 GLN A CA 1
ATOM 3603 C C . GLN A 1 437 ? 3.133 19.132 -6.297 1.00 48.62 437 GLN A C 1
ATOM 3605 O O . GLN A 1 437 ? 3.870 20.071 -6.576 1.00 48.62 437 GLN A O 1
ATOM 3610 N N . ASN A 1 438 ? 3.631 17.926 -6.040 1.00 47.28 438 ASN A N 1
ATOM 3611 C CA . ASN A 1 438 ? 5.058 17.687 -5.940 1.00 47.28 438 ASN A CA 1
ATOM 3612 C C . ASN A 1 438 ? 5.715 17.362 -7.287 1.00 47.28 438 ASN A C 1
ATOM 3614 O O . ASN A 1 438 ? 6.269 16.276 -7.474 1.00 47.28 438 ASN A O 1
ATOM 3618 N N . GLU A 1 439 ? 5.786 18.362 -8.172 1.00 48.31 439 GLU A N 1
ATOM 3619 C CA . GLU A 1 439 ? 6.885 18.412 -9.147 1.00 48.31 439 GLU A CA 1
ATOM 3620 C C . GLU A 1 439 ? 8.229 18.229 -8.428 1.00 48.31 439 GLU A C 1
ATOM 3622 O O . GLU A 1 439 ? 9.103 17.539 -8.929 1.00 48.31 439 GLU A O 1
ATOM 3627 N N . ILE A 1 440 ? 8.358 18.723 -7.191 1.00 48.31 440 ILE A N 1
ATOM 3628 C CA . ILE A 1 440 ? 9.543 18.554 -6.343 1.00 48.31 440 ILE A CA 1
ATOM 3629 C C . ILE A 1 440 ? 9.836 17.082 -6.025 1.00 48.31 440 ILE A C 1
ATOM 3631 O O . ILE A 1 440 ? 10.980 16.666 -6.161 1.00 48.31 440 ILE A O 1
ATOM 3635 N N . TRP A 1 441 ? 8.843 16.267 -5.650 1.00 47.72 441 TRP A N 1
ATOM 3636 C CA . TRP A 1 441 ? 9.101 14.845 -5.381 1.00 47.72 441 TRP A CA 1
ATOM 3637 C C . TRP A 1 441 ? 9.334 14.077 -6.666 1.00 47.72 441 TRP A C 1
ATOM 3639 O O . TRP A 1 441 ? 10.248 13.268 -6.702 1.00 47.72 441 TRP A O 1
ATOM 3649 N N . LYS A 1 442 ? 8.607 14.384 -7.743 1.00 45.03 442 LYS A N 1
ATOM 3650 C CA . LYS A 1 442 ? 8.921 13.840 -9.066 1.00 45.03 442 LYS A CA 1
ATOM 3651 C C . LYS A 1 442 ? 10.363 14.173 -9.471 1.00 45.03 442 LYS A C 1
ATOM 3653 O O . LYS A 1 442 ? 11.078 13.282 -9.898 1.00 45.03 442 LYS A O 1
ATOM 3658 N N . ILE A 1 443 ? 10.833 15.403 -9.248 1.00 46.22 443 ILE A N 1
ATOM 3659 C CA . ILE A 1 443 ? 12.206 15.853 -9.534 1.00 46.22 443 ILE A CA 1
ATOM 3660 C C . ILE A 1 443 ? 13.237 15.192 -8.607 1.00 46.22 443 ILE A C 1
ATOM 3662 O O . ILE A 1 443 ? 14.332 14.869 -9.068 1.00 46.22 443 ILE A O 1
ATOM 3666 N N . ILE A 1 444 ? 12.930 14.999 -7.320 1.00 43.69 444 ILE A N 1
ATOM 3667 C CA . ILE A 1 444 ? 13.808 14.311 -6.358 1.00 43.69 444 ILE A CA 1
ATOM 3668 C C . ILE A 1 444 ? 13.919 12.826 -6.723 1.00 43.69 444 ILE A C 1
ATOM 3670 O O . ILE A 1 444 ? 15.029 12.324 -6.867 1.00 43.69 444 ILE A O 1
ATOM 3674 N N . LEU A 1 445 ? 12.792 12.162 -6.985 1.00 41.38 445 LEU A N 1
ATOM 3675 C CA . LEU A 1 445 ? 12.708 10.749 -7.366 1.00 41.38 445 LEU A CA 1
ATOM 3676 C C . LEU A 1 445 ? 13.366 10.523 -8.742 1.00 41.38 445 LEU A C 1
ATOM 3678 O O . LEU A 1 445 ? 14.221 9.656 -8.882 1.00 41.38 445 LEU A O 1
ATOM 3682 N N . GLU A 1 446 ? 13.117 11.394 -9.729 1.00 46.81 446 GLU A N 1
ATOM 3683 C CA . GLU A 1 446 ? 13.815 11.378 -11.026 1.00 46.81 446 GLU A CA 1
ATOM 3684 C C . GLU A 1 446 ? 15.326 11.653 -10.908 1.00 46.81 446 GLU A C 1
ATOM 3686 O O . GLU A 1 446 ? 16.093 11.250 -11.789 1.00 46.81 446 GLU A O 1
ATOM 3691 N N . ARG A 1 447 ? 15.779 12.382 -9.878 1.00 42.41 447 ARG A N 1
ATOM 3692 C CA . ARG A 1 447 ? 17.207 12.635 -9.619 1.00 42.41 447 ARG A CA 1
ATOM 3693 C C . ARG A 1 447 ? 17.882 11.446 -8.941 1.00 42.41 447 ARG A C 1
ATOM 3695 O O . ARG A 1 447 ? 19.024 11.149 -9.300 1.00 42.41 447 ARG A O 1
ATOM 3702 N N . GLU A 1 448 ? 17.214 10.781 -8.003 1.00 40.00 448 GLU A N 1
ATOM 3703 C CA . GLU A 1 448 ? 17.776 9.648 -7.259 1.00 40.00 448 GLU A CA 1
ATOM 3704 C C . GLU A 1 448 ? 17.748 8.339 -8.059 1.00 40.00 448 GLU A C 1
ATOM 3706 O O . GLU A 1 448 ? 18.781 7.660 -8.116 1.00 40.00 448 GLU A O 1
ATOM 3711 N N . GLU A 1 449 ? 16.675 8.066 -8.815 1.00 40.66 449 GLU A N 1
ATOM 3712 C CA . GLU A 1 449 ? 16.582 6.913 -9.730 1.00 40.66 449 GLU A CA 1
ATOM 3713 C C . GLU A 1 449 ? 17.703 6.913 -10.787 1.00 40.66 449 GLU A C 1
ATOM 3715 O O . GLU A 1 449 ? 18.164 5.852 -11.215 1.00 40.66 449 GLU A O 1
ATOM 3720 N N . ARG A 1 450 ? 18.208 8.096 -11.173 1.00 44.09 450 ARG A N 1
ATOM 3721 C CA . ARG A 1 450 ? 19.316 8.257 -12.136 1.00 44.09 450 ARG A CA 1
ATOM 3722 C C . ARG A 1 450 ? 20.710 8.107 -11.526 1.00 44.09 450 ARG A C 1
ATOM 3724 O O . ARG A 1 450 ? 21.678 7.979 -12.278 1.00 44.09 450 ARG A O 1
ATOM 3731 N N . CYS A 1 451 ? 20.844 8.173 -10.201 1.00 34.62 451 CYS A N 1
ATOM 3732 C CA . CYS A 1 451 ? 22.149 8.194 -9.535 1.00 34.62 451 CYS A CA 1
ATOM 3733 C C . CYS A 1 451 ? 22.543 6.858 -8.881 1.00 34.62 451 CYS A C 1
ATOM 3735 O O . CYS A 1 451 ? 23.739 6.676 -8.645 1.00 34.62 451 CYS A O 1
ATOM 3737 N N . HIS A 1 452 ? 21.601 5.935 -8.617 1.00 34.69 452 HIS A N 1
ATOM 3738 C CA . HIS A 1 452 ? 21.863 4.785 -7.728 1.00 34.69 452 HIS A CA 1
ATOM 3739 C C . HIS A 1 452 ? 21.476 3.371 -8.213 1.00 34.69 452 HIS A C 1
ATOM 3741 O O . HIS A 1 452 ? 21.674 2.421 -7.459 1.00 34.69 452 HIS A O 1
ATOM 3747 N N . SER A 1 453 ? 21.004 3.140 -9.441 1.00 36.75 453 SER A N 1
ATOM 3748 C CA . SER A 1 453 ? 20.502 1.803 -9.819 1.00 36.75 453 SER A CA 1
ATOM 3749 C C . SER A 1 453 ? 21.454 0.978 -10.707 1.00 36.75 453 SER A C 1
ATOM 3751 O O . SER A 1 453 ? 21.419 1.021 -11.932 1.00 36.75 453 SER A O 1
ATOM 3753 N N . ASN A 1 454 ? 22.221 0.095 -10.055 1.00 33.97 454 ASN A N 1
ATOM 3754 C CA . ASN A 1 454 ? 22.653 -1.208 -10.599 1.00 33.97 454 ASN A CA 1
ATOM 3755 C C . ASN A 1 454 ? 21.520 -2.267 -10.505 1.00 33.97 454 ASN A C 1
ATOM 3757 O O . ASN A 1 454 ? 21.775 -3.468 -10.466 1.00 33.97 454 ASN A O 1
ATOM 3761 N N . ILE A 1 455 ? 20.252 -1.842 -10.435 1.00 38.06 455 ILE A N 1
ATOM 3762 C CA . ILE A 1 455 ? 19.084 -2.706 -10.212 1.00 38.06 455 ILE A CA 1
ATOM 3763 C C . ILE A 1 455 ? 18.004 -2.363 -11.259 1.00 38.06 455 ILE A C 1
ATOM 3765 O O . ILE A 1 455 ? 17.399 -1.301 -11.211 1.00 38.06 455 ILE A O 1
ATOM 3769 N N . TYR A 1 456 ? 17.870 -3.275 -12.232 1.00 40.94 456 TYR A N 1
ATOM 3770 C CA . TYR A 1 456 ? 16.789 -3.577 -13.199 1.00 40.94 456 TYR A CA 1
ATOM 3771 C C . TYR A 1 456 ? 15.785 -2.457 -13.562 1.00 40.94 456 TYR A C 1
ATOM 3773 O O . TYR A 1 456 ? 14.883 -2.150 -12.802 1.00 40.94 456 TYR A O 1
ATOM 3781 N N . ILE A 1 457 ? 15.965 -1.782 -14.708 1.00 45.22 457 ILE A N 1
ATOM 3782 C CA . ILE A 1 457 ? 15.346 -2.082 -16.026 1.00 45.22 457 ILE A CA 1
ATOM 3783 C C . ILE A 1 457 ? 13.832 -1.781 -16.074 1.00 45.22 457 ILE A C 1
ATOM 3785 O O . ILE A 1 457 ? 13.056 -2.655 -15.732 1.00 45.22 457 ILE A O 1
ATOM 3789 N N . TYR A 1 458 ? 13.456 -0.584 -16.565 1.00 40.31 458 TYR A N 1
ATOM 3790 C CA . TYR A 1 458 ? 12.299 -0.296 -17.458 1.00 40.31 458 TYR A CA 1
ATOM 3791 C C . TYR A 1 458 ? 12.284 1.150 -18.019 1.00 40.31 458 TYR A C 1
ATOM 3793 O O . TYR A 1 458 ? 11.312 1.549 -18.652 1.00 40.31 458 TYR A O 1
ATOM 3801 N N . SER A 1 459 ? 13.348 1.952 -17.888 1.00 40.84 459 SER A N 1
ATOM 3802 C CA . SER A 1 459 ? 13.475 3.229 -18.616 1.00 40.84 459 SER A CA 1
ATOM 3803 C C . SER A 1 459 ? 13.929 2.985 -20.064 1.00 40.84 459 SER A C 1
ATOM 3805 O O . SER A 1 459 ? 15.006 3.393 -20.495 1.00 40.84 459 SER A O 1
ATOM 3807 N N . TYR A 1 460 ? 13.134 2.227 -20.820 1.00 59.59 460 TYR A N 1
ATOM 3808 C CA . TYR A 1 460 ? 13.484 1.836 -22.179 1.00 59.59 460 TYR A CA 1
ATOM 3809 C C . TYR A 1 460 ? 13.217 2.965 -23.150 1.00 59.59 460 TYR A C 1
ATOM 3811 O O . TYR A 1 460 ? 12.062 3.226 -23.430 1.00 59.59 460 TYR A O 1
ATOM 3819 N N . PHE A 1 461 ? 14.303 3.558 -23.660 1.00 65.56 461 PHE A N 1
ATOM 3820 C CA . PHE A 1 461 ? 14.382 4.413 -24.846 1.00 65.56 461 PHE A CA 1
ATOM 3821 C C . PHE A 1 461 ? 13.266 5.450 -24.943 1.00 65.56 461 PHE A C 1
ATOM 3823 O O . PHE A 1 461 ? 12.134 5.097 -25.237 1.00 65.56 461 PHE A O 1
ATOM 3830 N N . ASP A 1 462 ? 13.575 6.740 -24.799 1.00 75.44 462 ASP A N 1
ATOM 3831 C CA . ASP A 1 462 ? 12.577 7.782 -25.051 1.00 75.44 462 ASP A CA 1
ATOM 3832 C C . ASP A 1 462 ? 12.123 7.732 -26.522 1.00 75.44 462 ASP A C 1
ATOM 3834 O O . ASP A 1 462 ? 12.693 8.352 -27.413 1.00 75.44 462 ASP A O 1
ATOM 3838 N N . ILE A 1 463 ? 11.113 6.916 -26.808 1.00 83.50 463 ILE A N 1
ATOM 3839 C CA . ILE A 1 463 ? 10.627 6.628 -28.153 1.00 83.50 463 ILE A CA 1
ATOM 3840 C C . ILE A 1 463 ? 9.921 7.848 -28.713 1.00 83.50 463 ILE A C 1
ATOM 3842 O O . ILE A 1 463 ? 9.991 8.090 -29.921 1.00 83.50 463 ILE A O 1
ATOM 3846 N N . LYS A 1 464 ? 9.292 8.637 -27.835 1.00 85.19 464 LYS A N 1
ATOM 3847 C CA . LYS A 1 464 ? 8.711 9.935 -28.178 1.00 85.19 464 LYS A CA 1
ATOM 3848 C C . LYS A 1 464 ? 9.792 10.893 -28.654 1.00 85.19 464 LYS A C 1
ATOM 3850 O O . LYS A 1 464 ? 9.503 11.741 -29.488 1.00 85.19 464 LYS A O 1
ATOM 3855 N N . GLU A 1 465 ? 11.031 10.715 -28.215 1.00 90.12 465 GLU A N 1
ATOM 3856 C CA . GLU A 1 465 ? 12.176 11.475 -28.689 1.00 90.12 465 GLU A CA 1
ATOM 3857 C C . GLU A 1 465 ? 12.885 10.843 -29.907 1.00 90.12 465 GLU A C 1
ATOM 3859 O O . GLU A 1 465 ? 13.196 11.538 -30.885 1.00 90.12 465 GLU A O 1
ATOM 3864 N N . ILE A 1 466 ? 13.137 9.533 -29.873 1.00 91.38 466 ILE A N 1
ATOM 3865 C CA . ILE A 1 466 ? 13.899 8.789 -30.887 1.00 91.38 466 ILE A CA 1
ATOM 3866 C C . ILE A 1 466 ? 13.132 8.732 -32.207 1.00 91.38 466 ILE A C 1
ATOM 3868 O O . ILE A 1 466 ? 13.720 8.953 -33.268 1.00 91.38 466 ILE A O 1
ATOM 3872 N N . MET A 1 467 ? 11.823 8.462 -32.177 1.00 92.50 467 MET A N 1
ATOM 3873 C CA . MET A 1 467 ? 11.040 8.281 -33.402 1.00 92.50 467 MET A CA 1
ATOM 3874 C C . MET A 1 467 ? 10.923 9.562 -34.232 1.00 92.50 467 MET A C 1
ATOM 3876 O O . MET A 1 467 ? 11.222 9.495 -35.429 1.00 92.50 467 MET A O 1
ATOM 3880 N N . PRO A 1 468 ? 10.580 10.734 -33.659 1.00 93.75 468 PRO A N 1
ATOM 3881 C CA . PRO A 1 468 ? 10.603 11.987 -34.409 1.00 93.75 468 PRO A CA 1
ATOM 3882 C C . PRO A 1 468 ? 11.995 12.338 -34.932 1.00 93.75 468 PRO A C 1
ATOM 3884 O O . PRO A 1 468 ? 12.116 12.853 -36.043 1.00 93.75 468 PRO A O 1
ATOM 3887 N N . PHE A 1 469 ? 13.058 12.031 -34.180 1.00 94.44 469 PHE A N 1
ATOM 3888 C CA . PHE A 1 469 ? 14.423 12.249 -34.653 1.00 94.44 469 PHE A CA 1
ATOM 3889 C C . PHE A 1 469 ? 14.747 11.373 -35.872 1.00 94.44 469 PHE A C 1
ATOM 3891 O O . PHE A 1 469 ? 15.147 11.896 -36.911 1.00 94.44 469 PHE A O 1
ATOM 3898 N N . VAL A 1 470 ? 14.489 10.064 -35.805 1.00 94.31 470 VAL A N 1
ATOM 3899 C CA . VAL A 1 470 ? 14.705 9.134 -36.927 1.00 94.31 470 VAL A CA 1
ATOM 3900 C C . VAL A 1 470 ? 13.841 9.496 -38.146 1.00 94.31 470 VAL A C 1
ATOM 3902 O O . VAL A 1 470 ? 14.323 9.446 -39.281 1.00 94.31 470 VAL A O 1
ATOM 3905 N N . GLN A 1 471 ? 12.590 9.919 -37.938 1.00 94.69 471 GLN A N 1
ATOM 3906 C CA . GLN A 1 471 ? 11.704 10.401 -39.007 1.00 94.69 471 GLN A CA 1
ATOM 3907 C C . GLN A 1 471 ? 12.242 11.671 -39.670 1.00 94.69 471 GLN A C 1
ATOM 3909 O O . GLN A 1 471 ? 12.325 11.721 -40.898 1.00 94.69 471 GLN A O 1
ATOM 3914 N N . LYS A 1 472 ? 12.691 12.653 -38.880 1.00 94.50 472 LYS A N 1
ATOM 3915 C CA . LYS A 1 472 ? 13.308 13.888 -39.383 1.00 94.50 472 LYS A CA 1
ATOM 3916 C C . LYS A 1 472 ? 14.524 13.592 -40.261 1.00 94.50 472 LYS A C 1
ATOM 3918 O O . LYS A 1 472 ? 14.688 14.209 -41.314 1.00 94.50 472 LYS A O 1
ATOM 3923 N N . ILE A 1 473 ? 15.361 12.631 -39.863 1.00 91.62 473 ILE A N 1
ATOM 3924 C CA . ILE A 1 473 ? 16.499 12.189 -40.677 1.00 91.62 473 ILE A CA 1
ATOM 3925 C C . ILE A 1 473 ? 15.992 11.573 -41.985 1.00 91.62 473 ILE A C 1
ATOM 3927 O O . ILE A 1 473 ? 16.427 11.972 -43.064 1.00 91.62 473 ILE A O 1
ATOM 3931 N N . LEU A 1 474 ? 15.032 10.649 -41.927 1.00 93.62 474 LEU A N 1
ATOM 3932 C CA . LEU A 1 474 ? 14.486 10.016 -43.129 1.00 93.62 474 LEU A CA 1
ATOM 3933 C C . LEU A 1 474 ? 13.910 11.045 -44.119 1.00 93.62 474 LEU A C 1
ATOM 3935 O O . LEU A 1 474 ? 14.151 10.943 -45.324 1.00 93.62 474 LEU A O 1
ATOM 3939 N N . GLU A 1 475 ? 13.182 12.048 -43.633 1.00 93.62 475 GLU A N 1
ATOM 3940 C CA . GLU A 1 475 ? 12.638 13.141 -44.445 1.00 93.62 475 GLU A CA 1
ATOM 3941 C C . GLU A 1 475 ? 13.739 14.017 -45.056 1.00 93.62 475 GLU A C 1
ATOM 3943 O O . GLU A 1 475 ? 13.677 14.347 -46.247 1.00 93.62 475 GLU A O 1
ATOM 3948 N N . LYS A 1 476 ? 14.795 14.324 -44.290 1.00 90.50 476 LYS A N 1
ATOM 3949 C CA . LYS A 1 476 ? 15.987 15.039 -44.776 1.00 90.50 476 LYS A CA 1
ATOM 3950 C C . LYS A 1 476 ? 16.636 14.303 -45.953 1.00 90.50 476 LYS A C 1
ATOM 3952 O O . LYS A 1 476 ? 16.891 14.914 -46.989 1.00 90.50 476 LYS A O 1
ATOM 3957 N N . TYR A 1 477 ? 16.847 12.989 -45.853 1.00 87.62 477 TYR A N 1
ATOM 3958 C CA . TYR A 1 477 ? 17.454 12.222 -46.950 1.00 87.62 477 TYR A CA 1
ATOM 3959 C C . TYR A 1 477 ? 16.489 11.991 -48.121 1.00 87.62 477 TYR A C 1
ATOM 3961 O O . TYR A 1 477 ? 16.933 11.939 -49.267 1.00 87.62 477 TYR A O 1
ATOM 3969 N N . LYS A 1 478 ? 15.173 11.913 -47.899 1.00 90.62 478 LYS A N 1
ATOM 3970 C CA . LYS A 1 478 ? 14.196 11.802 -48.999 1.00 90.62 478 LYS A CA 1
ATOM 3971 C C . LYS A 1 478 ? 14.042 13.095 -49.804 1.00 90.62 478 LYS A C 1
ATOM 3973 O O . LYS A 1 478 ? 13.896 13.023 -51.022 1.00 90.62 478 LYS A O 1
ATOM 3978 N N . SER A 1 479 ? 14.077 14.254 -49.148 1.00 87.38 479 SER A N 1
ATOM 3979 C CA . SER A 1 479 ? 13.760 15.556 -49.760 1.00 87.38 479 SER A CA 1
ATOM 3980 C C . SER A 1 479 ? 14.878 16.149 -50.626 1.00 87.38 479 SER A C 1
ATOM 3982 O O . SER A 1 479 ? 14.591 16.884 -51.569 1.00 87.38 479 SER A O 1
ATOM 3984 N N . VAL A 1 480 ? 16.150 15.836 -50.361 1.00 72.69 480 VAL A N 1
ATOM 3985 C CA . VAL A 1 480 ? 17.268 16.496 -51.057 1.00 72.69 480 VAL A CA 1
ATOM 3986 C C . VAL A 1 480 ? 17.637 15.775 -52.360 1.00 72.69 480 VAL A C 1
ATOM 3988 O O . VAL A 1 480 ? 18.135 14.646 -52.338 1.00 72.69 480 VAL A O 1
ATOM 3991 N N . GLN A 1 481 ? 17.439 16.437 -53.507 1.00 58.25 481 GLN A N 1
ATOM 3992 C CA . GLN A 1 481 ? 17.781 15.904 -54.838 1.00 58.25 481 GLN A CA 1
ATOM 3993 C C . GLN A 1 481 ? 19.297 15.831 -55.115 1.00 58.25 481 GLN A C 1
ATOM 3995 O O . GLN A 1 481 ? 19.697 14.956 -55.871 1.00 58.25 481 GLN A O 1
ATOM 4000 N N . ASN A 1 482 ? 20.145 16.630 -54.449 1.00 53.56 482 ASN A N 1
ATOM 4001 C CA . ASN A 1 482 ? 21.606 16.645 -54.648 1.00 53.56 482 ASN A CA 1
ATOM 4002 C C . ASN A 1 482 ? 22.366 16.796 -53.311 1.00 53.56 482 ASN A C 1
ATOM 4004 O O . ASN A 1 482 ? 22.752 17.892 -52.927 1.00 53.56 482 ASN A O 1
ATOM 4008 N N . LEU A 1 483 ? 22.587 15.691 -52.591 1.00 59.97 483 LEU A N 1
ATOM 4009 C CA . LEU A 1 483 ? 23.510 15.608 -51.438 1.00 59.97 483 LEU A CA 1
ATOM 4010 C C . LEU A 1 483 ? 24.945 15.307 -51.914 1.00 59.97 483 LEU A C 1
ATOM 4012 O O . LEU A 1 483 ? 25.662 14.497 -51.335 1.00 59.97 483 LEU A O 1
ATOM 4016 N N . THR A 1 484 ? 25.347 15.901 -53.030 1.00 48.91 484 THR A N 1
ATOM 4017 C CA . THR A 1 484 ? 26.718 15.839 -53.530 1.00 48.91 484 THR A CA 1
ATOM 4018 C C . THR A 1 484 ? 27.531 16.913 -52.803 1.00 48.91 484 THR A C 1
ATOM 4020 O O . THR A 1 484 ? 27.187 18.084 -52.879 1.00 48.91 484 THR A O 1
ATOM 4023 N N . GLU A 1 485 ? 28.583 16.485 -52.095 1.00 50.44 485 GLU A N 1
ATOM 4024 C CA . GLU A 1 485 ? 29.788 17.265 -51.719 1.00 50.44 485 GLU A CA 1
ATOM 4025 C C . GLU A 1 485 ? 29.967 17.845 -50.302 1.00 50.44 485 GLU A C 1
ATOM 4027 O O . GLU A 1 485 ? 31.100 18.170 -49.964 1.00 50.44 485 GLU A O 1
ATOM 4032 N N . ASN A 1 486 ? 28.996 17.833 -49.382 1.00 47.44 486 ASN A N 1
ATOM 4033 C CA . ASN A 1 486 ? 29.276 18.274 -47.992 1.00 47.44 486 ASN A CA 1
ATOM 4034 C C . ASN A 1 486 ? 29.930 17.207 -47.083 1.00 47.44 486 ASN A C 1
ATOM 4036 O O . ASN A 1 486 ? 30.004 17.381 -45.870 1.00 47.44 486 ASN A O 1
ATOM 4040 N N . TYR A 1 487 ? 30.438 16.111 -47.651 1.00 52.34 487 TYR A N 1
ATOM 4041 C CA . TYR A 1 487 ? 30.976 14.970 -46.898 1.00 52.34 487 TYR A CA 1
ATOM 4042 C C . TYR A 1 487 ? 32.347 15.196 -46.240 1.00 52.34 487 TYR A C 1
ATOM 4044 O O . TYR A 1 487 ? 32.806 14.309 -45.528 1.00 52.34 487 TYR A O 1
ATOM 4052 N N . LEU A 1 488 ? 33.020 16.331 -46.464 1.00 49.56 488 LEU A N 1
ATOM 4053 C CA . LEU A 1 488 ? 34.461 16.437 -46.184 1.00 49.56 488 LEU A CA 1
ATOM 4054 C C . LEU A 1 488 ? 34.916 17.637 -45.337 1.00 49.56 488 LEU A C 1
ATOM 4056 O O . LEU A 1 488 ? 36.102 17.731 -45.053 1.00 49.56 488 LEU A O 1
ATOM 4060 N N . ASN A 1 489 ? 34.015 18.503 -44.861 1.00 49.34 489 ASN A N 1
ATOM 4061 C CA . ASN A 1 489 ? 34.391 19.667 -44.038 1.00 49.34 489 ASN A CA 1
ATOM 4062 C C . ASN A 1 489 ? 33.786 19.612 -42.625 1.00 49.34 489 ASN A C 1
ATOM 4064 O O . ASN A 1 489 ? 33.211 20.591 -42.148 1.00 49.34 489 ASN A O 1
ATOM 4068 N N . VAL A 1 490 ? 33.871 18.459 -41.958 1.00 54.41 490 VAL A N 1
ATOM 4069 C CA . VAL A 1 490 ? 33.440 18.331 -40.557 1.00 54.41 490 VAL A CA 1
ATOM 4070 C C . VAL A 1 490 ? 34.600 18.758 -39.641 1.00 54.41 490 VAL A C 1
ATOM 4072 O O . VAL A 1 490 ? 35.724 18.303 -39.855 1.00 54.41 490 VAL A O 1
ATOM 4075 N N . PRO A 1 491 ? 34.385 19.644 -38.647 1.00 52.84 491 PRO A N 1
ATOM 4076 C CA . PRO A 1 491 ? 35.418 20.013 -37.680 1.00 52.84 491 PRO A CA 1
ATOM 4077 C C . PRO A 1 491 ? 35.916 18.790 -36.896 1.00 52.84 491 PRO A C 1
ATOM 4079 O O . PRO A 1 491 ? 35.148 17.883 -36.589 1.00 52.84 491 PRO A O 1
ATOM 4082 N N . SER A 1 492 ? 37.206 18.791 -36.547 1.00 57.41 492 SER A N 1
ATOM 4083 C CA . SER A 1 492 ? 37.934 17.645 -35.981 1.00 57.41 492 SER A CA 1
ATOM 4084 C C . SER A 1 492 ? 37.435 17.150 -34.618 1.00 57.41 492 SER A C 1
ATOM 4086 O O . SER A 1 492 ? 37.836 16.072 -34.197 1.00 57.41 492 SER A O 1
ATOM 4088 N N . ASN A 1 493 ? 36.549 17.886 -33.939 1.00 60.88 493 ASN A N 1
ATOM 4089 C CA . ASN A 1 493 ? 35.929 17.478 -32.679 1.00 60.88 493 ASN A CA 1
ATOM 4090 C C . ASN A 1 493 ? 34.514 18.063 -32.572 1.00 60.88 493 ASN A C 1
ATOM 4092 O O . ASN A 1 493 ? 34.330 19.269 -32.753 1.00 60.88 493 ASN A O 1
ATOM 4096 N N . MET A 1 494 ? 33.533 17.229 -32.226 1.00 67.06 494 MET A N 1
ATOM 4097 C CA . MET A 1 494 ? 32.194 17.675 -31.836 1.00 67.06 494 MET A CA 1
ATOM 4098 C C . MET A 1 494 ? 31.933 17.304 -30.377 1.00 67.06 494 MET A C 1
ATOM 4100 O O . MET A 1 494 ? 32.199 16.178 -29.958 1.00 67.06 494 MET A O 1
ATOM 4104 N N . SER A 1 495 ? 31.412 18.256 -29.606 1.00 70.25 495 SER A N 1
ATOM 4105 C CA . SER A 1 495 ? 30.956 18.045 -28.232 1.00 70.25 495 SER A CA 1
ATOM 4106 C C . SER A 1 495 ? 29.516 18.517 -28.112 1.00 70.25 495 SER A C 1
ATOM 4108 O O . SER A 1 495 ? 29.223 19.660 -28.466 1.00 70.25 495 SER A O 1
ATOM 4110 N N . GLU A 1 496 ? 28.634 17.668 -27.599 1.00 71.56 496 GLU A N 1
ATOM 4111 C CA . GLU A 1 496 ? 27.253 18.041 -27.300 1.00 71.56 496 GLU A CA 1
ATOM 4112 C C . GLU A 1 496 ? 26.990 17.824 -25.810 1.00 71.56 496 GLU A C 1
ATOM 4114 O O . GLU A 1 496 ? 27.255 16.758 -25.244 1.00 71.56 496 GLU A O 1
ATOM 4119 N N . GLU A 1 497 ? 26.539 18.886 -25.150 1.00 67.88 497 GLU A N 1
ATOM 4120 C CA . GLU A 1 497 ? 26.267 18.883 -23.721 1.00 67.88 497 GLU A CA 1
ATOM 4121 C C . GLU A 1 497 ? 24.807 18.502 -23.483 1.00 67.88 497 GLU A C 1
ATOM 4123 O O . GLU A 1 497 ? 23.891 19.054 -24.098 1.00 67.88 497 GLU A O 1
ATOM 4128 N N . CYS A 1 498 ? 24.570 17.551 -22.580 1.00 64.69 498 CYS A N 1
ATOM 4129 C CA . CYS A 1 498 ? 23.211 17.255 -22.154 1.00 64.69 498 CYS A CA 1
ATOM 4130 C C . CYS A 1 498 ? 22.636 18.487 -21.435 1.00 64.69 498 CYS A C 1
ATOM 4132 O O . CYS A 1 498 ? 23.270 19.016 -20.522 1.00 64.69 498 CYS A O 1
ATOM 4134 N N . ARG A 1 499 ? 21.406 18.907 -21.772 1.00 55.59 499 ARG A N 1
ATOM 4135 C CA . ARG A 1 499 ? 20.726 20.073 -21.157 1.00 55.59 499 ARG A CA 1
ATOM 4136 C C . ARG A 1 499 ? 20.672 20.037 -19.624 1.00 55.59 499 ARG A C 1
ATOM 4138 O O . ARG A 1 499 ? 20.507 21.080 -19.003 1.00 55.59 499 ARG A O 1
ATOM 4145 N N . ARG A 1 500 ? 20.804 18.854 -19.011 1.00 58.72 500 ARG A N 1
ATOM 4146 C CA . ARG A 1 500 ? 20.823 18.666 -17.551 1.00 58.72 500 ARG A CA 1
ATOM 4147 C C . ARG A 1 500 ? 22.229 18.767 -16.919 1.00 58.72 500 ARG A C 1
ATOM 4149 O O . ARG A 1 500 ? 22.355 18.525 -15.724 1.00 58.72 500 ARG A O 1
ATOM 4156 N N . GLY A 1 501 ? 23.275 19.113 -17.679 1.00 56.12 501 GLY A N 1
ATOM 4157 C CA . GLY A 1 501 ? 24.597 19.527 -17.171 1.00 56.12 501 GLY A CA 1
ATOM 4158 C C . GLY A 1 501 ? 25.458 18.444 -16.501 1.00 56.12 501 GLY A C 1
ATOM 4159 O O . GLY A 1 501 ? 26.437 18.765 -15.834 1.00 56.12 501 GLY A O 1
ATOM 4160 N N . LEU A 1 502 ? 25.104 17.159 -16.625 1.00 65.19 502 LEU A N 1
ATOM 4161 C CA . LEU A 1 502 ? 25.799 16.069 -15.917 1.00 65.19 502 LEU A CA 1
ATOM 4162 C C . LEU A 1 502 ? 26.831 15.321 -16.772 1.00 65.19 502 LEU A C 1
ATOM 4164 O O . LEU A 1 502 ? 27.773 14.745 -16.223 1.00 65.19 502 LEU A O 1
ATOM 4168 N N . ARG A 1 503 ? 26.637 15.294 -18.095 1.00 79.69 503 ARG A N 1
ATOM 4169 C CA . ARG A 1 503 ? 27.418 14.492 -19.047 1.00 79.69 503 ARG A CA 1
ATOM 4170 C C . ARG A 1 503 ? 27.578 15.257 -20.362 1.00 79.69 503 ARG A C 1
ATOM 4172 O O . ARG A 1 503 ? 26.604 15.815 -20.872 1.00 79.69 503 ARG A O 1
ATOM 4179 N N . THR A 1 504 ? 28.782 15.238 -20.918 1.00 87.06 504 THR A N 1
ATOM 4180 C CA . THR A 1 504 ? 29.079 15.755 -22.262 1.00 87.06 504 THR A CA 1
ATOM 4181 C C . THR A 1 504 ? 29.565 14.600 -23.120 1.00 87.06 504 THR A C 1
ATOM 4183 O O . THR A 1 504 ? 30.562 13.967 -22.776 1.00 87.06 504 THR A O 1
ATOM 4186 N N . TRP A 1 505 ? 28.888 14.323 -24.231 1.00 89.00 505 TRP A N 1
ATOM 4187 C CA . TRP A 1 505 ? 29.374 13.349 -25.206 1.00 89.00 505 TRP A CA 1
ATOM 4188 C C . TRP A 1 505 ? 30.330 14.037 -26.177 1.00 89.00 505 TRP A C 1
ATOM 4190 O O . TRP A 1 505 ? 30.078 15.156 -26.630 1.00 89.00 505 TRP A O 1
ATOM 4200 N N . ILE A 1 506 ? 31.444 13.375 -26.475 1.00 89.75 506 ILE A N 1
ATOM 4201 C CA . ILE A 1 506 ? 32.509 13.880 -27.339 1.00 89.75 506 ILE A CA 1
ATOM 4202 C C . ILE A 1 506 ? 32.722 12.856 -28.452 1.00 89.75 506 ILE A C 1
ATOM 4204 O O . ILE A 1 506 ? 33.004 11.691 -28.185 1.00 89.75 506 ILE A O 1
ATOM 4208 N N . ILE A 1 507 ? 32.608 13.294 -29.701 1.00 87.44 507 ILE A N 1
ATOM 4209 C CA . ILE A 1 507 ? 32.851 12.464 -30.883 1.00 87.44 507 ILE A CA 1
ATOM 4210 C C . ILE A 1 507 ? 34.100 13.008 -31.575 1.00 87.44 507 ILE A C 1
ATOM 4212 O O . ILE A 1 507 ? 34.106 14.155 -32.036 1.00 87.44 507 ILE A O 1
ATOM 4216 N N . LYS A 1 508 ? 35.159 12.194 -31.627 1.00 88.56 508 LYS A N 1
ATOM 4217 C CA . LYS A 1 508 ? 36.408 12.513 -32.333 1.00 88.56 508 LYS A CA 1
ATOM 4218 C C . LYS A 1 508 ? 36.492 11.706 -33.622 1.00 88.56 508 LYS A C 1
ATOM 4220 O O . LYS A 1 508 ? 36.112 10.536 -33.647 1.00 88.56 508 LYS A O 1
ATOM 4225 N N . TYR A 1 509 ? 36.985 12.346 -34.675 1.00 84.06 509 TYR A N 1
ATOM 4226 C CA . TYR A 1 509 ? 37.194 11.731 -35.981 1.00 84.06 509 TYR A CA 1
ATOM 4227 C C . TYR A 1 509 ? 38.686 11.721 -36.284 1.00 84.06 509 TYR A C 1
ATOM 4229 O O . TYR A 1 509 ? 39.324 12.774 -36.300 1.00 84.06 509 TYR A O 1
ATOM 4237 N N . GLU A 1 510 ? 39.225 10.545 -36.561 1.00 83.88 510 GLU A N 1
ATOM 4238 C CA . GLU A 1 510 ? 40.606 10.345 -36.978 1.00 83.88 510 GLU A CA 1
ATOM 4239 C C . GLU A 1 510 ? 40.604 9.588 -38.308 1.00 83.88 510 GLU A C 1
ATOM 4241 O O . GLU A 1 510 ? 39.757 8.735 -38.546 1.00 83.88 510 GLU A O 1
ATOM 4246 N N . VAL A 1 511 ? 41.506 9.932 -39.224 1.00 81.38 511 VAL A N 1
ATOM 4247 C CA . VAL A 1 511 ? 41.716 9.138 -40.441 1.00 81.38 511 VAL A CA 1
ATOM 4248 C C . VAL A 1 511 ? 42.925 8.265 -40.173 1.00 81.38 511 VAL A C 1
ATOM 4250 O O . VAL A 1 511 ? 44.011 8.787 -39.915 1.00 81.38 511 VAL A O 1
ATOM 4253 N N . ASP A 1 512 ? 42.742 6.950 -40.206 1.00 80.25 512 ASP A N 1
ATOM 4254 C CA . ASP A 1 512 ? 43.852 6.029 -40.024 1.00 80.25 512 ASP A CA 1
ATOM 4255 C C . ASP A 1 512 ? 44.793 6.042 -41.245 1.00 80.25 512 ASP A C 1
ATOM 4257 O O . ASP A 1 512 ? 44.502 6.601 -42.308 1.00 80.25 512 ASP A O 1
ATOM 4261 N N . ASN A 1 513 ? 45.947 5.382 -41.124 1.00 82.94 513 ASN A N 1
ATOM 4262 C CA . ASN A 1 513 ? 46.933 5.311 -42.210 1.00 82.94 513 ASN A CA 1
ATOM 4263 C C . ASN A 1 513 ? 46.404 4.618 -43.484 1.00 82.94 513 ASN A C 1
ATOM 4265 O O . ASN A 1 513 ? 47.055 4.690 -44.527 1.00 82.94 513 ASN A O 1
ATOM 4269 N N . SER A 1 514 ? 45.260 3.928 -43.415 1.00 81.81 514 SER A N 1
ATOM 4270 C CA . SER A 1 514 ? 44.608 3.284 -44.559 1.00 81.81 514 SER A CA 1
ATOM 4271 C C . SER A 1 514 ? 43.619 4.205 -45.287 1.00 81.81 514 SER A C 1
ATOM 4273 O O . SER A 1 514 ? 43.076 3.820 -46.324 1.00 81.81 514 SER A O 1
ATOM 4275 N N . GLY A 1 515 ? 43.412 5.427 -44.786 1.00 78.94 515 GLY A N 1
ATOM 4276 C CA . GLY A 1 515 ? 42.418 6.363 -45.305 1.00 78.94 515 GLY A CA 1
ATOM 4277 C C . GLY A 1 515 ? 40.996 6.057 -44.829 1.00 78.94 515 GLY A C 1
ATOM 4278 O O . GLY A 1 515 ? 40.040 6.604 -45.382 1.00 78.94 515 GLY A O 1
ATOM 4279 N N . MET A 1 516 ? 40.843 5.178 -43.837 1.00 77.75 516 MET A N 1
ATOM 4280 C CA . MET A 1 516 ? 39.560 4.861 -43.222 1.00 77.75 516 MET A CA 1
ATOM 4281 C C . MET A 1 516 ? 39.299 5.813 -42.060 1.00 77.75 516 MET A C 1
ATOM 4283 O O . MET A 1 516 ? 40.208 6.168 -41.313 1.00 77.75 516 MET A O 1
ATOM 4287 N N . TRP A 1 517 ? 38.043 6.222 -41.899 1.00 78.50 517 TRP A N 1
ATOM 4288 C CA . TRP A 1 517 ? 37.645 7.031 -40.755 1.00 78.50 517 TRP A CA 1
ATOM 4289 C C . TRP A 1 517 ? 37.503 6.137 -39.523 1.00 78.50 517 TRP A C 1
ATOM 4291 O O . TRP A 1 517 ? 36.693 5.204 -39.503 1.00 78.50 517 TRP A O 1
ATOM 4301 N N . GLU A 1 518 ? 38.291 6.442 -38.502 1.00 83.69 518 GLU A N 1
ATOM 4302 C CA . GLU A 1 518 ? 38.141 5.966 -37.140 1.00 83.69 518 GLU A CA 1
ATOM 4303 C C . GLU A 1 518 ? 37.365 7.008 -36.332 1.00 83.69 518 GLU A C 1
ATOM 4305 O O . GLU A 1 518 ? 37.698 8.192 -36.284 1.00 83.69 518 GLU A O 1
ATOM 4310 N N . ILE A 1 519 ? 36.281 6.569 -35.708 1.00 84.06 519 ILE A N 1
ATOM 4311 C CA . ILE A 1 519 ? 35.428 7.413 -34.884 1.00 84.06 519 ILE A CA 1
ATOM 4312 C C . ILE A 1 519 ? 35.596 6.974 -33.446 1.00 84.06 519 ILE A C 1
ATOM 4314 O O . ILE A 1 519 ? 35.282 5.831 -33.118 1.00 84.06 519 ILE A O 1
ATOM 4318 N N . GLN A 1 520 ? 36.040 7.886 -32.590 1.00 89.62 520 GLN A N 1
ATOM 4319 C CA . GLN A 1 520 ? 36.175 7.659 -31.161 1.00 89.62 520 GLN A CA 1
ATOM 4320 C C . GLN A 1 520 ? 35.042 8.365 -30.419 1.00 89.62 520 GLN A C 1
ATOM 4322 O O . GLN A 1 520 ? 34.947 9.595 -30.415 1.00 89.62 520 GLN A O 1
ATOM 4327 N N . LEU A 1 521 ? 34.189 7.576 -29.770 1.00 90.62 521 LEU A N 1
ATOM 4328 C CA . LEU A 1 521 ? 33.169 8.073 -28.860 1.00 90.62 521 LEU A CA 1
ATOM 4329 C C . LEU A 1 521 ? 33.771 8.170 -27.459 1.00 90.62 521 LEU A C 1
ATOM 4331 O O . LEU A 1 521 ? 34.291 7.186 -26.929 1.00 90.62 521 LEU A O 1
ATOM 4335 N N . LYS A 1 522 ? 33.682 9.351 -26.858 1.00 92.81 522 LYS A N 1
ATOM 4336 C CA . LYS A 1 522 ? 34.069 9.616 -25.475 1.00 92.81 522 LYS A CA 1
ATOM 4337 C C . LYS A 1 522 ? 32.932 10.280 -24.715 1.00 92.81 522 LYS A C 1
ATOM 4339 O O . LYS A 1 522 ? 32.027 10.866 -25.312 1.00 92.81 522 LYS A O 1
ATOM 4344 N N . ALA A 1 523 ? 33.019 10.258 -23.395 1.00 90.00 523 ALA A N 1
ATOM 4345 C CA . ALA A 1 523 ? 32.134 11.026 -22.536 1.00 90.00 523 ALA A CA 1
ATOM 4346 C C . ALA A 1 523 ? 32.906 11.727 -21.419 1.00 90.00 523 ALA A C 1
ATOM 4348 O O . ALA A 1 523 ? 33.889 11.200 -20.913 1.00 90.00 523 ALA A O 1
ATOM 4349 N N . LYS A 1 524 ? 32.450 12.910 -21.015 1.00 89.25 524 LYS A N 1
ATOM 4350 C CA . LYS A 1 524 ? 32.998 13.673 -19.893 1.00 89.25 524 LYS A CA 1
ATOM 4351 C C . LYS A 1 524 ? 31.945 13.810 -18.801 1.00 89.25 524 LYS A C 1
ATOM 4353 O O . LYS A 1 524 ? 30.827 14.250 -19.077 1.00 89.25 524 LYS A O 1
ATOM 4358 N N . ILE A 1 525 ? 32.301 13.458 -17.567 1.00 82.94 525 ILE A N 1
ATOM 4359 C CA . ILE A 1 525 ? 31.392 13.459 -16.410 1.00 82.94 525 ILE A CA 1
ATOM 4360 C C . ILE A 1 525 ? 31.943 14.421 -15.359 1.00 82.94 525 ILE A C 1
ATOM 4362 O O . ILE A 1 525 ? 33.099 14.312 -14.967 1.00 82.94 525 ILE A O 1
ATOM 4366 N N . ARG A 1 526 ? 31.130 15.392 -14.921 1.00 70.12 526 ARG A N 1
ATOM 4367 C CA . ARG A 1 526 ? 31.450 16.324 -13.814 1.00 70.12 526 ARG A CA 1
ATOM 4368 C C . ARG A 1 526 ? 32.866 16.940 -13.859 1.00 70.12 526 ARG A C 1
ATOM 4370 O O . ARG A 1 526 ? 33.541 17.088 -12.848 1.00 70.12 526 ARG A O 1
ATOM 4377 N N . SER A 1 527 ? 33.258 17.415 -15.041 1.00 64.56 527 SER A N 1
ATOM 4378 C CA . SER A 1 527 ? 34.388 18.320 -15.324 1.00 64.56 527 SER A CA 1
ATOM 4379 C C . SER A 1 527 ? 35.839 17.799 -15.300 1.00 64.56 527 SER A C 1
ATOM 4381 O O . SER A 1 527 ? 36.649 18.463 -15.952 1.00 64.56 527 SER A O 1
ATOM 4383 N N . SER A 1 528 ? 36.197 16.645 -14.719 1.00 67.06 528 SER A N 1
ATOM 4384 C CA . SER A 1 528 ? 37.626 16.265 -14.607 1.00 67.06 528 SER A CA 1
ATOM 4385 C C . SER A 1 528 ? 38.144 15.180 -15.564 1.00 67.06 528 SER A C 1
ATOM 4387 O O . SER A 1 528 ? 39.295 15.301 -15.973 1.00 67.06 528 SER A O 1
ATOM 4389 N N . GLU A 1 529 ? 37.348 14.196 -16.007 1.00 81.81 529 GLU A N 1
ATOM 4390 C CA . GLU A 1 529 ? 37.878 13.074 -16.818 1.00 81.81 529 GLU A CA 1
ATOM 4391 C C . GLU A 1 529 ? 37.045 12.753 -18.074 1.00 81.81 529 GLU A C 1
ATOM 4393 O O . GLU A 1 529 ? 35.812 12.738 -18.041 1.00 81.81 529 GLU A O 1
ATOM 4398 N N . GLU A 1 530 ? 37.742 12.540 -19.203 1.00 90.81 530 GLU A N 1
ATOM 4399 C CA . GLU A 1 530 ? 37.191 11.966 -20.440 1.00 90.81 530 GLU A CA 1
ATOM 4400 C C . GLU A 1 530 ? 37.323 10.440 -20.378 1.00 90.81 530 GLU A C 1
ATOM 4402 O O . GLU A 1 530 ? 38.427 9.920 -20.241 1.00 90.81 530 GLU A O 1
ATOM 4407 N N . ILE A 1 531 ? 36.213 9.730 -20.545 1.00 88.31 531 ILE A N 1
ATOM 4408 C CA . ILE A 1 531 ? 36.163 8.272 -20.634 1.00 88.31 531 ILE A CA 1
ATOM 4409 C C . ILE A 1 531 ? 36.082 7.889 -22.109 1.00 88.31 531 ILE A C 1
ATOM 4411 O O . ILE A 1 531 ? 35.199 8.368 -22.826 1.00 88.31 531 ILE A O 1
ATOM 4415 N N . ASP A 1 532 ? 36.994 7.030 -22.560 1.00 90.25 532 ASP A N 1
ATOM 4416 C CA . ASP A 1 532 ? 36.918 6.400 -23.878 1.00 90.25 532 ASP A CA 1
ATOM 4417 C C . ASP A 1 532 ? 35.828 5.323 -23.853 1.00 90.25 532 ASP A C 1
ATOM 4419 O O . ASP A 1 532 ? 35.909 4.376 -23.078 1.00 90.25 532 ASP A O 1
ATOM 4423 N N . ILE A 1 533 ? 34.805 5.474 -24.695 1.00 87.25 533 ILE A N 1
ATOM 4424 C CA . ILE A 1 533 ? 33.647 4.573 -24.726 1.00 87.25 533 ILE A CA 1
ATOM 4425 C C . ILE A 1 533 ? 33.858 3.488 -25.778 1.00 87.25 533 ILE A C 1
ATOM 4427 O O . ILE A 1 533 ? 33.801 2.301 -25.486 1.00 87.25 533 ILE A O 1
ATOM 4431 N N . CYS A 1 534 ? 34.095 3.885 -27.028 1.00 85.69 534 CYS A N 1
ATOM 4432 C CA . CYS A 1 534 ? 34.319 2.938 -28.118 1.00 85.69 534 CYS A CA 1
ATOM 4433 C C . CYS A 1 534 ? 34.998 3.604 -29.316 1.00 85.69 534 CYS A C 1
ATOM 4435 O O . CYS A 1 534 ? 34.984 4.830 -29.466 1.00 85.69 534 CYS A O 1
ATOM 4437 N N . ARG A 1 535 ? 35.596 2.770 -30.174 1.00 84.00 535 ARG A N 1
ATOM 4438 C CA . ARG A 1 535 ? 36.170 3.172 -31.459 1.00 84.00 535 ARG A CA 1
ATOM 4439 C C . ARG A 1 535 ? 35.562 2.347 -32.581 1.00 84.00 535 ARG A C 1
ATOM 4441 O O . ARG A 1 535 ? 35.438 1.130 -32.454 1.00 84.00 535 ARG A O 1
ATOM 4448 N N . PHE A 1 536 ? 35.203 2.999 -33.680 1.00 81.00 536 PHE A N 1
ATOM 4449 C CA . PHE A 1 536 ? 34.656 2.341 -34.864 1.00 81.00 536 PHE A CA 1
ATOM 4450 C C . PHE A 1 536 ? 35.485 2.695 -36.087 1.00 81.00 536 PHE A C 1
ATOM 4452 O O . PHE A 1 536 ? 35.654 3.874 -36.382 1.00 81.00 536 PHE A O 1
ATOM 4459 N N . SER A 1 537 ? 35.926 1.686 -36.837 1.00 75.25 537 SER A N 1
ATOM 4460 C CA . SER A 1 537 ? 36.428 1.883 -38.197 1.00 75.25 537 SER A CA 1
ATOM 4461 C C . SER A 1 537 ? 35.258 1.747 -39.162 1.00 75.25 537 SER A C 1
ATOM 4463 O O . SER A 1 537 ? 34.604 0.700 -39.215 1.00 75.25 537 SER A O 1
ATOM 4465 N N . LEU A 1 538 ? 34.943 2.812 -39.894 1.00 67.12 538 LEU A N 1
ATOM 4466 C CA . LEU A 1 538 ? 33.780 2.841 -40.773 1.00 67.12 538 LEU A CA 1
ATOM 4467 C C . LEU A 1 538 ? 34.179 3.175 -42.202 1.00 67.12 538 LEU A C 1
ATOM 4469 O O . LEU A 1 538 ? 34.940 4.099 -42.481 1.00 67.12 538 LEU A O 1
ATOM 4473 N N . LYS A 1 539 ? 33.573 2.444 -43.144 1.00 63.72 539 LYS A N 1
ATOM 4474 C CA . LYS A 1 539 ? 33.546 2.814 -44.564 1.00 63.72 539 LYS A CA 1
ATOM 4475 C C . LYS A 1 539 ? 32.528 3.948 -44.760 1.00 63.72 539 LYS A C 1
ATOM 4477 O O . LYS A 1 539 ? 31.500 3.755 -45.403 1.00 63.72 539 LYS A O 1
ATOM 4482 N N . GLY A 1 540 ? 32.766 5.098 -44.128 1.00 58.41 540 GLY A N 1
ATOM 4483 C CA . GLY A 1 540 ? 31.897 6.280 -44.172 1.00 58.41 540 GLY A CA 1
ATOM 4484 C C . GLY A 1 540 ? 31.806 7.028 -42.836 1.00 58.41 540 GLY A C 1
ATOM 4485 O O . GLY A 1 540 ? 32.158 6.492 -41.793 1.00 58.41 540 GLY A O 1
ATOM 4486 N N . ASN A 1 541 ? 31.316 8.268 -42.872 1.00 57.41 541 ASN A N 1
ATOM 4487 C CA . ASN A 1 541 ? 31.206 9.144 -41.695 1.00 57.41 541 ASN A CA 1
ATOM 4488 C C . ASN A 1 541 ? 29.950 8.829 -40.846 1.00 57.41 541 ASN A C 1
ATOM 4490 O O . ASN A 1 541 ? 29.018 8.187 -41.336 1.00 57.41 541 ASN A O 1
ATOM 4494 N N . ILE A 1 542 ? 29.884 9.309 -39.592 1.00 57.44 542 ILE A N 1
ATOM 4495 C CA . ILE A 1 542 ? 28.595 9.473 -38.880 1.00 57.44 542 ILE A CA 1
ATOM 4496 C C . ILE A 1 542 ? 27.760 10.484 -39.656 1.00 57.44 542 ILE A C 1
ATOM 4498 O O . ILE A 1 542 ? 28.266 11.532 -40.057 1.00 57.44 542 ILE A O 1
ATOM 4502 N N . PHE A 1 543 ? 26.477 10.182 -39.844 1.00 68.25 543 PHE A N 1
ATOM 4503 C CA . PHE A 1 543 ? 25.577 11.074 -40.568 1.00 68.25 543 PHE A CA 1
ATOM 4504 C C . PHE A 1 543 ? 24.844 12.004 -39.621 1.00 68.25 543 PHE A C 1
ATOM 4506 O O . PHE A 1 543 ? 24.728 13.192 -39.905 1.00 68.25 543 PHE A O 1
ATOM 4513 N N . GLU A 1 544 ? 24.343 11.466 -38.512 1.00 87.50 544 GLU A N 1
ATOM 4514 C CA . GLU A 1 544 ? 23.577 12.214 -37.522 1.00 87.50 544 GLU A CA 1
ATOM 4515 C C . GLU A 1 544 ? 23.772 11.584 -36.142 1.00 87.50 544 GLU A C 1
ATOM 4517 O O . GLU A 1 544 ? 23.941 10.368 -36.016 1.00 87.50 544 GLU A O 1
ATOM 4522 N N . TYR A 1 545 ? 23.706 12.407 -35.103 1.00 91.75 545 TYR A N 1
ATOM 4523 C CA . TYR A 1 545 ? 23.675 11.957 -33.719 1.00 91.75 545 TYR A CA 1
ATOM 4524 C C . TYR A 1 545 ? 22.724 12.831 -32.905 1.00 91.75 545 TYR A C 1
ATOM 4526 O O . TYR A 1 545 ? 22.348 13.923 -33.339 1.00 91.75 545 TYR A O 1
ATOM 4534 N N . LYS A 1 546 ? 22.310 12.330 -31.744 1.00 92.44 546 LYS A N 1
ATOM 4535 C CA . LYS A 1 546 ? 21.513 13.082 -30.780 1.00 92.44 546 LYS A CA 1
ATOM 4536 C C . LYS A 1 546 ? 21.786 12.595 -29.366 1.00 92.44 546 LYS A C 1
ATOM 4538 O O . LYS A 1 546 ? 21.653 11.402 -29.098 1.00 92.44 546 LYS A O 1
ATOM 4543 N N . VAL A 1 547 ? 22.104 13.519 -28.464 1.00 90.31 547 VAL A N 1
ATOM 4544 C CA . VAL A 1 547 ? 22.023 13.260 -27.021 1.00 90.31 547 VAL A CA 1
ATOM 4545 C C . VAL A 1 547 ? 20.554 13.316 -26.597 1.00 90.31 547 VAL A C 1
ATOM 4547 O O . VAL A 1 547 ? 19.888 14.333 -26.790 1.00 90.31 547 VAL A O 1
ATOM 4550 N N . LEU A 1 548 ? 20.051 12.208 -26.063 1.00 88.62 548 LEU A N 1
ATOM 4551 C CA . LEU A 1 548 ? 18.674 12.048 -25.602 1.00 88.62 548 LEU A CA 1
ATOM 4552 C C . LEU A 1 548 ? 18.458 12.753 -24.249 1.00 88.62 548 LEU A C 1
ATOM 4554 O O . LEU A 1 548 ? 19.413 13.040 -23.517 1.00 88.62 548 LEU A O 1
ATOM 4558 N N . GLU A 1 549 ? 17.205 13.018 -23.876 1.00 83.75 549 GLU A N 1
ATOM 4559 C CA . GLU A 1 549 ? 16.843 13.699 -22.620 1.00 83.75 549 GLU A CA 1
ATOM 4560 C C . GLU A 1 549 ? 17.283 12.930 -21.365 1.00 83.75 549 GLU A C 1
ATOM 4562 O O . GLU A 1 549 ? 17.541 13.518 -20.304 1.00 83.75 549 GLU A O 1
ATOM 4567 N N . ASN A 1 550 ? 17.402 11.607 -21.485 1.00 78.31 550 ASN A N 1
ATOM 4568 C CA . ASN A 1 550 ? 17.919 10.734 -20.436 1.00 78.31 550 ASN A CA 1
ATOM 4569 C C . ASN A 1 550 ? 19.460 10.766 -20.321 1.00 78.31 550 ASN A C 1
ATOM 4571 O O . ASN A 1 550 ? 20.007 10.255 -19.345 1.00 78.31 550 ASN A O 1
ATOM 4575 N N . GLY A 1 551 ? 20.158 11.422 -21.254 1.00 85.88 551 GLY A N 1
ATOM 4576 C CA . GLY A 1 551 ? 21.614 11.541 -21.288 1.00 85.88 551 GLY A CA 1
ATOM 4577 C C . GLY A 1 551 ? 22.332 10.447 -22.081 1.00 85.88 551 GLY A C 1
ATOM 4578 O O . GLY A 1 551 ? 23.564 10.466 -22.115 1.00 85.88 551 GLY A O 1
ATOM 4579 N N . ASP A 1 552 ? 21.607 9.528 -22.718 1.00 89.62 552 ASP A N 1
ATOM 4580 C CA . ASP A 1 552 ? 22.162 8.555 -23.665 1.00 89.62 552 ASP A CA 1
ATOM 4581 C C . ASP A 1 552 ? 22.486 9.222 -25.007 1.00 89.62 552 ASP A C 1
ATOM 4583 O O . ASP A 1 552 ? 21.984 10.307 -25.311 1.00 89.62 552 ASP A O 1
ATOM 4587 N N . ILE A 1 553 ? 23.308 8.578 -25.838 1.00 91.88 553 ILE A N 1
ATOM 4588 C CA . ILE A 1 553 ? 23.595 9.058 -27.194 1.00 91.88 553 ILE A CA 1
ATOM 4589 C C . ILE A 1 553 ? 23.091 8.084 -28.253 1.00 91.88 553 ILE A C 1
ATOM 4591 O O . ILE A 1 553 ? 23.441 6.906 -28.269 1.00 91.88 553 ILE A O 1
ATOM 4595 N N . LEU A 1 554 ? 22.283 8.612 -29.169 1.00 93.25 554 LEU A N 1
ATOM 4596 C CA . LEU A 1 554 ? 21.815 7.949 -30.378 1.00 93.25 554 LEU A CA 1
ATOM 4597 C C . LEU A 1 554 ? 22.722 8.337 -31.549 1.00 93.25 554 LEU A C 1
ATOM 4599 O O . LEU A 1 554 ? 22.882 9.519 -31.849 1.00 93.25 554 LEU A O 1
ATOM 4603 N N . LEU A 1 555 ? 23.279 7.346 -32.239 1.00 91.81 555 LEU A N 1
ATOM 4604 C CA . LEU A 1 555 ? 24.155 7.505 -33.398 1.00 91.81 555 LEU A CA 1
ATOM 4605 C C . LEU A 1 555 ? 23.517 6.858 -34.631 1.00 91.81 555 LEU A C 1
ATOM 4607 O O . LEU A 1 555 ? 23.066 5.714 -34.565 1.00 91.81 555 LEU A O 1
ATOM 4611 N N . VAL A 1 556 ? 23.506 7.559 -35.767 1.00 91.19 556 VAL A N 1
ATOM 4612 C CA . VAL A 1 556 ? 22.970 7.062 -37.043 1.00 91.19 556 VAL A CA 1
ATOM 4613 C C . VAL A 1 556 ? 24.062 7.060 -38.118 1.00 91.19 556 VAL A C 1
ATOM 4615 O O . VAL A 1 556 ? 24.619 8.092 -38.499 1.00 91.19 556 VAL A O 1
ATOM 4618 N N . PHE A 1 557 ? 24.331 5.866 -38.635 1.00 87.31 557 PHE A N 1
ATOM 4619 C CA . PHE A 1 557 ? 25.312 5.518 -39.665 1.00 87.31 557 PHE A CA 1
ATOM 4620 C C . PHE A 1 557 ? 24.601 5.048 -40.948 1.00 87.31 557 PHE A C 1
ATOM 4622 O O . PHE A 1 557 ? 23.398 4.786 -40.909 1.00 87.31 557 PHE A O 1
ATOM 4629 N N . PRO A 1 558 ? 25.311 4.841 -42.082 1.00 85.19 558 PRO A N 1
ATOM 4630 C CA . PRO A 1 558 ? 24.704 4.315 -43.309 1.00 85.19 558 PRO A CA 1
ATOM 4631 C C . PRO A 1 558 ? 23.935 3.021 -43.117 1.00 85.19 558 PRO A C 1
ATOM 4633 O O . PRO A 1 558 ? 22.873 2.820 -43.698 1.00 85.19 558 PRO A O 1
ATOM 4636 N N . LEU A 1 559 ? 24.520 2.141 -42.311 1.00 85.69 559 LEU A N 1
ATOM 4637 C CA . LEU A 1 559 ? 24.060 0.778 -42.127 1.00 85.69 559 LEU A CA 1
ATOM 4638 C C . LEU A 1 559 ? 23.603 0.513 -40.702 1.00 85.69 559 LEU A C 1
ATOM 4640 O O . LEU A 1 559 ? 23.073 -0.558 -40.467 1.00 85.69 559 LEU A O 1
ATOM 4644 N N . ASN A 1 560 ? 23.803 1.439 -39.759 1.00 88.62 560 ASN A N 1
ATOM 4645 C CA . ASN A 1 560 ? 23.574 1.169 -38.344 1.00 88.62 560 ASN A CA 1
ATOM 4646 C C . ASN A 1 560 ? 22.890 2.334 -37.625 1.00 88.62 560 ASN A C 1
ATOM 4648 O O . ASN A 1 560 ? 23.162 3.494 -37.905 1.00 88.62 560 ASN A O 1
ATOM 4652 N N . ILE A 1 561 ? 22.0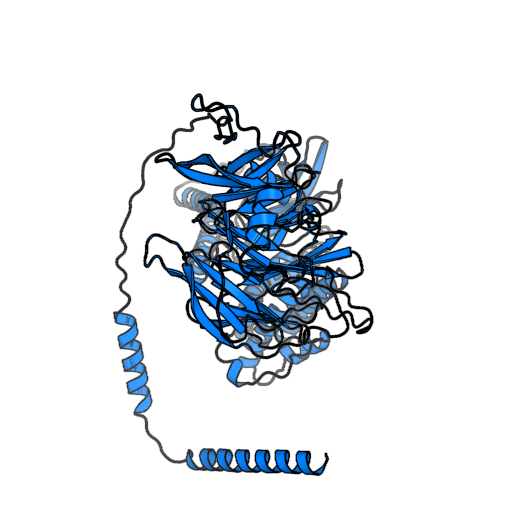58 2.019 -36.645 1.00 91.75 561 ILE A N 1
ATOM 4653 C CA . ILE A 1 561 ? 21.626 2.913 -35.576 1.00 91.75 561 ILE A CA 1
ATOM 4654 C C . ILE A 1 561 ? 22.207 2.318 -34.299 1.00 91.75 561 ILE A C 1
ATOM 4656 O O . ILE A 1 561 ? 22.025 1.124 -34.086 1.00 91.75 561 ILE A O 1
ATOM 4660 N N . PHE A 1 562 ? 22.888 3.102 -33.470 1.00 90.81 562 PHE A N 1
ATOM 4661 C CA . PHE A 1 562 ? 2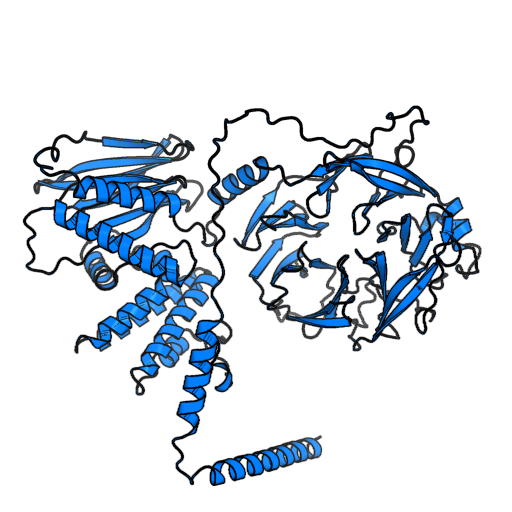3.411 2.667 -32.171 1.00 90.81 562 PHE A CA 1
ATOM 4662 C C . PHE A 1 562 ? 22.902 3.578 -31.061 1.00 90.81 562 PHE A C 1
ATOM 4664 O O . PHE A 1 562 ? 22.749 4.777 -31.280 1.00 90.81 562 PHE A O 1
ATOM 4671 N N . ILE A 1 563 ? 22.666 3.023 -29.874 1.00 91.56 563 ILE A N 1
ATOM 4672 C CA . ILE A 1 563 ? 22.387 3.798 -28.663 1.00 91.56 563 ILE A CA 1
ATOM 4673 C C . ILE A 1 563 ? 23.364 3.372 -27.580 1.00 91.56 563 ILE A C 1
ATOM 4675 O O . ILE A 1 563 ? 23.409 2.195 -27.213 1.00 91.56 563 ILE A O 1
ATOM 4679 N N . TYR A 1 564 ? 24.125 4.341 -27.085 1.00 89.50 564 TYR A N 1
ATOM 4680 C CA . TYR A 1 564 ? 25.086 4.168 -26.005 1.00 89.50 564 TYR A CA 1
ATOM 4681 C C . TYR A 1 564 ? 24.599 4.851 -24.734 1.00 89.50 564 TYR A C 1
ATOM 4683 O O . TYR A 1 564 ? 24.078 5.966 -24.781 1.00 89.50 564 TYR A O 1
ATOM 4691 N N . THR A 1 565 ? 24.835 4.200 -23.600 1.00 88.50 565 THR A N 1
ATOM 4692 C CA . THR A 1 565 ? 24.661 4.778 -22.264 1.00 88.50 565 THR A CA 1
ATOM 4693 C C . THR A 1 565 ? 25.991 4.812 -21.521 1.00 88.50 565 THR A C 1
ATOM 4695 O O . THR A 1 565 ? 26.965 4.202 -21.955 1.00 88.50 565 THR A O 1
ATOM 4698 N N . ILE A 1 566 ? 26.026 5.508 -20.387 1.00 84.00 566 ILE A N 1
ATOM 4699 C CA . ILE A 1 566 ? 27.145 5.477 -19.442 1.00 84.00 566 ILE A CA 1
ATOM 4700 C C . ILE A 1 566 ? 26.652 4.818 -18.157 1.00 84.00 566 ILE A C 1
ATOM 4702 O O . ILE A 1 566 ? 25.802 5.387 -17.457 1.00 84.00 566 ILE A O 1
ATOM 4706 N N . LYS A 1 567 ? 27.219 3.656 -17.832 1.00 80.12 567 LYS A N 1
ATOM 4707 C CA . LYS A 1 567 ? 27.004 2.961 -16.564 1.00 80.12 567 LYS A CA 1
ATOM 4708 C C . LYS A 1 567 ? 28.044 3.376 -15.531 1.00 80.12 567 LYS A C 1
ATOM 4710 O O . LYS A 1 567 ? 29.198 3.652 -15.851 1.00 80.12 567 LYS A O 1
ATOM 4715 N N . LYS A 1 568 ? 27.609 3.431 -14.274 1.00 75.06 568 LYS A N 1
ATOM 4716 C CA . LYS A 1 568 ? 28.466 3.669 -13.111 1.00 75.06 568 LYS A CA 1
ATOM 4717 C C . LYS A 1 568 ? 28.736 2.317 -12.446 1.00 75.06 568 LYS A C 1
ATOM 4719 O O . LYS A 1 568 ? 27.822 1.738 -11.866 1.00 75.06 568 LYS A O 1
ATOM 4724 N N . HIS A 1 569 ? 29.965 1.813 -12.538 1.00 66.94 569 HIS A N 1
ATOM 4725 C CA . HIS A 1 569 ? 30.352 0.549 -11.896 1.00 66.94 569 HIS A CA 1
ATOM 4726 C C . HIS A 1 569 ? 30.771 0.749 -10.434 1.00 66.94 569 HIS A C 1
ATOM 4728 O O . HIS A 1 569 ? 30.493 -0.100 -9.590 1.00 66.94 569 HIS A O 1
ATOM 4734 N N . SER A 1 570 ? 31.403 1.881 -10.121 1.00 68.69 570 SER A N 1
ATOM 4735 C CA . SER A 1 570 ? 31.789 2.297 -8.767 1.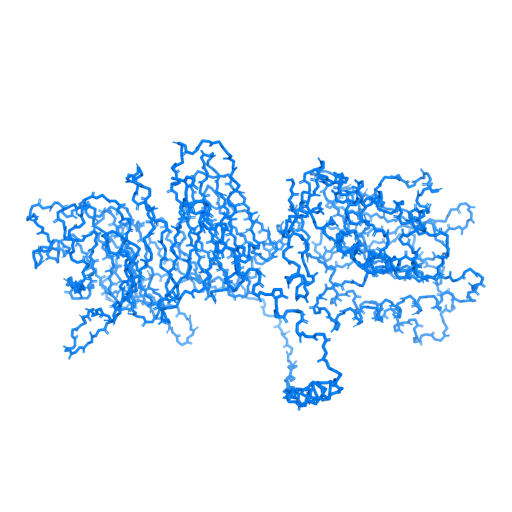00 68.69 570 SER A CA 1
ATOM 4736 C C . SER A 1 570 ? 31.740 3.824 -8.654 1.00 68.69 570 SER A C 1
ATOM 4738 O O . SER A 1 570 ? 31.409 4.506 -9.623 1.00 68.69 570 SER A O 1
ATOM 4740 N N . ASP A 1 571 ? 32.054 4.389 -7.485 1.00 65.62 571 ASP A N 1
ATOM 4741 C CA . ASP A 1 571 ? 32.063 5.846 -7.289 1.00 65.62 571 ASP A CA 1
ATOM 4742 C C . ASP A 1 571 ? 33.004 6.615 -8.225 1.00 65.62 571 ASP A C 1
ATOM 4744 O O . ASP A 1 571 ? 32.762 7.795 -8.478 1.00 65.62 571 ASP A O 1
ATOM 4748 N N . GLU A 1 572 ? 33.992 5.935 -8.810 1.00 69.75 572 GLU A N 1
ATOM 4749 C CA . GLU A 1 572 ? 35.018 6.546 -9.659 1.00 69.75 572 GLU A CA 1
ATOM 4750 C C . GLU A 1 572 ? 35.076 5.952 -11.079 1.00 69.75 572 GLU A C 1
ATOM 4752 O O . GLU A 1 572 ? 35.565 6.617 -11.988 1.00 69.75 572 GLU A O 1
ATOM 4757 N N . ASN A 1 573 ? 34.518 4.755 -11.320 1.00 77.50 573 ASN A N 1
ATOM 4758 C CA . ASN A 1 573 ? 34.603 4.093 -12.626 1.00 77.50 573 ASN A CA 1
ATOM 4759 C C . ASN A 1 573 ? 33.284 4.164 -13.397 1.00 77.50 573 ASN A C 1
ATOM 4761 O O . ASN A 1 573 ? 32.266 3.578 -13.006 1.00 77.50 573 ASN A O 1
ATOM 4765 N N . PHE A 1 574 ? 33.345 4.835 -14.542 1.00 79.62 574 PHE A N 1
ATOM 4766 C CA . PHE A 1 574 ? 32.276 4.889 -15.525 1.00 79.62 574 PHE A CA 1
ATOM 4767 C C . PHE A 1 574 ? 32.684 4.132 -16.781 1.00 79.62 574 PHE A C 1
ATOM 4769 O O . PHE A 1 574 ? 33.819 4.245 -17.237 1.00 79.62 574 PHE A O 1
ATOM 4776 N N . GLU A 1 575 ? 31.734 3.412 -17.361 1.00 83.81 575 GLU A N 1
ATOM 4777 C CA . GLU A 1 575 ? 31.926 2.662 -18.596 1.00 83.81 575 GLU A CA 1
ATOM 4778 C C . GLU A 1 575 ? 30.783 2.968 -19.557 1.00 83.81 575 GLU A C 1
ATOM 4780 O O . GLU A 1 575 ? 29.635 3.158 -19.145 1.00 83.81 575 GLU A O 1
ATOM 4785 N N . GLY A 1 576 ? 31.094 3.069 -20.845 1.00 83.31 576 GLY A N 1
ATOM 4786 C CA . GLY A 1 576 ? 30.063 3.224 -21.855 1.00 83.31 576 GLY A CA 1
ATOM 4787 C C . GLY A 1 576 ? 29.589 1.880 -22.377 1.00 83.31 576 GLY A C 1
ATOM 4788 O O . GLY A 1 576 ? 30.395 1.064 -22.803 1.00 83.31 576 GLY A O 1
ATOM 4789 N N . GLU A 1 577 ? 28.277 1.678 -22.418 1.00 84.19 577 GLU A N 1
ATOM 4790 C CA . GLU A 1 577 ? 27.672 0.430 -22.877 1.00 84.19 577 GLU A CA 1
ATOM 4791 C C . GLU A 1 577 ? 26.783 0.671 -24.096 1.00 84.19 577 GLU A C 1
ATOM 4793 O O . GLU A 1 577 ? 25.950 1.581 -24.110 1.00 84.19 577 GLU A O 1
ATOM 4798 N N . LEU A 1 578 ? 26.929 -0.181 -25.114 1.00 84.62 578 LEU A N 1
ATOM 4799 C CA . LEU A 1 578 ? 25.983 -0.270 -26.224 1.00 84.62 578 LEU A CA 1
ATOM 4800 C C . LEU A 1 578 ? 24.707 -0.967 -25.736 1.00 84.62 578 LEU A C 1
ATOM 4802 O O . LEU A 1 578 ? 24.697 -2.181 -25.533 1.00 84.62 578 LEU A O 1
ATOM 4806 N N . ILE A 1 579 ? 23.620 -0.213 -25.590 1.00 82.38 579 ILE A N 1
ATOM 4807 C CA . ILE A 1 579 ? 22.336 -0.737 -25.094 1.00 82.38 579 ILE A CA 1
ATOM 4808 C C . ILE A 1 579 ? 21.345 -1.064 -26.210 1.00 82.38 579 ILE A C 1
ATOM 4810 O O . ILE A 1 579 ? 20.388 -1.808 -25.990 1.00 82.38 579 ILE A O 1
ATOM 4814 N N . TYR A 1 580 ? 21.557 -0.531 -27.417 1.00 86.75 580 TYR A N 1
ATOM 4815 C CA . TYR A 1 580 ? 20.730 -0.856 -28.574 1.00 86.75 580 TYR A CA 1
ATOM 4816 C C . TYR A 1 580 ? 21.456 -0.673 -29.892 1.00 86.75 580 TYR A C 1
ATOM 4818 O O . TYR A 1 580 ? 22.302 0.205 -30.048 1.00 86.75 580 TYR A O 1
ATOM 4826 N N . TRP A 1 581 ? 21.029 -1.459 -30.874 1.00 87.62 581 TRP A N 1
ATOM 4827 C CA . TRP A 1 581 ? 21.466 -1.317 -32.246 1.00 87.62 581 TRP A CA 1
ATOM 4828 C C . TRP A 1 581 ? 20.394 -1.721 -33.264 1.00 87.62 581 TRP A C 1
ATOM 4830 O O . TRP A 1 581 ? 19.487 -2.503 -32.979 1.00 87.62 581 TRP A O 1
ATOM 4840 N N . TRP A 1 582 ? 20.511 -1.223 -34.487 1.00 89.06 582 TRP A N 1
ATOM 4841 C CA . TRP A 1 582 ? 19.680 -1.632 -35.614 1.00 89.06 582 TRP A CA 1
ATOM 4842 C C . TRP A 1 582 ? 20.466 -1.511 -36.909 1.00 89.06 582 TRP A C 1
ATOM 4844 O O . TRP A 1 582 ? 21.128 -0.502 -37.109 1.00 89.06 582 TRP A O 1
ATOM 4854 N N . ASN A 1 583 ? 20.380 -2.486 -37.810 1.00 87.19 583 ASN A N 1
ATOM 4855 C CA . ASN A 1 583 ? 21.117 -2.466 -39.073 1.00 87.19 583 ASN A CA 1
ATOM 4856 C C . ASN A 1 583 ? 20.262 -3.055 -40.218 1.00 87.19 583 ASN A C 1
ATOM 4858 O O . ASN A 1 583 ? 19.203 -3.638 -39.987 1.00 87.19 583 ASN A O 1
ATOM 4862 N N . ILE A 1 584 ? 20.646 -2.822 -41.470 1.00 84.25 584 ILE A N 1
ATOM 4863 C CA . ILE A 1 584 ? 20.091 -3.479 -42.659 1.00 84.25 584 ILE A CA 1
ATOM 4864 C C . ILE A 1 584 ? 21.078 -4.478 -43.262 1.00 84.25 584 ILE A C 1
ATOM 4866 O O . ILE A 1 584 ? 22.228 -4.162 -43.543 1.00 84.25 584 ILE A O 1
ATOM 4870 N N . GLU A 1 585 ? 20.612 -5.694 -43.536 1.00 75.38 585 GLU A N 1
ATOM 4871 C CA . GLU A 1 585 ? 21.404 -6.656 -44.303 1.00 75.38 585 GLU A CA 1
ATOM 4872 C C . GLU A 1 585 ? 21.704 -6.103 -45.699 1.00 75.38 585 GLU A C 1
ATOM 4874 O O . GLU A 1 585 ? 20.801 -5.930 -46.519 1.00 75.38 585 GLU A O 1
ATOM 4879 N N . VAL A 1 586 ? 22.984 -5.861 -45.974 1.00 73.50 586 VAL A N 1
ATOM 4880 C CA . VAL A 1 586 ? 23.472 -5.634 -47.332 1.00 73.50 586 VAL A CA 1
ATOM 4881 C C . VAL A 1 586 ? 23.787 -6.998 -47.921 1.00 73.50 586 VAL A C 1
ATOM 4883 O O . VAL A 1 586 ? 24.619 -7.728 -47.381 1.00 73.50 586 VAL A O 1
ATOM 4886 N N . ARG A 1 587 ? 23.109 -7.375 -49.006 1.00 74.44 587 ARG A N 1
ATOM 4887 C CA . ARG A 1 587 ? 23.426 -8.630 -49.691 1.00 74.44 587 ARG A CA 1
ATOM 4888 C C . ARG A 1 587 ? 24.808 -8.511 -50.319 1.00 74.44 587 ARG A C 1
ATOM 4890 O O . ARG A 1 587 ? 25.098 -7.527 -50.996 1.00 74.44 587 ARG A O 1
ATOM 4897 N N . GLU A 1 588 ? 25.656 -9.516 -50.113 1.00 66.19 588 GLU A N 1
ATOM 4898 C CA . GLU A 1 588 ? 26.951 -9.589 -50.791 1.00 66.19 588 GLU A CA 1
ATOM 4899 C C . GLU A 1 588 ? 26.754 -9.445 -52.310 1.00 66.19 588 GLU A C 1
ATOM 4901 O O . GLU A 1 588 ? 25.980 -10.183 -52.920 1.00 66.19 588 GLU A O 1
ATOM 4906 N N . GLY A 1 589 ? 27.423 -8.459 -52.913 1.00 73.50 589 GLY A N 1
ATOM 4907 C CA . GLY A 1 589 ? 27.314 -8.145 -54.342 1.00 73.50 589 GLY A CA 1
ATOM 4908 C C . GLY A 1 589 ? 26.363 -6.995 -54.688 1.00 73.50 589 GLY A C 1
ATOM 4909 O O . GLY A 1 589 ? 26.454 -6.461 -55.793 1.00 73.50 589 GLY A O 1
ATOM 4910 N N . GLU A 1 590 ? 25.517 -6.543 -53.758 1.00 71.25 590 GLU A N 1
ATOM 4911 C CA . GLU A 1 590 ? 24.855 -5.246 -53.889 1.00 71.25 590 GLU A CA 1
ATOM 4912 C C . GLU A 1 590 ? 25.876 -4.170 -53.526 1.00 71.25 590 GLU A C 1
ATOM 4914 O O . GLU A 1 590 ? 26.183 -3.925 -52.362 1.00 71.25 590 GLU A O 1
ATOM 4919 N N . ASN A 1 591 ? 26.456 -3.565 -54.559 1.00 61.56 591 ASN A N 1
ATOM 4920 C CA . ASN A 1 591 ? 27.298 -2.387 -54.445 1.00 61.56 591 ASN A CA 1
ATOM 4921 C C . ASN A 1 591 ? 26.386 -1.191 -54.740 1.00 61.56 591 ASN A C 1
ATOM 4923 O O . ASN A 1 591 ? 26.295 -0.777 -55.897 1.00 61.56 591 ASN A O 1
ATOM 4927 N N . PRO A 1 592 ? 25.585 -0.698 -53.780 1.00 56.09 592 PRO A N 1
ATOM 4928 C CA . PRO A 1 592 ? 24.717 0.416 -54.089 1.00 56.09 592 PRO A CA 1
ATOM 4929 C C . PRO A 1 592 ? 25.601 1.609 -54.380 1.00 56.09 592 PRO A C 1
ATOM 4931 O O . PRO A 1 592 ? 26.464 2.003 -53.596 1.00 56.09 592 PRO A O 1
ATOM 4934 N N . GLU A 1 593 ? 25.362 2.187 -55.542 1.00 61.75 593 GLU A N 1
ATOM 4935 C CA . GLU A 1 593 ? 26.180 3.261 -56.077 1.00 61.75 593 GLU A CA 1
ATOM 4936 C C . GLU A 1 593 ? 26.123 4.530 -55.200 1.00 61.75 593 GLU A C 1
ATOM 4938 O O . GLU A 1 593 ? 26.866 5.477 -55.455 1.00 61.75 593 GLU A O 1
ATOM 4943 N N . LYS A 1 594 ? 25.242 4.593 -54.177 1.00 79.06 594 LYS A N 1
ATOM 4944 C CA . LYS A 1 594 ? 24.986 5.796 -53.367 1.00 79.06 594 LYS A CA 1
ATOM 4945 C C . LYS A 1 594 ? 24.722 5.481 -51.876 1.00 79.06 594 LYS A C 1
ATOM 4947 O O . LYS A 1 594 ? 23.682 4.909 -51.554 1.00 79.06 594 LYS A O 1
ATOM 4952 N N . PRO A 1 595 ? 25.564 5.965 -50.933 1.00 77.06 595 PRO A N 1
ATOM 4953 C CA . PRO A 1 595 ? 25.350 5.861 -49.476 1.00 77.06 595 PRO A CA 1
ATOM 4954 C C . PRO A 1 595 ? 23.986 6.362 -48.976 1.00 77.06 595 PRO A C 1
ATOM 4956 O O . PRO A 1 595 ? 23.467 5.896 -47.964 1.00 77.06 595 PRO A O 1
ATOM 4959 N N . LYS A 1 596 ? 23.381 7.297 -49.716 1.00 84.69 596 LYS A N 1
ATOM 4960 C CA . LYS A 1 596 ? 22.036 7.827 -49.469 1.00 84.69 596 LYS A CA 1
ATOM 4961 C C . LYS A 1 596 ? 20.969 6.727 -49.422 1.00 84.69 596 LYS A C 1
ATOM 4963 O O . LYS A 1 596 ? 20.088 6.768 -48.564 1.00 84.69 596 LYS A O 1
ATOM 4968 N N . ASP A 1 597 ? 21.050 5.756 -50.326 1.00 86.75 597 ASP A N 1
ATOM 4969 C CA . ASP A 1 597 ? 20.021 4.724 -50.463 1.00 86.75 597 ASP A CA 1
ATOM 4970 C C . ASP A 1 597 ? 20.064 3.742 -49.284 1.00 86.75 597 ASP A C 1
ATOM 4972 O O . ASP A 1 597 ? 19.017 3.291 -48.815 1.00 86.75 597 ASP A O 1
ATOM 4976 N N . PHE A 1 598 ? 21.255 3.505 -48.721 1.00 85.56 598 PHE A N 1
ATOM 4977 C CA . PHE A 1 598 ? 21.416 2.728 -47.494 1.00 85.56 598 PHE A CA 1
ATOM 4978 C C . PHE A 1 598 ? 20.728 3.378 -46.299 1.00 85.56 598 PHE A C 1
ATOM 4980 O O . PHE A 1 598 ? 19.942 2.716 -45.630 1.00 85.56 598 PHE A O 1
ATOM 4987 N N . ILE A 1 599 ? 20.940 4.677 -46.072 1.00 88.38 599 ILE A N 1
ATOM 4988 C CA . ILE A 1 599 ? 20.312 5.389 -44.947 1.00 88.38 599 ILE A CA 1
ATOM 4989 C C . ILE A 1 599 ? 18.793 5.382 -45.087 1.00 88.38 599 ILE A C 1
ATOM 4991 O O . ILE A 1 599 ? 18.075 5.107 -44.126 1.00 88.38 599 ILE A O 1
ATOM 4995 N N . ILE A 1 600 ? 18.283 5.649 -46.293 1.00 91.38 600 ILE A N 1
ATOM 4996 C CA . ILE A 1 600 ? 16.840 5.617 -46.545 1.00 91.38 600 ILE A CA 1
ATOM 4997 C C . ILE A 1 600 ? 16.285 4.220 -46.254 1.00 91.38 600 ILE A C 1
ATOM 4999 O O . ILE A 1 600 ? 15.247 4.109 -45.596 1.00 91.38 600 ILE A O 1
ATOM 5003 N N . SER A 1 601 ? 16.970 3.166 -46.701 1.00 91.19 601 SER A N 1
ATOM 5004 C CA . SER A 1 601 ? 16.584 1.776 -46.442 1.00 91.19 601 SER A CA 1
ATOM 5005 C C . SER A 1 601 ? 16.627 1.435 -44.946 1.00 91.19 601 SER A C 1
ATOM 5007 O O . SER A 1 601 ? 15.649 0.907 -44.410 1.00 91.19 601 SER A O 1
ATOM 5009 N N . LEU A 1 602 ? 17.694 1.830 -44.245 1.00 91.88 602 LEU A N 1
ATOM 5010 C CA . LEU A 1 602 ? 17.896 1.628 -42.810 1.00 91.88 602 LEU A CA 1
ATOM 5011 C C . LEU A 1 602 ? 16.766 2.235 -41.985 1.00 91.88 602 LEU A C 1
ATOM 5013 O O . LEU A 1 602 ? 16.086 1.522 -41.242 1.00 91.88 602 LEU A O 1
ATOM 5017 N N . LEU A 1 603 ? 16.532 3.536 -42.148 1.00 93.94 603 LEU A N 1
ATOM 5018 C CA . LEU A 1 603 ? 15.543 4.271 -41.361 1.00 93.94 603 LEU A CA 1
ATOM 5019 C C . LEU A 1 603 ? 14.116 3.850 -41.728 1.00 93.94 603 LEU A C 1
ATOM 5021 O O . LEU A 1 603 ? 13.259 3.741 -40.852 1.00 93.94 603 LEU A O 1
ATOM 5025 N N . THR A 1 604 ? 13.853 3.546 -43.005 1.00 94.06 604 THR A N 1
ATOM 5026 C CA . THR A 1 604 ? 12.548 3.010 -43.427 1.00 94.06 604 THR A CA 1
ATOM 5027 C C . THR A 1 604 ? 12.292 1.638 -42.804 1.00 94.06 604 THR A C 1
ATOM 5029 O O . THR A 1 604 ? 11.185 1.382 -42.330 1.00 94.06 604 THR A O 1
ATOM 5032 N N . SER A 1 605 ? 13.301 0.762 -42.770 1.00 92.00 605 SER A N 1
ATOM 5033 C CA . SER A 1 605 ? 13.208 -0.553 -42.131 1.00 92.00 605 SER A CA 1
ATOM 5034 C C . SER A 1 605 ? 12.965 -0.429 -40.626 1.00 92.00 605 SER A C 1
ATOM 5036 O O . SER A 1 605 ? 12.067 -1.090 -40.097 1.00 92.00 605 SER A O 1
ATOM 5038 N N . PHE A 1 606 ? 13.696 0.461 -39.953 1.00 92.12 606 PHE A N 1
ATOM 5039 C CA . PHE A 1 606 ? 13.529 0.733 -38.526 1.00 92.12 606 PHE A CA 1
ATOM 5040 C C . PHE A 1 606 ? 12.107 1.207 -38.201 1.00 92.12 606 PHE A C 1
ATOM 5042 O O . PHE A 1 606 ? 11.411 0.569 -37.414 1.00 92.12 606 PHE A O 1
ATOM 5049 N N . ILE A 1 607 ? 11.621 2.254 -38.883 1.00 92.19 607 ILE A N 1
ATOM 5050 C CA . ILE A 1 607 ? 10.273 2.809 -38.667 1.00 92.19 607 ILE A CA 1
ATOM 5051 C C . ILE A 1 607 ? 9.188 1.770 -38.969 1.00 92.19 607 ILE A C 1
ATOM 5053 O O . ILE A 1 607 ? 8.208 1.657 -38.234 1.00 92.19 607 ILE A O 1
ATOM 5057 N N . LYS A 1 608 ? 9.345 0.993 -40.046 1.00 90.56 608 LYS A N 1
ATOM 5058 C CA . LYS A 1 608 ? 8.376 -0.044 -40.415 1.00 90.56 608 LYS A CA 1
ATOM 5059 C C . LYS A 1 608 ? 8.261 -1.114 -39.329 1.00 90.56 608 LYS A C 1
ATOM 5061 O O . LYS A 1 608 ? 7.145 -1.502 -38.989 1.00 90.56 608 LYS A O 1
ATOM 5066 N N . ASN A 1 609 ? 9.390 -1.589 -38.801 1.00 83.00 609 ASN A N 1
ATOM 5067 C CA . ASN A 1 609 ? 9.390 -2.589 -37.735 1.00 83.00 609 ASN A CA 1
ATOM 5068 C C . ASN A 1 609 ? 8.867 -2.008 -36.422 1.00 83.00 609 ASN A C 1
ATOM 5070 O O . ASN A 1 609 ? 8.064 -2.658 -35.761 1.00 83.00 609 ASN A O 1
ATOM 5074 N N . PHE A 1 610 ? 9.231 -0.769 -36.093 1.00 84.19 610 PHE A N 1
ATOM 5075 C CA . PHE A 1 610 ? 8.679 -0.074 -34.936 1.00 84.19 610 PHE A CA 1
ATOM 5076 C C . PHE A 1 610 ? 7.145 0.009 -35.000 1.00 84.19 610 PHE A C 1
ATOM 5078 O O . PHE A 1 610 ? 6.464 -0.409 -34.069 1.00 84.19 610 PHE A O 1
ATOM 5085 N N . ASN A 1 611 ? 6.586 0.460 -36.129 1.00 84.19 611 ASN A N 1
ATOM 5086 C CA . ASN A 1 611 ? 5.134 0.557 -36.311 1.00 84.19 611 ASN A CA 1
ATOM 5087 C C . ASN A 1 611 ? 4.434 -0.808 -36.220 1.00 84.19 611 ASN A C 1
ATOM 5089 O O . ASN A 1 611 ? 3.309 -0.893 -35.734 1.00 84.19 611 ASN A O 1
ATOM 5093 N N . PHE A 1 612 ? 5.087 -1.878 -36.679 1.00 76.38 612 PHE A N 1
ATOM 5094 C CA . PHE A 1 612 ? 4.559 -3.235 -36.557 1.00 76.38 612 PHE A CA 1
ATOM 5095 C C . PHE A 1 612 ? 4.504 -3.712 -35.096 1.00 76.38 612 PHE A C 1
ATOM 5097 O O . PHE A 1 612 ? 3.538 -4.362 -34.701 1.00 76.38 612 PHE A O 1
ATOM 5104 N N . VAL A 1 613 ? 5.518 -3.383 -34.294 1.00 67.00 613 VAL A N 1
ATOM 5105 C CA . VAL A 1 613 ? 5.603 -3.753 -32.872 1.00 67.00 613 VAL A CA 1
ATOM 5106 C C . VAL A 1 613 ? 4.614 -2.936 -32.034 1.00 67.00 613 VAL A C 1
ATOM 5108 O O . VAL A 1 613 ? 3.814 -3.512 -31.294 1.00 67.00 613 VAL A O 1
ATOM 5111 N N . SER A 1 614 ? 4.594 -1.610 -32.205 1.00 67.56 614 SER A N 1
ATOM 5112 C CA . SER A 1 614 ? 3.777 -0.696 -31.393 1.00 67.56 614 SER A CA 1
ATOM 5113 C C . SER A 1 614 ? 2.273 -0.955 -31.515 1.00 67.56 614 SER A C 1
ATOM 5115 O O . SER A 1 614 ? 1.553 -0.900 -30.521 1.00 67.56 614 SER A O 1
ATOM 5117 N N . HIS A 1 615 ? 1.793 -1.317 -32.709 1.00 66.38 615 HIS A N 1
ATOM 5118 C CA . HIS A 1 615 ? 0.373 -1.603 -32.942 1.00 66.38 615 HIS A CA 1
ATOM 5119 C C . HIS A 1 615 ? -0.094 -2.933 -32.335 1.00 66.38 615 HIS A C 1
ATOM 5121 O O . HIS A 1 615 ? -1.290 -3.104 -32.106 1.00 66.38 615 HIS A O 1
ATOM 5127 N N . ASN A 1 616 ? 0.820 -3.878 -32.097 1.00 49.94 616 ASN A N 1
ATOM 5128 C CA . ASN A 1 616 ? 0.471 -5.225 -31.644 1.00 49.94 616 ASN A CA 1
ATOM 5129 C C . ASN A 1 616 ? 0.622 -5.416 -30.133 1.00 49.94 616 ASN A C 1
ATOM 5131 O O . ASN A 1 616 ? -0.075 -6.254 -29.566 1.00 49.94 616 ASN A O 1
ATOM 5135 N N . LEU A 1 617 ? 1.528 -4.673 -29.493 1.00 49.19 617 LEU A N 1
ATOM 5136 C CA . LEU A 1 617 ? 1.919 -4.936 -28.108 1.00 49.19 617 LEU A CA 1
ATOM 5137 C C . LEU A 1 617 ? 1.554 -3.815 -27.128 1.00 49.19 617 LEU A C 1
ATOM 5139 O O . LEU A 1 617 ? 1.549 -4.061 -25.930 1.00 49.19 617 LEU A O 1
ATOM 5143 N N . GLY A 1 618 ? 1.218 -2.608 -27.598 1.00 48.72 618 GLY A N 1
ATOM 5144 C CA . GLY A 1 618 ? 0.839 -1.494 -26.717 1.00 48.72 618 GLY A CA 1
ATOM 5145 C C . GLY A 1 618 ? 1.960 -0.996 -25.793 1.00 48.72 618 GLY A C 1
ATOM 5146 O O . GLY A 1 618 ? 1.693 -0.173 -24.923 1.00 48.72 618 GLY A O 1
ATOM 5147 N N . PHE A 1 619 ? 3.195 -1.471 -25.980 1.00 50.88 619 PHE A N 1
ATOM 5148 C CA . PHE A 1 619 ? 4.367 -1.061 -25.211 1.00 50.88 619 PHE A CA 1
ATOM 5149 C C . PHE A 1 619 ? 5.245 -0.085 -26.004 1.00 50.88 619 PHE A C 1
ATOM 5151 O O . PHE A 1 619 ? 5.434 -0.230 -27.215 1.00 50.88 619 PHE A O 1
ATOM 5158 N N . GLU A 1 620 ? 5.822 0.883 -25.293 1.00 64.81 620 GLU A N 1
ATOM 5159 C CA . GLU A 1 620 ? 6.848 1.804 -25.783 1.00 64.81 620 GLU A CA 1
ATOM 5160 C C . GLU A 1 620 ? 8.221 1.091 -25.766 1.00 64.81 620 GLU A C 1
ATOM 5162 O O . GLU A 1 620 ? 9.070 1.382 -24.934 1.00 64.81 620 GLU A O 1
ATOM 5167 N N . ILE A 1 621 ? 8.459 0.127 -26.671 1.00 69.50 621 ILE A N 1
ATOM 5168 C CA . ILE A 1 621 ? 9.768 -0.554 -26.817 1.00 69.50 621 ILE A CA 1
ATOM 5169 C C . ILE A 1 621 ? 10.281 -0.425 -28.263 1.00 69.50 621 ILE A C 1
ATOM 5171 O O . ILE A 1 621 ? 9.503 -0.460 -29.220 1.00 69.50 621 ILE A O 1
ATOM 5175 N N . LEU A 1 622 ? 11.601 -0.264 -28.437 1.00 81.06 622 LEU A N 1
ATOM 5176 C CA . LEU A 1 622 ? 12.257 -0.290 -29.751 1.00 81.06 622 LEU A CA 1
ATOM 5177 C C . LEU A 1 622 ? 12.126 -1.672 -30.423 1.00 81.06 622 LEU A C 1
ATOM 5179 O O . LEU A 1 622 ? 12.001 -2.687 -29.743 1.00 81.06 622 LEU A O 1
ATOM 5183 N N . PRO A 1 623 ? 12.156 -1.764 -31.766 1.00 78.62 623 PRO A N 1
ATOM 5184 C CA . PRO A 1 623 ? 12.024 -3.053 -32.431 1.00 78.62 623 PRO A CA 1
ATOM 5185 C C . PRO A 1 623 ? 13.257 -3.932 -32.181 1.00 78.62 623 PRO A C 1
ATOM 5187 O O . PRO A 1 623 ? 14.392 -3.449 -32.216 1.00 78.62 623 PRO A O 1
ATOM 5190 N N . ALA A 1 624 ? 13.040 -5.239 -32.003 1.00 76.50 624 ALA A N 1
ATOM 5191 C CA . ALA A 1 624 ? 14.119 -6.202 -31.812 1.00 76.50 624 ALA A CA 1
ATOM 5192 C C . ALA A 1 624 ? 15.102 -6.195 -32.995 1.00 76.50 624 ALA A C 1
ATOM 5194 O O . ALA A 1 624 ? 14.639 -6.341 -34.137 1.00 76.50 624 ALA A O 1
ATOM 5195 N N . PRO A 1 625 ? 16.427 -6.124 -32.761 1.00 78.44 625 PRO A N 1
ATOM 5196 C CA . PRO A 1 625 ? 17.425 -6.083 -33.827 1.00 78.44 625 PRO A CA 1
ATOM 5197 C C . PRO A 1 625 ? 17.294 -7.250 -34.833 1.00 78.44 625 PRO A C 1
ATOM 5199 O O . PRO A 1 625 ? 16.745 -8.313 -34.501 1.00 78.44 625 PRO A O 1
ATOM 5202 N N . PRO A 1 626 ? 17.752 -7.091 -36.088 1.00 73.81 626 PRO A N 1
ATOM 5203 C CA . PRO A 1 626 ? 17.764 -8.174 -37.071 1.00 73.81 626 PRO A CA 1
ATOM 5204 C C . PRO A 1 626 ? 18.671 -9.337 -36.643 1.00 73.81 626 PRO A C 1
ATOM 5206 O O . PRO A 1 626 ? 19.747 -9.153 -36.084 1.00 73.81 626 PRO A O 1
ATOM 5209 N N . LEU A 1 627 ? 18.236 -10.563 -36.934 1.00 58.19 627 LEU A N 1
ATOM 5210 C CA . LEU A 1 627 ? 18.827 -11.780 -36.374 1.00 58.19 627 LEU A CA 1
ATOM 5211 C C . LEU A 1 627 ? 20.081 -12.299 -37.089 1.00 58.19 627 LEU A C 1
ATOM 5213 O O . LEU A 1 627 ? 21.001 -12.828 -36.468 1.00 58.19 627 LEU A O 1
ATOM 5217 N N . SER A 1 628 ? 20.121 -12.179 -38.412 1.00 60.22 628 SER A N 1
ATOM 5218 C CA . SER A 1 628 ? 21.317 -12.492 -39.209 1.00 60.22 628 SER A CA 1
ATOM 5219 C C . SER A 1 628 ? 22.571 -11.834 -38.633 1.00 60.22 628 SER A C 1
ATOM 5221 O O . SER A 1 628 ? 23.666 -12.374 -38.741 1.00 60.22 628 SER A O 1
ATOM 5223 N N . GLN A 1 629 ? 22.386 -10.703 -37.958 1.00 59.16 629 GLN A N 1
ATOM 5224 C CA . GLN A 1 629 ? 23.434 -9.861 -37.425 1.00 59.16 629 GLN A CA 1
ATOM 5225 C C . GLN A 1 629 ? 23.790 -10.181 -35.975 1.00 59.16 629 GLN A C 1
ATOM 5227 O O . GLN A 1 629 ? 24.964 -10.092 -35.642 1.00 59.16 629 GLN A O 1
ATOM 5232 N N . SER A 1 630 ? 22.860 -10.652 -35.133 1.00 55.19 630 SER A N 1
ATOM 5233 C CA . SER A 1 630 ? 23.234 -11.170 -33.804 1.00 55.19 630 SER A CA 1
ATOM 5234 C C . SER A 1 630 ? 24.191 -12.363 -33.924 1.00 55.19 630 SER A C 1
ATOM 5236 O O . SER A 1 630 ? 25.107 -12.505 -33.116 1.00 55.19 630 SER A O 1
ATOM 5238 N N . LEU A 1 631 ? 24.014 -13.176 -34.975 1.00 55.09 631 LEU A N 1
ATOM 5239 C CA . LEU A 1 631 ? 24.920 -14.266 -35.356 1.00 55.09 631 LEU A CA 1
ATOM 5240 C C . LEU A 1 631 ? 26.206 -13.759 -36.037 1.00 55.09 631 LEU A C 1
ATOM 5242 O O . LEU A 1 631 ? 27.298 -14.203 -35.701 1.00 55.09 631 LEU A O 1
ATOM 5246 N N . TYR A 1 632 ? 26.102 -12.797 -36.960 1.00 55.06 632 TYR A N 1
ATOM 5247 C CA . TYR A 1 632 ? 27.275 -12.222 -37.631 1.00 55.06 632 TYR A CA 1
ATOM 5248 C C . TYR A 1 632 ? 28.210 -11.496 -36.656 1.00 55.06 632 TYR A C 1
ATOM 5250 O O . TYR A 1 632 ? 29.421 -11.538 -36.818 1.00 55.06 632 TYR A O 1
ATOM 5258 N N . TYR A 1 633 ? 27.670 -10.867 -35.614 1.00 51.16 633 TYR A N 1
ATOM 5259 C CA . TYR A 1 633 ? 28.448 -10.133 -34.620 1.00 51.16 633 TYR A CA 1
ATOM 5260 C C . TYR A 1 633 ? 29.097 -11.029 -33.572 1.00 51.16 633 TYR A C 1
ATOM 5262 O O . TYR A 1 633 ? 30.216 -10.751 -33.149 1.00 51.16 633 TYR A O 1
ATOM 5270 N N . THR A 1 634 ? 28.444 -12.140 -33.209 1.00 53.22 634 THR A N 1
ATOM 5271 C CA . THR A 1 634 ? 29.107 -13.201 -32.434 1.00 53.22 634 THR A CA 1
ATOM 5272 C C . THR A 1 634 ? 30.329 -13.723 -33.189 1.00 53.22 634 THR A C 1
ATOM 5274 O O . THR A 1 634 ? 31.342 -14.016 -32.564 1.00 53.22 634 THR A O 1
ATOM 5277 N N . ASP A 1 635 ? 30.280 -13.791 -34.521 1.00 48.12 635 ASP A N 1
ATOM 5278 C CA . ASP A 1 635 ? 31.426 -14.203 -35.335 1.00 48.12 635 ASP A CA 1
ATOM 5279 C C . ASP A 1 635 ? 32.444 -13.060 -35.575 1.00 48.12 635 ASP A C 1
ATOM 5281 O O . ASP A 1 635 ? 33.642 -13.300 -35.460 1.00 48.12 635 ASP A O 1
ATOM 5285 N N . LEU A 1 636 ? 32.026 -11.811 -35.812 1.00 45.25 636 LEU A N 1
ATOM 5286 C CA . LEU A 1 636 ? 32.915 -10.646 -36.011 1.00 45.25 636 LEU A CA 1
ATOM 5287 C C . LEU A 1 636 ? 33.739 -10.286 -34.769 1.00 45.25 636 LEU A C 1
ATOM 5289 O O . LEU A 1 636 ? 34.921 -9.961 -34.888 1.00 45.25 636 LEU A O 1
ATOM 5293 N N . MET A 1 637 ? 33.141 -10.369 -33.578 1.00 44.91 637 MET A N 1
ATOM 5294 C CA . MET A 1 637 ? 33.833 -10.069 -32.319 1.00 44.91 637 MET A CA 1
ATOM 5295 C C . MET A 1 637 ? 34.868 -11.137 -31.954 1.00 44.91 637 MET A C 1
ATOM 5297 O O . MET A 1 637 ? 35.853 -10.828 -31.293 1.00 44.91 637 MET A O 1
ATOM 5301 N N . ASN A 1 638 ? 34.725 -12.363 -32.471 1.00 45.75 638 ASN A N 1
ATOM 5302 C CA . ASN A 1 638 ? 35.763 -13.390 -32.358 1.00 45.75 638 ASN A CA 1
ATOM 5303 C C . ASN A 1 638 ? 36.992 -13.107 -33.248 1.00 45.75 638 ASN A C 1
ATOM 5305 O O . ASN A 1 638 ? 38.036 -13.725 -33.047 1.00 45.75 638 ASN A O 1
ATOM 5309 N N . TYR A 1 639 ? 36.892 -12.192 -34.222 1.00 39.84 639 TYR A N 1
ATOM 5310 C CA . TYR A 1 639 ? 37.962 -11.883 -35.179 1.00 39.84 639 TYR A CA 1
ATOM 5311 C C . TYR A 1 639 ? 38.688 -10.552 -34.925 1.00 39.84 639 TYR A C 1
ATOM 5313 O O . TYR A 1 639 ? 39.718 -10.315 -35.559 1.00 39.84 639 TYR A O 1
ATOM 5321 N N . SER A 1 640 ? 38.212 -9.696 -34.011 1.00 41.00 640 SER A N 1
ATOM 5322 C CA . SER A 1 640 ? 38.868 -8.420 -33.686 1.00 41.00 640 SER A CA 1
ATOM 5323 C C . SER A 1 640 ? 39.581 -8.488 -32.326 1.00 41.00 640 SER A C 1
ATOM 5325 O O . SER A 1 640 ? 38.940 -8.296 -31.297 1.00 41.00 640 SER A O 1
ATOM 5327 N N . PRO A 1 641 ? 40.906 -8.730 -32.281 1.00 42.06 641 PRO A N 1
ATOM 5328 C CA . PRO A 1 641 ? 41.655 -8.876 -31.027 1.00 42.06 641 PRO A CA 1
ATOM 5329 C C . PRO A 1 641 ? 41.808 -7.575 -30.215 1.00 42.06 641 PRO A C 1
ATOM 5331 O O . PRO A 1 641 ? 42.287 -7.629 -29.086 1.00 42.06 641 PRO A O 1
ATOM 5334 N N . ASN A 1 642 ? 41.412 -6.420 -30.768 1.00 40.22 642 ASN A N 1
ATOM 5335 C CA . ASN A 1 642 ? 41.570 -5.104 -30.132 1.00 40.22 642 ASN A CA 1
ATOM 5336 C C . ASN A 1 642 ? 40.273 -4.530 -29.543 1.00 40.22 642 ASN A C 1
ATOM 5338 O O . ASN A 1 642 ? 40.321 -3.515 -28.854 1.00 40.22 642 ASN A O 1
ATOM 5342 N N . VAL A 1 643 ? 39.126 -5.165 -29.786 1.00 46.47 643 VAL A N 1
ATOM 5343 C CA . VAL A 1 643 ? 37.962 -4.989 -28.916 1.00 46.47 643 VAL A CA 1
ATOM 5344 C C . VAL A 1 643 ? 38.132 -6.071 -27.867 1.00 46.47 643 VAL A C 1
ATOM 5346 O O . VAL A 1 643 ? 38.253 -7.234 -28.235 1.00 46.47 643 VAL A O 1
ATOM 5349 N N . SER A 1 644 ? 38.213 -5.728 -26.588 1.00 44.53 644 SER A N 1
ATOM 5350 C CA . SER A 1 644 ? 38.437 -6.664 -25.480 1.00 44.53 644 SER A CA 1
ATOM 5351 C C . SER A 1 644 ? 37.253 -7.622 -25.246 1.00 44.53 644 SER A C 1
ATOM 5353 O O . SER A 1 644 ? 36.735 -7.705 -24.148 1.00 44.53 644 SER A O 1
ATOM 5355 N N . GLY A 1 645 ? 36.794 -8.328 -26.284 1.00 39.88 645 GLY A N 1
ATOM 5356 C CA . GLY A 1 645 ? 36.582 -9.777 -26.394 1.00 39.88 645 GLY A CA 1
ATOM 5357 C C . GLY A 1 645 ? 35.728 -10.552 -25.390 1.00 39.88 645 GLY A C 1
ATOM 5358 O O . GLY A 1 645 ? 35.471 -11.723 -25.648 1.00 39.88 645 GLY A O 1
ATOM 5359 N N . LYS A 1 646 ? 35.279 -9.970 -24.279 1.00 45.56 646 LYS A N 1
ATOM 5360 C CA . LYS A 1 646 ? 34.423 -10.641 -23.292 1.00 45.56 646 LYS A CA 1
ATOM 5361 C C . LYS A 1 646 ? 33.028 -10.028 -23.178 1.00 45.56 646 LYS A C 1
ATOM 5363 O O . LYS A 1 646 ? 32.070 -10.768 -23.024 1.00 45.56 646 LYS A O 1
ATOM 5368 N N . GLU A 1 647 ? 32.867 -8.722 -23.366 1.00 47.09 647 GLU A N 1
ATOM 5369 C CA . GLU A 1 647 ? 31.650 -8.049 -22.874 1.00 47.09 647 GLU A CA 1
ATOM 5370 C C . GLU A 1 647 ? 30.444 -8.048 -23.833 1.00 47.09 647 GLU A C 1
ATOM 5372 O O . GLU A 1 647 ? 29.301 -7.978 -23.392 1.00 47.09 647 GLU A O 1
ATOM 5377 N N . SER A 1 648 ? 30.622 -8.166 -25.155 1.00 47.28 648 SER A N 1
ATOM 5378 C CA . SER A 1 648 ? 29.489 -7.908 -26.076 1.00 47.28 648 SER A CA 1
ATOM 5379 C C . SER A 1 648 ? 28.560 -9.103 -26.340 1.00 47.28 648 SER A C 1
ATOM 5381 O O . SER A 1 648 ? 27.359 -8.914 -26.537 1.00 47.28 648 SER A O 1
ATOM 5383 N N . THR A 1 649 ? 29.065 -10.342 -26.292 1.00 46.31 649 THR A N 1
ATOM 5384 C CA . THR A 1 649 ? 28.217 -11.556 -26.295 1.00 46.31 649 THR A CA 1
ATOM 5385 C C . THR A 1 649 ? 27.544 -11.797 -24.942 1.00 46.31 649 THR A C 1
ATOM 5387 O O . THR A 1 649 ? 26.605 -12.589 -24.844 1.00 46.31 649 THR A O 1
ATOM 5390 N N . GLU A 1 650 ? 27.996 -11.059 -23.928 1.00 52.03 650 GLU A N 1
ATOM 5391 C CA . GLU A 1 650 ? 27.452 -10.970 -22.578 1.00 52.03 650 GLU A CA 1
ATOM 5392 C C . GLU A 1 650 ? 26.608 -9.702 -22.377 1.00 52.03 650 GLU A C 1
ATOM 5394 O O . GLU A 1 650 ? 26.327 -9.350 -21.232 1.00 52.03 650 GLU A O 1
ATOM 5399 N N . SER A 1 651 ? 26.144 -9.026 -23.446 1.00 57.53 651 SER A N 1
ATOM 5400 C CA . SER A 1 651 ? 25.126 -7.974 -23.305 1.00 57.53 651 SER A CA 1
ATOM 5401 C C . SER A 1 651 ? 23.809 -8.613 -22.860 1.00 57.53 651 SER A C 1
ATOM 5403 O O . SER A 1 651 ? 22.876 -8.871 -23.628 1.00 57.53 651 SER A O 1
ATOM 5405 N N . SER A 1 652 ? 23.762 -8.911 -21.567 1.00 59.38 652 SER A N 1
ATOM 5406 C CA . SER A 1 652 ? 22.637 -9.453 -20.833 1.00 59.38 652 SER A CA 1
ATOM 5407 C C . SER A 1 652 ? 21.406 -8.588 -21.089 1.00 59.38 652 SER A C 1
ATOM 5409 O O . SER A 1 652 ? 20.314 -9.115 -21.252 1.00 59.38 652 SER A O 1
ATOM 5411 N N . THR A 1 653 ? 21.602 -7.279 -21.255 1.00 62.88 653 THR A N 1
ATOM 5412 C CA . THR A 1 653 ? 20.602 -6.282 -21.635 1.00 62.88 653 THR A CA 1
ATOM 5413 C C . THR A 1 653 ? 19.846 -6.651 -22.920 1.00 62.88 653 THR A C 1
ATOM 5415 O O . THR A 1 653 ? 18.614 -6.633 -22.926 1.00 62.88 653 THR A O 1
ATOM 5418 N N . LEU A 1 654 ? 20.538 -7.045 -23.997 1.00 64.44 654 LEU A N 1
ATOM 5419 C CA . LEU A 1 654 ? 19.893 -7.401 -25.270 1.00 64.44 654 LEU A CA 1
ATOM 5420 C C . LEU A 1 654 ? 19.131 -8.728 -25.191 1.00 64.44 654 LEU A C 1
ATOM 5422 O O . LEU A 1 654 ? 18.036 -8.837 -25.746 1.00 64.44 654 LEU A O 1
ATOM 5426 N N . LEU A 1 655 ? 19.681 -9.724 -24.489 1.00 64.19 655 LEU A N 1
ATOM 5427 C CA . LEU A 1 655 ? 18.994 -10.999 -24.256 1.00 64.19 655 LEU A CA 1
ATOM 5428 C C . LEU A 1 655 ? 17.774 -10.828 -23.342 1.00 64.19 655 LEU A C 1
ATOM 5430 O O . LEU A 1 655 ? 16.752 -11.449 -23.599 1.00 64.19 655 LEU A O 1
ATOM 5434 N N . LYS A 1 656 ? 17.836 -9.955 -22.330 1.00 65.94 656 LYS A N 1
ATOM 5435 C CA . LYS A 1 656 ? 16.689 -9.626 -21.465 1.00 65.94 656 LYS A CA 1
ATOM 5436 C C . LYS A 1 656 ? 15.543 -9.018 -22.279 1.00 65.94 656 LYS A C 1
ATOM 5438 O O . LYS A 1 656 ? 14.394 -9.429 -22.134 1.00 65.94 656 LYS A O 1
ATOM 5443 N N . LEU A 1 657 ? 15.879 -8.079 -23.163 1.00 62.25 657 LEU A N 1
ATOM 5444 C CA . LEU A 1 657 ? 14.923 -7.322 -23.970 1.00 62.25 657 LEU A CA 1
ATOM 5445 C C . LEU A 1 657 ? 14.291 -8.098 -25.107 1.00 62.25 657 LEU A C 1
ATOM 5447 O O . LEU A 1 657 ? 13.084 -8.051 -25.326 1.00 62.25 657 LEU A O 1
ATOM 5451 N N . TYR A 1 658 ? 15.145 -8.748 -25.884 1.00 67.25 658 TYR A N 1
ATOM 5452 C CA . TYR A 1 658 ? 14.786 -9.290 -27.181 1.00 67.25 658 TYR A CA 1
ATOM 5453 C C . TYR A 1 658 ? 15.052 -10.785 -27.241 1.00 67.25 658 TYR A C 1
ATOM 5455 O O . TYR A 1 658 ? 15.026 -11.344 -28.334 1.00 67.25 658 TYR A O 1
ATOM 5463 N N . GLY A 1 659 ? 15.324 -11.449 -26.113 1.00 67.81 659 GLY A N 1
ATOM 5464 C CA . GLY A 1 659 ? 15.654 -12.871 -26.068 1.00 67.81 659 GLY A CA 1
ATOM 5465 C C . GLY A 1 659 ? 14.588 -13.713 -26.748 1.00 67.81 659 GLY A C 1
ATOM 5466 O O . GLY A 1 659 ? 14.927 -14.515 -27.612 1.00 67.81 659 GLY A O 1
ATOM 5467 N N . GLN A 1 660 ? 13.310 -13.441 -26.473 1.00 65.19 660 GLN A N 1
ATOM 5468 C CA . GLN A 1 660 ? 12.179 -14.094 -27.134 1.00 65.19 660 GLN A CA 1
ATOM 5469 C C . GLN A 1 660 ? 12.147 -13.840 -28.652 1.00 65.19 660 GLN A C 1
ATOM 5471 O O . GLN A 1 660 ? 12.100 -14.795 -29.424 1.00 65.19 660 GLN A O 1
ATOM 5476 N N . ASP A 1 661 ? 12.212 -12.589 -29.110 1.00 65.81 661 ASP A N 1
ATOM 5477 C CA . ASP A 1 661 ? 12.165 -12.257 -30.545 1.00 65.81 661 ASP A CA 1
ATOM 5478 C C . ASP A 1 661 ? 13.385 -12.775 -31.315 1.00 65.81 661 ASP A C 1
ATOM 5480 O O . ASP A 1 661 ? 13.266 -13.263 -32.441 1.00 65.81 661 ASP A O 1
ATOM 5484 N N . THR A 1 662 ? 14.561 -12.701 -30.695 1.00 66.81 662 THR A N 1
ATOM 5485 C CA . THR A 1 662 ? 15.816 -13.255 -31.209 1.00 66.81 662 THR A CA 1
ATOM 5486 C C . THR A 1 662 ? 15.657 -14.761 -31.351 1.00 66.81 662 THR A C 1
ATOM 5488 O O . THR A 1 662 ? 15.830 -15.336 -32.420 1.00 66.81 662 THR A O 1
ATOM 5491 N N . CYS A 1 663 ? 15.189 -15.421 -30.308 1.00 65.94 663 CYS A N 1
ATOM 5492 C CA . CYS A 1 663 ? 14.867 -16.830 -30.349 1.00 65.94 663 CYS A CA 1
ATOM 5493 C C . CYS A 1 663 ? 13.858 -17.192 -31.460 1.00 65.94 663 CYS A C 1
ATOM 5495 O O . CYS A 1 663 ? 14.119 -18.092 -32.255 1.00 65.94 663 CYS A O 1
ATOM 5497 N N . TYR A 1 664 ? 12.748 -16.465 -31.607 1.00 66.94 664 TYR A N 1
ATOM 5498 C CA . TYR A 1 664 ? 11.758 -16.716 -32.662 1.00 66.94 664 TYR A CA 1
ATOM 5499 C C . TYR A 1 664 ? 12.319 -16.541 -34.072 1.00 66.94 664 TYR A C 1
ATOM 5501 O O . TYR A 1 664 ? 12.110 -17.394 -34.941 1.00 66.94 664 TYR A O 1
ATOM 5509 N N . LYS A 1 665 ? 13.050 -15.453 -34.314 1.00 67.56 665 LYS A N 1
ATOM 5510 C CA . LYS A 1 665 ? 13.678 -15.203 -35.613 1.00 67.56 665 LYS A CA 1
ATOM 5511 C C . LYS A 1 665 ? 14.719 -16.289 -35.932 1.00 67.56 665 LYS A C 1
ATOM 5513 O O . LYS A 1 665 ? 14.847 -16.665 -37.097 1.00 67.56 665 LYS A O 1
ATOM 5518 N N . LEU A 1 666 ? 15.411 -16.857 -34.934 1.00 63.62 666 LEU A N 1
ATOM 5519 C CA . LEU A 1 666 ? 16.319 -18.003 -35.112 1.00 63.62 666 LEU A CA 1
ATOM 5520 C C . LEU A 1 666 ? 15.557 -19.232 -35.596 1.00 63.62 666 LEU A C 1
ATOM 5522 O O . LEU A 1 666 ? 15.969 -19.844 -36.583 1.00 63.62 666 LEU A O 1
ATOM 5526 N N . ILE A 1 667 ? 14.419 -19.547 -34.968 1.00 63.44 667 ILE A N 1
ATOM 5527 C CA . ILE A 1 667 ? 13.508 -20.621 -35.401 1.00 63.44 667 ILE A CA 1
ATOM 5528 C C . ILE A 1 667 ? 13.089 -20.420 -36.856 1.00 63.44 667 ILE A C 1
ATOM 5530 O O . ILE A 1 667 ? 13.123 -21.358 -37.657 1.00 63.44 667 ILE A O 1
ATOM 5534 N N . GLU A 1 668 ? 12.701 -19.200 -37.222 1.00 64.81 668 GLU A N 1
ATOM 5535 C CA . GLU A 1 668 ? 12.298 -18.894 -38.592 1.00 64.81 668 GLU A CA 1
ATOM 5536 C C . GLU A 1 668 ? 13.467 -19.037 -39.578 1.00 64.81 668 GLU A C 1
ATOM 5538 O O . GLU A 1 668 ? 13.306 -19.589 -40.670 1.00 64.81 668 GLU A O 1
ATOM 5543 N N . GLY A 1 669 ? 14.664 -18.609 -39.174 1.00 63.03 669 GLY A N 1
ATOM 5544 C CA . GLY A 1 669 ? 15.898 -18.810 -39.920 1.00 63.03 669 GLY A CA 1
ATOM 5545 C C . GLY A 1 669 ? 16.194 -20.291 -40.144 1.00 63.03 669 GLY A C 1
ATOM 5546 O O . GLY A 1 669 ? 16.561 -20.676 -41.255 1.00 63.03 669 GLY A O 1
ATOM 5547 N N . ILE A 1 670 ? 15.991 -21.146 -39.140 1.00 60.81 670 ILE A N 1
ATOM 5548 C CA . ILE A 1 670 ? 16.218 -22.601 -39.209 1.00 60.81 670 ILE A CA 1
ATOM 5549 C C . ILE A 1 670 ? 15.374 -23.271 -40.293 1.00 60.81 670 ILE A C 1
ATOM 5551 O O . ILE A 1 670 ? 15.876 -24.163 -40.971 1.00 60.81 670 ILE A O 1
ATOM 5555 N N . LYS A 1 671 ? 14.159 -22.780 -40.562 1.00 62.50 671 LYS A N 1
ATOM 5556 C CA . LYS A 1 671 ? 13.304 -23.306 -41.641 1.00 62.50 671 LYS A CA 1
ATOM 5557 C C . LYS A 1 671 ? 13.907 -23.153 -43.047 1.00 62.50 671 LYS A C 1
ATOM 5559 O O . LYS A 1 671 ? 13.396 -23.767 -43.977 1.00 62.50 671 LYS A O 1
ATOM 5564 N N . LYS A 1 672 ? 14.945 -22.322 -43.225 1.00 63.09 672 LYS A N 1
ATOM 5565 C CA . LYS A 1 672 ? 15.431 -21.891 -44.548 1.00 63.09 672 LYS A CA 1
ATOM 5566 C C . LYS A 1 672 ? 16.733 -22.561 -45.039 1.00 63.09 672 LYS A C 1
ATOM 5568 O O . LYS A 1 672 ? 17.020 -22.394 -46.216 1.00 63.09 672 LYS A O 1
ATOM 5573 N N . THR A 1 673 ? 17.530 -23.287 -44.229 1.00 55.94 673 THR A N 1
ATOM 5574 C CA . THR A 1 673 ? 18.762 -23.971 -44.734 1.00 55.94 673 THR A CA 1
ATOM 5575 C C . THR A 1 673 ? 19.174 -25.248 -43.965 1.00 55.94 673 THR A C 1
ATOM 5577 O O . THR A 1 673 ? 18.949 -25.346 -42.762 1.00 55.94 673 THR A O 1
ATOM 5580 N N . ASP A 1 674 ? 19.860 -26.184 -44.644 1.00 58.75 674 ASP A N 1
ATOM 5581 C CA . ASP A 1 674 ? 20.145 -27.560 -44.172 1.00 58.75 674 ASP A CA 1
ATOM 5582 C C . ASP A 1 674 ? 21.325 -27.737 -43.181 1.00 58.75 674 ASP A C 1
ATOM 5584 O O . ASP A 1 674 ? 21.435 -28.772 -42.529 1.00 58.75 674 ASP A O 1
ATOM 5588 N N . ASN A 1 675 ? 22.212 -26.750 -42.997 1.00 58.75 675 ASN A N 1
ATOM 5589 C CA . ASN A 1 675 ? 23.474 -26.922 -42.241 1.00 58.75 675 ASN A CA 1
ATOM 5590 C C . ASN A 1 675 ? 23.405 -26.507 -40.743 1.00 58.75 675 ASN A C 1
ATOM 5592 O O . ASN A 1 675 ? 24.415 -26.143 -40.144 1.00 58.75 675 ASN A O 1
ATOM 5596 N N . LYS A 1 676 ? 22.208 -26.498 -40.130 1.00 58.91 676 LYS A N 1
ATOM 5597 C CA . LYS A 1 676 ? 21.887 -25.640 -38.962 1.00 58.91 676 LYS A CA 1
ATOM 5598 C C . LYS A 1 676 ? 21.789 -26.285 -37.575 1.00 58.91 676 LYS A C 1
ATOM 5600 O O . LYS A 1 676 ? 21.702 -25.550 -36.595 1.00 58.91 676 LYS A O 1
ATOM 5605 N N . ALA A 1 677 ? 21.855 -27.612 -37.440 1.00 61.41 677 ALA A N 1
ATOM 5606 C CA . ALA A 1 677 ? 21.805 -28.246 -36.112 1.00 61.41 677 ALA A CA 1
ATOM 5607 C C . ALA A 1 677 ? 22.944 -27.756 -35.192 1.00 61.41 677 ALA A C 1
ATOM 5609 O O . ALA A 1 677 ? 22.698 -27.402 -34.046 1.00 61.41 677 ALA A O 1
ATOM 5610 N N . LYS A 1 678 ? 24.159 -27.608 -35.741 1.00 65.56 678 LYS A N 1
ATOM 5611 C CA . LYS A 1 678 ? 25.328 -27.094 -35.006 1.00 65.56 678 LYS A CA 1
ATOM 5612 C C . LYS A 1 678 ? 25.166 -25.641 -34.539 1.00 65.56 678 LYS A C 1
ATOM 5614 O O . LYS A 1 678 ? 25.720 -25.272 -33.510 1.00 65.56 678 LYS A O 1
ATOM 5619 N N . SER A 1 679 ? 24.422 -24.815 -35.278 1.00 67.00 679 SER A N 1
ATOM 5620 C CA . SER A 1 679 ? 24.182 -23.410 -34.919 1.00 67.00 679 SER A CA 1
ATOM 5621 C C . SER A 1 679 ? 23.192 -23.271 -33.762 1.00 67.00 679 SER A C 1
ATOM 5623 O O . SER A 1 679 ? 23.348 -22.371 -32.944 1.00 67.00 679 SER A O 1
ATOM 5625 N N . ILE A 1 680 ? 22.201 -24.167 -33.680 1.00 67.38 680 ILE A N 1
ATOM 5626 C CA . ILE A 1 680 ? 21.253 -24.221 -32.558 1.00 67.38 680 ILE A CA 1
ATOM 5627 C C . ILE A 1 680 ? 21.985 -24.628 -31.287 1.00 67.38 680 ILE A C 1
ATOM 5629 O O . ILE A 1 680 ? 21.856 -23.949 -30.278 1.00 67.38 680 ILE A O 1
ATOM 5633 N N . ASP A 1 681 ? 22.784 -25.693 -31.353 1.00 69.56 681 ASP A N 1
ATOM 5634 C CA . ASP A 1 681 ? 23.495 -26.201 -30.180 1.00 69.56 681 ASP A CA 1
ATOM 5635 C C . ASP A 1 681 ? 24.472 -25.143 -29.627 1.00 69.56 681 ASP A C 1
ATOM 5637 O O . ASP A 1 681 ? 24.436 -24.847 -28.437 1.00 69.56 681 ASP A O 1
ATOM 5641 N N . LYS A 1 682 ? 25.238 -24.463 -30.499 1.00 70.38 682 LYS A N 1
ATOM 5642 C CA . LYS A 1 682 ? 26.139 -23.357 -30.109 1.00 70.38 682 LYS A CA 1
ATOM 5643 C C . LYS A 1 682 ? 25.392 -22.195 -29.444 1.00 70.38 682 LYS A C 1
ATOM 5645 O O . LYS A 1 682 ? 25.880 -21.616 -28.479 1.00 70.38 682 LYS A O 1
ATOM 5650 N N . LEU A 1 683 ? 24.214 -21.839 -29.956 1.00 68.44 683 LEU A N 1
ATOM 5651 C CA . LEU A 1 683 ? 23.391 -20.793 -29.356 1.00 68.44 683 LEU A CA 1
ATOM 5652 C C . LEU A 1 683 ? 22.844 -21.227 -27.994 1.00 68.44 683 LEU A C 1
ATOM 5654 O O . LEU A 1 683 ? 22.895 -20.441 -27.057 1.00 68.44 683 LEU A O 1
ATOM 5658 N N . LEU A 1 684 ? 22.318 -22.448 -27.880 1.00 68.81 684 LEU A N 1
ATOM 5659 C CA . LEU A 1 684 ? 21.790 -22.960 -26.618 1.00 68.81 684 LEU A CA 1
ATOM 5660 C C . LEU A 1 684 ? 22.877 -23.042 -25.554 1.00 68.81 684 LEU A C 1
ATOM 5662 O O . LEU A 1 684 ? 22.609 -22.695 -24.408 1.00 68.81 684 LEU A O 1
ATOM 5666 N N . ASP A 1 685 ? 24.093 -23.426 -25.935 1.00 73.06 685 ASP A N 1
ATOM 5667 C CA . ASP A 1 685 ? 25.245 -23.403 -25.040 1.00 73.06 685 ASP A CA 1
ATOM 5668 C C . ASP A 1 685 ? 25.607 -21.964 -24.631 1.00 73.06 685 ASP A C 1
ATOM 5670 O O . ASP A 1 685 ? 25.833 -21.715 -23.451 1.00 73.06 685 ASP A O 1
ATOM 5674 N N . ASN A 1 686 ? 25.572 -20.987 -25.546 1.00 70.50 686 ASN A N 1
ATOM 5675 C CA . ASN A 1 686 ? 25.785 -19.573 -25.200 1.00 70.50 686 ASN A CA 1
ATOM 5676 C C . ASN A 1 686 ? 24.702 -19.029 -24.259 1.00 70.50 686 ASN A C 1
ATOM 5678 O O . ASN A 1 686 ? 25.006 -18.385 -23.260 1.00 70.50 686 ASN A O 1
ATOM 5682 N N . CYS A 1 687 ? 23.436 -19.292 -24.569 1.00 69.69 687 CYS A N 1
ATOM 5683 C CA . CYS A 1 687 ? 22.297 -18.910 -23.748 1.00 69.69 687 CYS A CA 1
ATOM 5684 C C . CYS A 1 687 ? 22.389 -19.536 -22.352 1.00 69.69 687 CYS A C 1
ATOM 5686 O O . CYS A 1 687 ? 22.192 -18.842 -21.361 1.00 69.69 687 CYS A O 1
ATOM 5688 N N . TYR A 1 688 ? 22.752 -20.818 -22.278 1.00 73.69 688 TYR A N 1
ATOM 5689 C CA . TYR A 1 688 ? 22.981 -21.529 -21.027 1.00 73.69 688 TYR A CA 1
ATOM 5690 C C . TYR A 1 688 ? 24.132 -20.924 -20.218 1.00 73.69 688 TYR A C 1
ATOM 5692 O O . TYR A 1 688 ? 23.941 -20.610 -19.048 1.00 73.69 688 TYR A O 1
ATOM 5700 N N . ASN A 1 689 ? 25.296 -20.709 -20.836 1.00 77.44 689 ASN A N 1
ATOM 5701 C CA . ASN A 1 689 ? 26.463 -20.134 -20.166 1.00 77.44 689 ASN A CA 1
ATOM 5702 C C . ASN A 1 689 ? 26.173 -18.715 -19.653 1.00 77.44 689 ASN A C 1
ATOM 5704 O O . ASN A 1 689 ? 26.542 -18.383 -18.530 1.00 77.44 689 ASN A O 1
ATOM 5708 N N . ASN A 1 690 ? 25.449 -17.904 -20.431 1.00 71.94 690 ASN A N 1
ATOM 5709 C CA . ASN A 1 690 ? 25.028 -16.568 -20.012 1.00 71.94 690 ASN A CA 1
ATOM 5710 C C . ASN A 1 690 ? 24.033 -16.626 -18.845 1.00 71.94 690 ASN A C 1
ATOM 5712 O O . ASN A 1 690 ? 24.187 -15.888 -17.876 1.00 71.94 690 ASN A O 1
ATOM 5716 N N . SER A 1 691 ? 23.032 -17.510 -18.903 1.00 69.56 691 SER A N 1
ATOM 5717 C CA . SER A 1 691 ? 22.114 -17.738 -17.784 1.00 69.56 691 SER A CA 1
ATOM 5718 C C . SER A 1 691 ? 22.865 -18.196 -16.527 1.00 69.56 691 SER A C 1
ATOM 5720 O O . SER A 1 691 ? 22.606 -17.685 -15.441 1.00 69.56 691 SER A O 1
ATOM 5722 N N . LEU A 1 692 ? 23.832 -19.106 -16.661 1.00 74.38 692 LEU A N 1
ATOM 5723 C CA . LEU A 1 692 ? 24.631 -19.599 -15.541 1.00 74.38 692 LEU A CA 1
ATOM 5724 C C . LEU A 1 692 ? 25.491 -18.491 -14.917 1.00 74.38 692 LEU A C 1
ATOM 5726 O O . LEU A 1 692 ? 25.472 -18.337 -13.702 1.00 74.38 692 LEU A O 1
ATOM 5730 N N . SER A 1 693 ? 26.154 -17.668 -15.731 1.00 74.06 693 SER A N 1
ATOM 5731 C CA . SER A 1 693 ? 26.912 -16.498 -15.260 1.00 74.06 693 SER A CA 1
ATOM 5732 C C . SER A 1 693 ? 26.026 -15.507 -14.478 1.00 74.06 693 SER A C 1
ATOM 5734 O O . SER A 1 693 ? 26.426 -14.968 -13.442 1.00 74.06 693 SER A O 1
ATOM 5736 N N . MET A 1 694 ? 24.767 -15.318 -14.896 1.00 71.56 694 MET A N 1
ATOM 5737 C CA . MET A 1 694 ? 23.795 -14.507 -14.142 1.00 71.56 694 MET A CA 1
ATOM 5738 C C . MET A 1 694 ? 23.438 -15.130 -12.793 1.00 71.56 694 MET A C 1
ATOM 5740 O O . MET A 1 694 ? 23.363 -14.429 -11.789 1.00 71.56 694 MET A O 1
ATOM 5744 N N . LEU A 1 695 ? 23.265 -16.449 -12.741 1.00 72.81 695 LEU A N 1
ATOM 5745 C CA . LEU A 1 695 ? 23.039 -17.148 -11.479 1.00 72.81 695 LEU A CA 1
ATOM 5746 C C . LEU A 1 695 ? 24.255 -17.029 -10.542 1.00 72.81 695 LEU A C 1
ATOM 5748 O O . LEU A 1 695 ? 24.082 -16.740 -9.359 1.00 72.81 695 LEU A O 1
ATOM 5752 N N . GLU A 1 696 ? 25.470 -17.207 -11.067 1.00 73.56 696 GLU A N 1
ATOM 5753 C CA . GLU A 1 696 ? 26.732 -17.117 -10.315 1.00 73.56 696 GLU A CA 1
ATOM 5754 C C . GLU A 1 696 ? 27.003 -15.706 -9.772 1.00 73.56 696 GLU A C 1
ATOM 5756 O O . GLU A 1 696 ? 27.517 -15.559 -8.664 1.00 73.56 696 GLU A O 1
ATOM 5761 N N . SER A 1 697 ? 26.609 -14.669 -10.515 1.00 68.25 697 SER A N 1
ATOM 5762 C CA . SER A 1 697 ? 26.701 -13.264 -10.088 1.00 68.25 697 SER A CA 1
ATOM 5763 C C . SER A 1 697 ? 25.575 -12.820 -9.142 1.00 68.25 697 SER A C 1
ATOM 5765 O O . SER A 1 697 ? 25.607 -11.697 -8.640 1.00 68.25 697 SER A O 1
ATOM 5767 N N . GLY A 1 698 ? 24.590 -13.683 -8.863 1.00 65.00 698 GLY A N 1
ATOM 5768 C CA . GLY A 1 698 ? 23.440 -13.367 -8.010 1.00 65.00 698 GLY A CA 1
ATOM 5769 C C . GLY A 1 698 ? 22.298 -12.619 -8.716 1.00 65.00 698 GLY A C 1
ATOM 5770 O O . GLY A 1 698 ? 21.314 -12.267 -8.063 1.00 65.00 698 GLY A O 1
ATOM 5771 N N . ASP A 1 699 ? 22.370 -12.426 -10.039 1.00 65.56 699 ASP A N 1
ATOM 5772 C CA . ASP A 1 699 ? 21.296 -11.894 -10.895 1.00 65.56 699 ASP A CA 1
ATOM 5773 C C . ASP A 1 699 ? 20.226 -12.974 -11.170 1.00 65.56 699 ASP A C 1
ATOM 5775 O O . ASP A 1 699 ? 20.003 -13.443 -12.292 1.00 65.56 699 ASP A O 1
ATOM 5779 N N . ILE A 1 700 ? 19.547 -13.400 -10.098 1.00 66.25 700 ILE A N 1
ATOM 5780 C CA . ILE A 1 700 ? 18.537 -14.469 -10.139 1.00 66.25 700 ILE A CA 1
ATOM 5781 C C . ILE A 1 700 ? 17.347 -14.066 -11.023 1.00 66.25 700 ILE A C 1
ATOM 5783 O O . ILE A 1 700 ? 16.804 -14.900 -11.748 1.00 66.25 700 ILE A O 1
ATOM 5787 N N . CYS A 1 701 ? 16.939 -12.795 -11.000 1.00 56.53 701 CYS A N 1
ATOM 5788 C CA . CYS A 1 701 ? 15.804 -12.315 -11.789 1.00 56.53 701 CYS A CA 1
ATOM 5789 C C . CYS A 1 701 ? 16.057 -12.467 -13.291 1.00 56.53 701 CYS A C 1
ATOM 5791 O O . CYS A 1 701 ? 15.203 -12.995 -14.008 1.00 56.53 701 CYS A O 1
ATOM 5793 N N . SER A 1 702 ? 17.237 -12.070 -13.770 1.00 62.34 702 SER A N 1
ATOM 5794 C CA . SER A 1 702 ? 17.563 -12.211 -15.189 1.00 62.34 702 SER A CA 1
ATOM 5795 C C . SER A 1 702 ? 17.824 -13.650 -15.582 1.00 62.34 702 SER A C 1
ATOM 5797 O O . SER A 1 702 ? 17.430 -14.051 -16.676 1.00 62.34 702 SER A O 1
ATOM 5799 N N . PHE A 1 703 ? 18.418 -14.444 -14.686 1.00 75.44 703 PHE A N 1
ATOM 5800 C CA . PHE A 1 703 ? 18.534 -15.883 -14.880 1.00 75.44 703 PHE A CA 1
ATOM 5801 C C . PHE A 1 703 ? 17.162 -16.515 -15.151 1.00 75.44 703 PHE A C 1
ATOM 5803 O O . PHE A 1 703 ? 16.990 -17.184 -16.172 1.00 75.44 703 PHE A O 1
ATOM 5810 N N . ILE A 1 704 ? 16.172 -16.265 -14.287 1.00 66.56 704 ILE A N 1
ATOM 5811 C CA . ILE A 1 704 ? 14.817 -16.816 -14.427 1.00 66.56 704 ILE A CA 1
ATOM 5812 C C . ILE A 1 704 ? 14.154 -16.285 -15.706 1.00 66.56 704 ILE A C 1
ATOM 5814 O O . ILE A 1 704 ? 13.604 -17.077 -16.474 1.00 66.56 704 ILE A O 1
ATOM 5818 N N . LEU A 1 705 ? 14.224 -14.974 -15.964 1.00 63.44 705 LEU A N 1
ATOM 5819 C CA . LEU A 1 705 ? 13.620 -14.345 -17.143 1.00 63.44 705 LEU A CA 1
ATOM 5820 C C . LEU A 1 705 ? 14.150 -14.960 -18.445 1.00 63.44 705 LEU A C 1
ATOM 5822 O O . LEU A 1 705 ? 13.370 -15.410 -19.287 1.00 63.44 705 LEU A O 1
ATOM 5826 N N . ILE A 1 706 ? 15.473 -15.024 -18.594 1.00 68.75 706 ILE A N 1
ATOM 5827 C CA . ILE A 1 706 ? 16.123 -15.539 -19.800 1.00 68.75 706 ILE A CA 1
ATOM 5828 C C . ILE A 1 706 ? 15.875 -17.041 -19.942 1.00 68.75 706 ILE A C 1
ATOM 5830 O O . ILE A 1 706 ? 15.506 -17.498 -21.023 1.00 68.75 706 ILE A O 1
ATOM 5834 N N . THR A 1 707 ? 15.988 -17.808 -18.855 1.00 74.50 707 THR A N 1
ATOM 5835 C CA . THR A 1 707 ? 15.691 -19.250 -18.861 1.00 74.50 707 THR A CA 1
ATOM 5836 C C . THR A 1 707 ? 14.248 -19.512 -19.287 1.00 74.50 707 THR A C 1
ATOM 5838 O O . THR A 1 707 ? 14.002 -20.403 -20.100 1.00 74.50 707 THR A O 1
ATOM 5841 N N . GLY A 1 708 ? 13.294 -18.708 -18.810 1.00 69.00 708 GLY A N 1
ATOM 5842 C CA . GLY A 1 708 ? 11.894 -18.778 -19.219 1.00 69.00 708 GLY A CA 1
ATOM 5843 C C . GLY A 1 708 ? 11.691 -18.494 -20.706 1.00 69.00 708 GLY A C 1
ATOM 5844 O O . GLY A 1 708 ? 11.008 -19.262 -21.386 1.00 69.00 708 GLY A O 1
ATOM 5845 N N . GLN A 1 709 ? 12.320 -17.438 -21.231 1.00 66.94 709 GLN A N 1
ATOM 5846 C CA . GLN A 1 709 ? 12.259 -17.088 -22.656 1.00 66.94 709 GLN A CA 1
ATOM 5847 C C . GLN A 1 709 ? 12.878 -18.179 -23.548 1.00 66.94 709 GLN A C 1
ATOM 5849 O O . GLN A 1 709 ? 12.303 -18.535 -24.584 1.00 66.94 709 GLN A O 1
ATOM 5854 N N . ILE A 1 710 ? 14.016 -18.750 -23.139 1.00 74.31 710 ILE A N 1
ATOM 5855 C CA . ILE A 1 710 ? 14.673 -19.854 -23.852 1.00 74.31 710 ILE A CA 1
ATOM 5856 C C . ILE A 1 710 ? 13.794 -21.099 -23.809 1.00 74.31 710 ILE A C 1
ATOM 5858 O O . ILE A 1 710 ? 13.517 -21.686 -24.850 1.00 74.31 710 ILE A O 1
ATOM 5862 N N . ALA A 1 711 ? 13.304 -21.495 -22.636 1.00 75.31 711 ALA A N 1
ATOM 5863 C CA . ALA A 1 711 ? 12.488 -22.694 -22.495 1.00 75.31 711 ALA A CA 1
ATOM 5864 C C . ALA A 1 711 ? 11.176 -22.584 -23.292 1.00 75.31 711 ALA A C 1
ATOM 5866 O O . ALA A 1 711 ? 10.805 -23.518 -24.002 1.00 75.31 711 ALA A O 1
ATOM 5867 N N . PHE A 1 712 ? 10.521 -21.420 -23.276 1.00 70.94 712 PHE A N 1
ATOM 5868 C CA . PHE A 1 712 ? 9.351 -21.149 -24.115 1.00 70.94 712 PHE A CA 1
ATOM 5869 C C . PHE A 1 712 ? 9.661 -21.287 -25.613 1.00 70.94 712 PHE A C 1
ATOM 5871 O O . PHE A 1 712 ? 8.915 -21.918 -26.366 1.00 70.94 712 PHE A O 1
ATOM 5878 N N . THR A 1 713 ? 10.797 -20.745 -26.044 1.00 69.19 713 THR A N 1
ATOM 5879 C CA . THR A 1 713 ? 11.282 -20.873 -27.422 1.00 69.19 713 THR A CA 1
ATOM 5880 C C . THR A 1 713 ? 11.538 -22.326 -27.798 1.00 69.19 713 THR A C 1
ATOM 5882 O O . THR A 1 713 ? 11.165 -22.765 -28.888 1.00 69.19 713 THR A O 1
ATOM 5885 N N . LEU A 1 714 ? 12.184 -23.081 -26.913 1.00 74.38 714 LEU A N 1
ATOM 5886 C CA . LEU A 1 714 ? 12.504 -24.481 -27.144 1.00 74.38 714 LEU A CA 1
ATOM 5887 C C . LEU A 1 714 ? 11.237 -25.322 -27.278 1.00 74.38 714 LEU A C 1
ATOM 5889 O O . LEU A 1 714 ? 11.159 -26.129 -28.198 1.00 74.38 714 LEU A O 1
ATOM 5893 N N . ILE A 1 715 ? 10.201 -25.047 -26.487 1.00 73.88 715 ILE A N 1
ATOM 5894 C CA . ILE A 1 715 ? 8.891 -25.695 -26.634 1.00 73.88 715 ILE A CA 1
ATOM 5895 C C . ILE A 1 715 ? 8.302 -25.411 -28.013 1.00 73.88 715 ILE A C 1
ATOM 5897 O O . ILE A 1 715 ? 7.823 -26.320 -28.693 1.00 73.88 715 ILE A O 1
ATOM 5901 N N . LYS A 1 716 ? 8.394 -24.164 -28.485 1.00 71.06 716 LYS A N 1
ATOM 5902 C CA . LYS A 1 716 ? 7.957 -23.817 -29.842 1.00 71.06 716 LYS A CA 1
ATOM 5903 C C . LYS A 1 716 ? 8.770 -24.550 -30.906 1.00 71.06 716 LYS A C 1
ATOM 5905 O O . LYS A 1 716 ? 8.195 -24.992 -31.895 1.00 71.06 716 LYS A O 1
ATOM 5910 N N . LEU A 1 717 ? 10.076 -24.740 -30.716 1.00 70.44 717 LEU A N 1
ATOM 5911 C CA . LEU A 1 717 ? 10.915 -25.567 -31.597 1.00 70.44 717 LEU A CA 1
ATOM 5912 C C . LEU A 1 717 ? 10.498 -27.040 -31.605 1.00 70.44 717 LEU A C 1
ATOM 5914 O O . LEU A 1 717 ? 10.460 -27.652 -32.673 1.00 70.44 717 LEU A O 1
ATOM 5918 N N . GLU A 1 718 ? 10.181 -27.606 -30.445 1.00 77.12 718 GLU A N 1
ATOM 5919 C CA . GLU A 1 718 ? 9.722 -28.991 -30.292 1.00 77.12 718 GLU A CA 1
ATOM 5920 C C . GLU A 1 718 ? 8.368 -29.221 -30.978 1.00 77.12 718 GLU A C 1
ATOM 5922 O O . GLU A 1 718 ? 8.177 -30.255 -31.623 1.00 77.12 718 GLU A O 1
ATOM 5927 N N . GLU A 1 719 ? 7.458 -28.236 -30.939 1.00 74.19 719 GLU A N 1
ATOM 5928 C CA . GLU A 1 719 ? 6.202 -28.261 -31.709 1.00 74.19 719 GLU A CA 1
ATOM 5929 C C . GLU A 1 719 ? 6.467 -28.434 -33.221 1.00 74.19 719 GLU A C 1
ATOM 5931 O O . GLU A 1 719 ? 5.731 -29.155 -33.904 1.00 74.19 719 GLU A O 1
ATOM 5936 N N . TYR A 1 720 ? 7.538 -27.820 -33.746 1.00 66.81 720 TYR A N 1
ATOM 5937 C CA . TYR A 1 720 ? 7.952 -27.954 -35.149 1.00 66.81 720 TYR A CA 1
ATOM 5938 C C . TYR A 1 720 ? 8.754 -29.232 -35.432 1.00 66.81 720 TYR A C 1
ATOM 5940 O O . TYR A 1 720 ? 8.633 -29.795 -36.522 1.00 66.81 720 TYR A O 1
ATOM 5948 N N . ASN A 1 721 ? 9.567 -29.703 -34.484 1.00 68.00 721 ASN A N 1
ATOM 5949 C CA . ASN A 1 721 ? 10.422 -30.880 -34.629 1.00 68.00 721 ASN A CA 1
ATOM 5950 C C . ASN A 1 721 ? 10.113 -31.916 -33.539 1.00 68.00 721 ASN A C 1
ATOM 5952 O O . ASN A 1 721 ? 10.875 -32.090 -32.589 1.00 68.00 721 ASN A O 1
ATOM 5956 N N . LYS A 1 722 ? 9.005 -32.644 -33.735 1.00 71.62 722 LYS A N 1
ATOM 5957 C CA . LYS A 1 722 ? 8.411 -33.604 -32.780 1.00 71.62 722 LYS A CA 1
ATOM 5958 C C . LYS A 1 722 ? 9.354 -34.695 -32.250 1.00 71.62 722 LYS A C 1
ATOM 5960 O O . LYS A 1 722 ? 8.998 -35.391 -31.306 1.00 71.62 722 LYS A O 1
ATOM 5965 N N . ASN A 1 723 ? 10.523 -34.878 -32.866 1.00 73.25 723 ASN A N 1
ATOM 5966 C CA . ASN A 1 723 ? 11.476 -35.933 -32.526 1.00 73.25 723 ASN A CA 1
ATOM 5967 C C . ASN A 1 723 ? 12.618 -35.466 -31.609 1.00 73.25 723 ASN A C 1
ATOM 5969 O O . ASN A 1 723 ? 13.456 -36.287 -31.238 1.00 73.25 723 ASN A O 1
ATOM 5973 N N . ARG A 1 724 ? 12.698 -34.177 -31.257 1.00 72.00 724 ARG A N 1
ATOM 5974 C CA . ARG A 1 724 ? 13.735 -33.653 -30.356 1.00 72.00 724 ARG A CA 1
ATOM 5975 C C . ARG A 1 724 ? 13.104 -33.033 -29.117 1.00 72.00 724 ARG A C 1
ATOM 5977 O O . ARG A 1 724 ? 12.068 -32.396 -29.226 1.00 72.00 724 ARG A O 1
ATOM 5984 N N . ARG A 1 725 ? 13.743 -33.240 -27.961 1.00 79.81 725 ARG A N 1
ATOM 5985 C CA . ARG A 1 725 ? 13.350 -32.683 -26.658 1.00 79.81 725 ARG A CA 1
ATOM 5986 C C . ARG A 1 725 ? 14.365 -31.637 -26.183 1.00 79.81 725 ARG A C 1
ATOM 5988 O O . ARG A 1 725 ? 15.142 -31.875 -25.260 1.00 79.81 725 ARG A O 1
ATOM 5995 N N . PHE A 1 726 ? 14.438 -30.523 -26.905 1.00 75.25 726 PHE A N 1
ATOM 5996 C CA . PHE A 1 726 ? 15.372 -29.435 -26.620 1.00 75.25 726 PHE A CA 1
ATOM 5997 C C . PHE A 1 726 ? 15.140 -28.781 -25.252 1.00 75.25 726 PHE A C 1
ATOM 5999 O O . PHE A 1 726 ? 16.109 -28.464 -24.569 1.00 75.25 726 PHE A O 1
ATOM 6006 N N . THR A 1 727 ? 13.884 -28.605 -24.842 1.00 77.50 727 THR A N 1
ATOM 6007 C CA . THR A 1 727 ? 13.493 -27.971 -23.577 1.00 77.50 727 THR A CA 1
ATOM 6008 C C . THR A 1 727 ? 13.961 -28.805 -22.394 1.00 77.50 727 THR A C 1
ATOM 6010 O O . THR A 1 727 ? 14.584 -28.280 -21.478 1.00 77.50 727 THR A O 1
ATOM 6013 N N . GLU A 1 728 ? 13.717 -30.118 -22.441 1.00 75.06 728 GLU A N 1
ATOM 6014 C CA . GLU A 1 728 ? 14.162 -31.060 -21.408 1.00 75.06 728 GLU A CA 1
ATOM 6015 C C . GLU A 1 728 ? 15.695 -31.074 -21.311 1.00 75.06 728 GLU A C 1
ATOM 6017 O O . GLU A 1 728 ? 16.250 -30.952 -20.220 1.00 75.06 728 GLU A O 1
ATOM 6022 N N . ALA A 1 729 ? 16.390 -31.130 -22.454 1.00 76.88 729 ALA A N 1
ATOM 6023 C CA . ALA A 1 729 ? 17.850 -31.092 -22.493 1.00 76.88 729 ALA A CA 1
ATOM 6024 C C . ALA A 1 729 ? 18.417 -29.785 -21.908 1.00 76.88 729 ALA A C 1
ATOM 6026 O O . ALA A 1 729 ? 19.356 -29.831 -21.118 1.00 76.88 729 ALA A O 1
ATOM 6027 N N . PHE A 1 730 ? 17.838 -28.630 -22.248 1.00 77.81 730 PHE A N 1
ATOM 6028 C CA . PHE A 1 730 ? 18.265 -27.328 -21.729 1.00 77.81 730 PHE A CA 1
ATOM 6029 C C . PHE A 1 730 ? 18.013 -27.190 -20.220 1.00 77.81 730 PHE A C 1
ATOM 6031 O O . PHE A 1 730 ? 18.944 -26.889 -19.477 1.00 77.81 730 PHE A O 1
ATOM 6038 N N . LEU A 1 731 ? 16.795 -27.479 -19.752 1.00 76.75 731 LEU A N 1
ATOM 6039 C CA . LEU A 1 731 ? 16.433 -27.340 -18.336 1.00 76.75 731 LEU A CA 1
ATOM 6040 C C . LEU A 1 731 ? 17.174 -28.339 -17.434 1.00 76.75 731 LEU A C 1
ATOM 6042 O O . LEU A 1 731 ? 17.552 -28.005 -16.310 1.00 76.75 731 LEU A O 1
ATOM 6046 N N . SER A 1 732 ? 17.476 -29.537 -17.946 1.00 74.62 732 SER A N 1
ATOM 6047 C CA . SER A 1 732 ? 18.302 -30.502 -17.213 1.00 74.62 732 SER A CA 1
ATOM 6048 C C . SER A 1 732 ? 19.724 -29.990 -16.960 1.00 74.62 732 SER A C 1
ATOM 6050 O O . SER A 1 732 ? 20.283 -30.264 -15.901 1.00 74.62 732 SER A O 1
ATOM 6052 N N . LYS A 1 733 ? 20.299 -29.191 -17.875 1.00 73.75 733 LYS A N 1
ATOM 6053 C CA . LYS A 1 733 ? 21.606 -28.553 -17.657 1.00 73.75 733 LYS A CA 1
ATOM 6054 C C . LYS A 1 733 ? 21.531 -27.467 -16.577 1.00 73.75 733 LYS A C 1
ATOM 6056 O O . LYS A 1 733 ? 22.526 -27.224 -15.901 1.00 73.75 733 LYS A O 1
ATOM 6061 N N . THR A 1 734 ? 20.387 -26.802 -16.398 1.00 67.06 734 THR A N 1
ATOM 6062 C CA . THR A 1 734 ? 20.213 -25.741 -15.386 1.00 67.06 734 THR A CA 1
ATOM 6063 C C . THR A 1 734 ? 19.824 -26.272 -14.003 1.00 67.06 734 THR A C 1
ATOM 6065 O O . THR A 1 734 ? 19.592 -25.464 -13.112 1.00 67.06 734 THR A O 1
ATOM 6068 N N . ASN A 1 735 ? 19.717 -27.598 -13.810 1.00 66.88 735 ASN A N 1
ATOM 6069 C CA . ASN A 1 735 ? 19.103 -28.220 -12.624 1.00 66.88 735 ASN A CA 1
ATOM 6070 C C . ASN A 1 735 ? 17.697 -27.671 -12.317 1.00 66.88 735 ASN A C 1
ATOM 6072 O O . ASN A 1 735 ? 17.293 -27.598 -11.163 1.00 66.88 735 ASN A O 1
ATOM 6076 N N . LEU A 1 736 ? 16.949 -27.277 -13.351 1.00 62.09 736 LEU A N 1
ATOM 6077 C CA . LEU A 1 736 ? 15.562 -26.853 -13.202 1.00 62.09 736 LEU A CA 1
ATOM 6078 C C . LEU A 1 736 ? 14.659 -27.948 -13.765 1.00 62.09 736 LEU A C 1
ATOM 6080 O O . LEU A 1 736 ? 14.874 -28.462 -14.861 1.00 62.09 736 LEU A O 1
ATOM 6084 N N . LEU A 1 737 ? 13.629 -28.301 -13.015 1.00 58.91 737 LEU A N 1
ATOM 6085 C CA . LEU A 1 737 ? 12.557 -29.192 -13.423 1.00 58.91 737 LEU A CA 1
ATOM 6086 C C . LEU A 1 737 ? 11.326 -28.361 -13.770 1.00 58.91 737 LEU A C 1
ATOM 6088 O O . LEU A 1 737 ? 10.994 -27.396 -13.090 1.00 58.91 737 LEU A O 1
ATOM 6092 N N . ILE A 1 738 ? 10.596 -28.761 -14.806 1.00 57.12 738 ILE A N 1
ATOM 6093 C CA . ILE A 1 738 ? 9.212 -28.311 -14.954 1.00 57.12 738 ILE A CA 1
ATOM 6094 C C . ILE A 1 738 ? 8.394 -29.177 -13.991 1.00 57.12 738 ILE A C 1
ATOM 6096 O O . ILE A 1 738 ? 8.356 -30.398 -14.157 1.00 57.12 738 ILE A O 1
ATOM 6100 N N . GLY A 1 739 ? 7.773 -28.573 -12.973 1.00 50.66 739 GLY A N 1
ATOM 6101 C CA . GLY A 1 739 ? 6.868 -29.279 -12.060 1.00 50.66 739 GLY A CA 1
ATOM 6102 C C . GLY A 1 739 ? 5.759 -30.012 -12.826 1.00 50.66 739 GLY A C 1
ATOM 6103 O O . GLY A 1 739 ? 5.499 -29.713 -13.984 1.00 50.66 739 GLY A O 1
ATOM 6104 N N . HIS A 1 740 ? 5.090 -31.001 -12.227 1.00 44.88 740 HIS A N 1
ATOM 6105 C CA . HIS A 1 740 ? 4.008 -31.729 -12.908 1.00 44.88 740 HIS A CA 1
ATOM 6106 C C . HIS A 1 740 ? 2.858 -30.776 -13.301 1.00 44.88 740 HIS A C 1
ATOM 6108 O O . HIS A 1 740 ? 2.116 -30.314 -12.437 1.00 44.88 740 HIS A O 1
ATOM 6114 N N . ILE A 1 741 ? 2.691 -30.506 -14.600 1.00 47.62 741 ILE A N 1
ATOM 6115 C CA . ILE A 1 741 ? 1.629 -29.634 -15.129 1.00 47.62 741 ILE A CA 1
ATOM 6116 C C . ILE A 1 741 ? 0.487 -30.493 -15.680 1.00 47.62 741 ILE A C 1
ATOM 6118 O O . ILE A 1 741 ? 0.719 -31.430 -16.445 1.00 47.62 741 ILE A O 1
ATOM 6122 N N . ASP A 1 742 ? -0.753 -30.158 -15.316 1.00 39.97 742 ASP A N 1
ATOM 6123 C CA . ASP A 1 742 ? -1.955 -30.707 -15.949 1.00 39.97 742 ASP A CA 1
ATOM 6124 C C . ASP A 1 742 ? -1.991 -30.264 -17.430 1.00 39.97 742 ASP A C 1
ATOM 6126 O O . ASP A 1 742 ? -2.070 -29.060 -17.703 1.00 39.97 742 ASP A O 1
ATOM 6130 N N . PRO A 1 743 ? -1.942 -31.189 -18.407 1.00 44.81 743 PRO A N 1
ATOM 6131 C CA . PRO A 1 743 ? -1.891 -30.851 -19.831 1.00 44.81 743 PRO A CA 1
ATOM 6132 C C . PRO A 1 743 ? -3.083 -30.006 -20.314 1.00 44.81 743 PRO A C 1
ATOM 6134 O O . PRO A 1 743 ? -2.989 -29.358 -21.355 1.00 44.81 743 PRO A O 1
ATOM 6137 N N . ASN A 1 744 ? -4.182 -29.936 -19.555 1.00 43.78 744 ASN A N 1
ATOM 6138 C CA . ASN A 1 744 ? -5.328 -29.089 -19.895 1.00 43.78 744 ASN A CA 1
ATOM 6139 C C . ASN A 1 744 ? -5.116 -27.593 -19.598 1.00 43.78 744 ASN A C 1
ATOM 6141 O O . ASN A 1 744 ? -5.816 -26.759 -20.177 1.00 43.78 744 ASN A O 1
ATOM 6145 N N . TYR A 1 745 ? -4.158 -27.233 -18.738 1.00 45.12 745 TYR A N 1
ATOM 6146 C CA . TYR A 1 745 ? -3.859 -25.835 -18.396 1.00 45.12 745 TYR A CA 1
ATOM 6147 C C . TYR A 1 745 ? -2.993 -25.134 -19.458 1.00 45.12 745 TYR A C 1
ATOM 6149 O O . TYR A 1 745 ? -3.067 -23.915 -19.618 1.00 45.12 745 TYR A O 1
ATOM 6157 N N . TYR A 1 746 ? -2.238 -25.908 -20.244 1.00 43.00 746 TYR A N 1
ATOM 6158 C CA . TYR A 1 746 ? -1.281 -25.395 -21.232 1.00 43.00 746 TYR A CA 1
ATOM 6159 C C . TYR A 1 746 ? -1.923 -24.692 -22.429 1.00 43.00 746 TYR A C 1
ATOM 6161 O O . TYR A 1 746 ? -1.310 -23.840 -23.060 1.00 43.00 746 TYR A O 1
ATOM 6169 N N . HIS A 1 747 ? -3.165 -25.034 -22.770 1.00 45.84 747 HIS A N 1
ATOM 6170 C CA . HIS A 1 747 ? -3.757 -24.565 -24.021 1.00 45.84 747 HIS A CA 1
ATOM 6171 C C . HIS A 1 747 ? -4.377 -23.163 -23.951 1.00 45.84 747 HIS A C 1
ATOM 6173 O O . HIS A 1 747 ? -4.832 -22.671 -24.984 1.00 45.84 747 HIS A O 1
ATOM 6179 N N . ARG A 1 748 ? -4.431 -22.513 -22.775 1.00 40.12 748 ARG A N 1
ATOM 6180 C CA . ARG A 1 748 ? -5.110 -21.208 -22.630 1.00 40.12 748 ARG A CA 1
ATOM 6181 C C . ARG A 1 748 ? -4.237 -20.031 -22.205 1.00 40.12 748 ARG A C 1
ATOM 6183 O O . ARG A 1 748 ? -4.599 -18.923 -22.573 1.00 40.12 748 ARG A O 1
ATOM 6190 N N . ASN A 1 749 ? -3.108 -20.245 -21.529 1.00 43.41 749 ASN A N 1
ATOM 6191 C CA . ASN A 1 749 ? -2.174 -19.174 -21.162 1.00 43.41 749 ASN A CA 1
ATOM 6192 C C . ASN A 1 749 ? -0.756 -19.562 -21.599 1.00 43.41 749 ASN A C 1
ATOM 6194 O O . ASN A 1 749 ? -0.067 -20.295 -20.898 1.00 43.41 749 ASN A O 1
ATOM 6198 N N . ASN A 1 750 ? -0.334 -19.071 -22.766 1.00 46.34 750 ASN A N 1
ATOM 6199 C CA . ASN A 1 750 ? 0.987 -19.347 -23.343 1.00 46.34 750 ASN A CA 1
ATOM 6200 C C . ASN A 1 750 ? 2.142 -18.597 -22.645 1.00 46.34 750 ASN A C 1
ATOM 6202 O O . ASN A 1 750 ? 3.290 -18.805 -23.020 1.00 46.34 750 ASN A O 1
ATOM 6206 N N . ASP A 1 751 ? 1.873 -17.750 -21.647 1.00 42.84 751 ASP A N 1
ATOM 6207 C CA . ASP A 1 751 ? 2.805 -16.666 -21.302 1.00 42.84 751 ASP A CA 1
ATOM 6208 C C . ASP A 1 751 ? 3.686 -16.900 -20.069 1.00 42.84 751 ASP A C 1
ATOM 6210 O O . ASP A 1 751 ? 4.416 -15.997 -19.674 1.00 42.84 751 ASP A O 1
ATOM 6214 N N . SER A 1 752 ? 3.690 -18.079 -19.437 1.00 50.28 752 SER A N 1
ATOM 6215 C CA . SER A 1 752 ? 4.640 -18.290 -18.336 1.00 50.28 752 SER A CA 1
ATOM 6216 C C . SER A 1 752 ? 4.954 -19.753 -18.046 1.00 50.28 752 SER A C 1
ATOM 6218 O O . SER A 1 752 ? 4.297 -20.417 -17.242 1.00 50.28 752 SER A O 1
ATOM 6220 N N . LEU A 1 753 ? 6.051 -20.240 -18.635 1.00 54.38 753 LEU A N 1
ATOM 6221 C CA . LEU A 1 753 ? 6.793 -21.361 -18.047 1.00 54.38 753 LEU A CA 1
ATOM 6222 C C . LEU A 1 753 ? 7.353 -21.015 -16.664 1.00 54.38 753 LEU A C 1
ATOM 6224 O O . LEU A 1 753 ? 7.592 -21.918 -15.867 1.00 54.38 753 LEU A O 1
ATOM 6228 N N . LEU A 1 754 ? 7.551 -19.720 -16.401 1.00 52.56 754 LEU A N 1
ATOM 6229 C CA . LEU A 1 754 ? 8.226 -19.174 -15.229 1.00 52.56 754 LEU A CA 1
ATOM 6230 C C . LEU A 1 754 ? 7.639 -19.703 -13.915 1.00 52.56 754 LEU A C 1
ATOM 6232 O O . LEU A 1 754 ? 8.384 -20.063 -13.012 1.00 52.56 754 LEU A O 1
ATOM 6236 N N . PHE A 1 755 ? 6.308 -19.805 -13.827 1.00 49.88 755 PHE A N 1
ATOM 6237 C CA . PHE A 1 755 ? 5.611 -20.252 -12.612 1.00 49.88 755 PHE A CA 1
ATOM 6238 C C . PHE A 1 755 ? 5.719 -21.757 -12.343 1.00 49.88 755 PHE A C 1
ATOM 6240 O O . PHE A 1 755 ? 5.310 -22.213 -11.278 1.00 49.88 755 PHE A O 1
ATOM 6247 N N . ASN A 1 756 ? 6.248 -22.529 -13.294 1.00 54.16 756 ASN A N 1
ATOM 6248 C CA . ASN A 1 756 ? 6.315 -23.983 -13.200 1.00 54.16 756 ASN A CA 1
ATOM 6249 C C . ASN A 1 756 ? 7.747 -24.523 -13.096 1.00 54.16 756 ASN A C 1
ATOM 6251 O O . ASN A 1 756 ? 7.915 -25.739 -13.015 1.00 54.16 756 ASN A O 1
ATOM 6255 N N . LEU A 1 757 ? 8.766 -23.659 -13.108 1.00 52.69 757 LEU A N 1
ATOM 6256 C CA . LEU A 1 757 ? 10.150 -24.072 -12.892 1.00 52.69 757 LEU A CA 1
ATOM 6257 C C . LEU A 1 757 ? 10.377 -24.318 -11.392 1.00 52.69 757 LEU A C 1
ATOM 6259 O O . LEU A 1 757 ? 10.175 -23.435 -10.563 1.00 52.69 757 LEU A O 1
ATOM 6263 N N . GLN A 1 758 ? 10.774 -25.537 -11.049 1.00 53.69 758 GLN A N 1
ATOM 6264 C CA . GLN A 1 758 ? 11.179 -25.980 -9.717 1.00 53.69 758 GLN A CA 1
ATOM 6265 C C . GLN A 1 758 ? 12.675 -26.293 -9.765 1.00 53.69 758 GLN A C 1
ATOM 6267 O O . GLN A 1 758 ? 13.137 -26.868 -10.744 1.00 53.69 758 GLN A O 1
ATOM 6272 N N . HIS A 1 759 ? 13.432 -25.907 -8.742 1.00 46.78 759 HIS A N 1
ATOM 6273 C CA . HIS A 1 759 ? 14.811 -26.373 -8.574 1.00 46.78 759 HIS A CA 1
ATOM 6274 C C . HIS A 1 759 ? 14.822 -27.768 -7.936 1.00 46.78 759 HIS A C 1
ATOM 6276 O O . HIS A 1 759 ? 13.967 -28.015 -7.052 1.00 46.78 759 HIS A O 1
#

Foldseek 3Di:
DVVVVVVVVVVVVVVVVVVVVVVVVVPDDDDPPPVVVVVVVVVVVVVPPPDDDDDDDDDDDDDDDPDPDDFDWAWPPLPPDPPPRDDVLVQADFQDWAAALVRQKIWTAGLVSQKIWMWGWDQDPVRDTHTGTDFMDHLVLCLVQCPPPCQFVDNDDDSSVQRDRPQWPHAHSQQKTKGAALDLRGQDRIWIARRNVSHTADEDDPPSSPRPPNFQADWAWHQAPVRWIWTQDQPPFRKIWIWHWDCPDVDTHTYGPDMAGDDRADPPPPPSHNDQLWYQDNNQWIWHAHVVVGKTWIARRVVRDTQDIAHDPPPPPVPDPPPDDFPDWDWEAAPVRQKIWIWTADPQQKIWIWMAGSNPSDTQDTDIDRANDKADWYWEDDPQTWTWIAGQWTWTARSNQRDIDTHPDPDWDWDDDYQWTWTQDPSRTTIIGGNVPPPVVVVVVLVVVLPDDPDDDDPADPCVPVVVVLVVVLCVLVPDPDPPDPQPPDPQKDWDAAPVRFKIWIWGWDQDPVRWIKIWIWMDGPPDDIGTADIDGDPGDFDDKDQDNSRWIWTADLFKIWIKDWDDPDPPDIYIDTLDMAGDDDPPPPPPPDSSVSSNVRSVVQVVQQVVCCVPPVDPHGGQYDQVVLVVVVVVLVVDVPPPRDPPLLCLSSCLRCVLVNLVNVLVVVVPDDPPPVVVVVVLVSLLVSLVVCVVVVVVVSSLSNLFSVLLSQVVVCVVVVVDDVSCVSCVSVVWDQADDDPVVCPPDSDTSSVRTDD

Sequence (759 aa):
MYYVYCTNVFNLLNKYAFVLKIFSNIKSDQNHNHLKDFILTFTYFKKKNRLTLFEMSSSKSEELLSGDQDQPEILIDSNQHGEKNVVPHGGKKIDELVLSPNMECIATLSIDDKSIIVWTISKTITKELIVKYDSSLGVNDLERTLNADKFCKKPDINFEDLFLPRSLIGTSDCKHIIIEIYSSYFEMNFAIIDTTTKLRQRLIAQGLEQIALPVNGAESRSFLENGDLAILKVKPVYRVYIFSKSNPNGKHKWTCKKSIELEKFDLDPYTNSEDSYNFISKKGKLFVCFRYPWVIMQWDLITRKFDMQYILNWKQNKLSVEAFRIEALRIELNSDNTTLAVAENDFYGKYWVYIYLTKSGVMVVNTNIDAERLYNFHFIGSEEERLFFSCDNSYVLNPYTQSLDKFHDNHVIYDIVSDYIIKIDDNNHLSIQRLFQNEIWKIILEREERCHSNIYIYSYFDIKEIMPFVQKILEKYKSVQNLTENYLNVPSNMSEECRRGLRTWIIKYEVDNSGMWEIQLKAKIRSSEEIDICRFSLKGNIFEYKVLENGDILLVFPLNIFIYTIKKHSDENFEGELIYWWNIEVREGENPEKPKDFIISLLTSFIKNFNFVSHNLGFEILPAPPLSQSLYYTDLMNYSPNVSGKESTESSTLLKLYGQDTCYKLIEGIKKTDNKAKSIDKLLDNCYNNSLSMLESGDICSFILITGQIAFTLIKLEEYNKNRRFTEAFLSKTNLLIGHIDPNYYHRNNDSLLFNLQH

Secondary structure (DSSP, 8-state):
-HHHHHHHHHHHHHHHHHHHHHHTTSSS---TTHHHHHHHHHHHHTTS------------PPP----------EE--TTTTSS----GGGG----EEEE-TTSSEEEEEETTTTEEEEEEEEE-TT--EEEEEEEEEEHHHHHHHHHGGG-BSSTT--GGGG--TT-EEEE-TTSEEEEE---TTBSSSEEEEETTTTEE-----TTTSS---SS-----EEE-TTS-EEEEE-TTT-EEEEEEEE-TTSS-EEEEEEEEEPPP----SS---S----EE-TTSEEEEEETTTTEEEEEETTTTEEEEEEE-------S-TTS-----EEEEE-TTSSEEEEEEE-TTSEEEEEEEETTT--EEEEEEEE-S--EEEEEE-SSS-EEEEESSSEEEE-TTT--EEEE---S-EEEEETTEEEEE-TT--EEEEEGGG-HHHHHHHHHHHHHH--S-------HHHHHHHHHHHHHHHHH-S---SGGG---SEEEEE-TTSSEEEEEEEEE-TTSPEEEEEEEEETTTEEEEEEEEEESS---EEEE-TTS-EEEE-SSEEEEEEEEESSSS-EEEEEEEEEE--PPTT---S-HHHHHHHHHHHHHHHHHHHHHHH----PPPPPHHHHHHHHHHHTT-TTS-TTSSTT-HHHHHHHHHHHHHHHHHHHTT-SS-HHHHHHHHHHHHHHHHHHHHTT-HHHHHHHHHHHHHHHHHHHHH-TT--HHHHHHHHTT-EEP---TTTTTT--S-SGGGEE-

pLDDT: mean 73.0, std 19.67, range [22.92, 97.56]

Radius of gyration: 33.68 Å; chains: 1; bounding box: 83×86×97 Å